Protein AF-0000000076919599 (afdb_homodimer)

Solvent-accessible surface area (backbone atoms only — not comparable to full-atom values): 23621 Å² total; per-residue (Å²): 135,84,80,76,73,75,81,75,82,78,75,81,79,78,76,76,74,70,79,77,71,74,74,70,78,74,73,75,68,69,78,73,70,75,68,75,51,67,66,61,31,33,45,50,52,45,53,54,35,58,63,65,55,67,60,81,74,65,78,68,72,78,65,70,76,62,101,62,84,61,63,52,96,47,61,24,37,23,45,37,41,11,70,51,50,69,92,45,67,68,52,44,52,50,26,38,50,49,14,46,49,31,36,72,25,64,27,25,41,29,36,63,41,33,41,34,30,30,32,18,41,23,48,47,37,22,40,76,61,71,34,57,32,40,15,33,27,27,59,88,46,38,81,80,32,39,66,81,71,70,60,67,45,73,45,74,32,92,31,70,63,53,26,53,51,52,48,56,71,65,28,55,30,38,38,40,53,69,24,43,55,64,26,45,32,55,50,38,42,54,51,32,34,38,73,72,61,74,44,83,60,55,75,40,55,52,75,83,73,108,134,82,77,75,75,75,80,76,81,78,75,81,79,78,76,75,74,70,77,75,71,72,73,70,78,72,74,72,68,70,79,72,71,76,70,74,50,66,66,60,31,32,44,50,50,46,53,55,32,57,62,65,54,68,61,82,75,66,77,67,73,78,66,70,76,63,100,62,84,59,63,51,96,45,61,24,37,20,45,37,41,10,70,50,50,70,91,46,68,65,52,44,51,50,27,37,50,47,14,48,50,30,37,71,28,64,27,24,40,28,35,64,41,32,41,33,32,30,32,19,41,24,47,48,35,21,42,74,61,70,35,57,32,40,14,34,27,26,59,88,46,39,80,79,31,39,66,79,72,70,61,67,46,74,44,74,32,91,31,72,64,53,26,54,50,51,48,55,71,64,29,54,30,38,37,40,53,68,22,39,56,63,26,46,34,55,52,38,41,55,52,32,34,38,73,73,62,75,43,83,62,57,76,39,56,52,75,82,74,110

Nearest PDB structures (foldseek):
  1ydh-assembly1_B  TM=9.939E-01  e=5.421E-21  Arabidopsis thaliana
  5zbk-assembly1_A-2  TM=9.703E-01  e=9.546E-18  Pseudomonas aeruginosa PAO1
  5zbj-assembly1_A-2  TM=9.594E-01  e=8.698E-17  Pseudomonas aeruginosa PAO1
  5its-assembly2_C  TM=9.568E-01  e=3.191E-16  Corynebacterium glutamicum ATCC 13032
  5zbl-assembly1_B  TM=9.293E-01  e=2.305E-16  Corynebacterium glutamicum ATCC 13032

Structure (mmCIF, N/CA/C/O backbone):
data_AF-0000000076919599-model_v1
#
loop_
_entity.id
_entity.type
_entity.pdbx_description
1 polymer "Cytokinin riboside 5'-monophosphate phosphoribohydrolase"
#
loop_
_atom_site.group_PDB
_atom_site.id
_atom_site.type_symbol
_atom_site.label_atom_id
_atom_site.label_alt_id
_atom_site.label_comp_id
_atom_site.label_asym_id
_atom_site.label_entity_id
_atom_site.label_seq_id
_atom_site.pdbx_PDB_ins_code
_atom_site.Cartn_x
_atom_site.Cartn_y
_atom_site.Cartn_z
_atom_site.occupancy
_atom_site.B_iso_or_equiv
_atom_site.auth_seq_id
_atom_site.auth_comp_id
_atom_site.auth_asym_id
_atom_site.auth_atom_id
_atom_site.pdbx_PDB_model_num
ATOM 1 N N . GLN A 1 1 ? -77.812 -17.906 52.281 1 30.92 1 GLN A N 1
ATOM 2 C CA . GLN A 1 1 ? -78 -17.328 50.938 1 30.92 1 GLN A CA 1
ATOM 3 C C . GLN A 1 1 ? -76.938 -16.328 50.594 1 30.92 1 GLN A C 1
ATOM 5 O O . GLN A 1 1 ? -76.812 -15.266 51.219 1 30.92 1 GLN A O 1
ATOM 10 N N . VAL A 1 2 ? -75.688 -16.859 50.25 1 39.31 2 VAL A N 1
ATOM 11 C CA . VAL A 1 2 ? -74.375 -16.281 50 1 39.31 2 VAL A CA 1
ATOM 12 C C . VAL A 1 2 ? -74.438 -15.43 48.719 1 39.31 2 VAL A C 1
ATOM 14 O O . VAL A 1 2 ? -74.75 -15.938 47.625 1 39.31 2 VAL A O 1
ATOM 17 N N . THR A 1 3 ? -74.938 -14.18 48.844 1 34.06 3 THR A N 1
ATOM 18 C CA . THR A 1 3 ? -75.188 -13.266 47.75 1 34.06 3 THR A CA 1
ATOM 19 C C . THR A 1 3 ? -73.938 -13.07 46.906 1 34.06 3 THR A C 1
ATOM 21 O O . THR A 1 3 ? -72.938 -12.633 47.406 1 34.06 3 THR A O 1
ATOM 24 N N . THR A 1 4 ? -73.812 -13.773 45.781 1 39.38 4 THR A N 1
ATOM 25 C CA . THR A 1 4 ? -72.75 -13.844 44.75 1 39.38 4 THR A CA 1
ATOM 26 C C . THR A 1 4 ? -72.688 -12.516 44.031 1 39.38 4 THR A C 1
ATOM 28 O O . THR A 1 4 ? -73.625 -12.102 43.344 1 39.38 4 THR A O 1
ATOM 31 N N . GLN A 1 5 ? -72.125 -11.484 44.75 1 44.25 5 GLN A N 1
ATOM 32 C CA . GLN A 1 5 ? -72.062 -10.18 44.094 1 44.25 5 GLN A CA 1
ATOM 33 C C . GLN A 1 5 ? -71.5 -10.273 42.688 1 44.25 5 GLN A C 1
ATOM 35 O O . GLN A 1 5 ? -70.562 -11.055 42.469 1 44.25 5 GLN A O 1
ATOM 40 N N . PRO A 1 6 ? -72.25 -9.859 41.719 1 43.59 6 PRO A N 1
ATOM 41 C CA . PRO A 1 6 ? -71.938 -10.023 40.281 1 43.59 6 PRO A CA 1
ATOM 42 C C . PRO A 1 6 ? -70.562 -9.391 39.938 1 43.59 6 PRO A C 1
ATOM 44 O O . PRO A 1 6 ? -70.125 -8.461 40.594 1 43.59 6 PRO A O 1
ATOM 47 N N . PRO A 1 7 ? -69.75 -10.039 39.125 1 42.44 7 PRO A N 1
ATOM 48 C CA . PRO A 1 7 ? -68.375 -9.68 38.75 1 42.44 7 PRO A CA 1
ATOM 49 C C . PRO A 1 7 ? -68.25 -8.344 38 1 42.44 7 PRO A C 1
ATOM 51 O O . PRO A 1 7 ? -69.25 -7.941 37.344 1 42.44 7 PRO A O 1
ATOM 54 N N . LEU A 1 8 ? -67.75 -7.309 38.625 1 41.62 8 LEU A N 1
ATOM 55 C CA . LEU A 1 8 ? -67.625 -5.949 38.125 1 41.62 8 LEU A CA 1
ATOM 56 C C . LEU A 1 8 ? -67.125 -5.961 36.688 1 41.62 8 LEU A C 1
ATOM 58 O O . LEU A 1 8 ? -66.375 -6.848 36.281 1 41.62 8 LEU A O 1
ATOM 62 N N . PRO A 1 9 ? -67.875 -5.34 35.75 1 36.25 9 PRO A N 1
ATOM 63 C CA . PRO A 1 9 ? -67.562 -5.34 34.344 1 36.25 9 PRO A CA 1
ATOM 64 C C . PRO A 1 9 ? -66.125 -4.859 34.031 1 36.25 9 PRO A C 1
ATOM 66 O O . PRO A 1 9 ? -65.562 -4.086 34.812 1 36.25 9 PRO A O 1
ATOM 69 N N . SER A 1 10 ? -65.25 -5.648 33.281 1 35.47 10 SER A N 1
ATOM 70 C CA . SER A 1 10 ? -63.906 -5.461 32.844 1 35.47 10 SER A CA 1
ATOM 71 C C . SER A 1 10 ? -63.75 -4.191 32.031 1 35.47 10 SER A C 1
ATOM 73 O O . SER A 1 10 ? -64.562 -3.945 31.109 1 35.47 10 SER A O 1
ATOM 75 N N . ALA A 1 11 ? -63.344 -3.102 32.625 1 41.31 11 ALA A N 1
ATOM 76 C CA . ALA A 1 11 ? -63.125 -1.822 31.969 1 41.31 11 ALA A CA 1
ATOM 77 C C . ALA A 1 11 ? -62.438 -2.018 30.625 1 41.31 11 ALA A C 1
ATOM 79 O O . ALA A 1 11 ? -61.531 -2.867 30.484 1 41.31 11 ALA A O 1
ATOM 80 N N . PRO A 1 12 ? -63.094 -1.607 29.5 1 35.22 12 PRO A N 1
ATOM 81 C CA . PRO A 1 12 ? -62.469 -1.757 28.172 1 35.22 12 PRO A CA 1
ATOM 82 C C . PRO A 1 12 ? -61.125 -1.09 28.078 1 35.22 12 PRO A C 1
ATOM 84 O O . PRO A 1 12 ? -60.906 -0.017 28.641 1 35.22 12 PRO A O 1
ATOM 87 N N . THR A 1 13 ? -59.938 -1.812 28.156 1 35.44 13 THR A N 1
ATOM 88 C CA . THR A 1 13 ? -58.562 -1.327 27.984 1 35.44 13 THR A CA 1
ATOM 89 C C . THR A 1 13 ? -58.406 -0.66 26.609 1 35.44 13 THR A C 1
ATOM 91 O O . THR A 1 13 ? -58.531 -1.317 25.578 1 35.44 13 THR A O 1
ATOM 94 N N . ARG A 1 14 ? -59 0.568 26.359 1 31.66 14 ARG A N 1
ATOM 95 C CA . ARG A 1 14 ? -58.75 1.274 25.125 1 31.66 14 ARG A CA 1
ATOM 96 C C . ARG A 1 14 ? -57.25 1.325 24.828 1 31.66 14 ARG A C 1
ATOM 98 O O . ARG A 1 14 ? -56.469 1.915 25.594 1 31.66 14 ARG A O 1
ATOM 105 N N . SER A 1 15 ? -56.625 0.316 24.203 1 33.88 15 SER A N 1
ATOM 106 C CA . SER A 1 15 ? -55.25 0.284 23.672 1 33.88 15 SER A CA 1
ATOM 107 C C . SER A 1 15 ? -55 1.476 22.766 1 33.88 15 SER A C 1
ATOM 109 O O . SER A 1 15 ? -55.469 1.513 21.625 1 33.88 15 SER A O 1
ATOM 111 N N . GLN A 1 16 ? -55.156 2.775 23.188 1 30.67 16 GLN A N 1
ATOM 112 C CA . GLN A 1 16 ? -54.75 3.846 22.297 1 30.67 16 GLN A CA 1
ATOM 113 C C . GLN A 1 16 ? -53.375 3.572 21.703 1 30.67 16 GLN A C 1
ATOM 115 O O . GLN A 1 16 ? -52.375 3.438 22.422 1 30.67 16 GLN A O 1
ATOM 120 N N . GLU A 1 17 ? -53.281 2.873 20.562 1 33 17 GLU A N 1
ATOM 121 C CA . GLU A 1 17 ? -52.094 2.703 19.766 1 33 17 GLU A CA 1
ATOM 122 C C . GLU A 1 17 ? -51.375 4.039 19.547 1 33 17 GLU A C 1
ATOM 124 O O . GLU A 1 17 ? -51.969 4.988 19.031 1 33 17 GLU A O 1
ATOM 129 N N . ALA A 1 18 ? -50.406 4.469 20.438 1 42.88 18 ALA A N 1
ATOM 130 C CA . ALA A 1 18 ? -49.562 5.633 20.219 1 42.88 18 ALA A CA 1
ATOM 131 C C . ALA A 1 18 ? -49.094 5.699 18.766 1 42.88 18 ALA A C 1
ATOM 133 O O . ALA A 1 18 ? -48.75 4.676 18.172 1 42.88 18 ALA A O 1
ATOM 134 N N . PRO A 1 19 ? -49.5 6.766 18.078 1 35.12 19 PRO A N 1
ATOM 135 C CA . PRO A 1 19 ? -49.031 6.859 16.688 1 35.12 19 PRO A CA 1
ATOM 136 C C . PRO A 1 19 ? -47.531 6.586 16.562 1 35.12 19 PRO A C 1
ATOM 138 O O . PRO A 1 19 ? -46.781 6.805 17.5 1 35.12 19 PRO A O 1
ATOM 141 N N . SER A 1 20 ? -47.094 5.559 15.75 1 34 20 SER A N 1
ATOM 142 C CA . SER A 1 20 ? -45.75 5.152 15.414 1 34 20 SER A CA 1
ATOM 143 C C . SER A 1 20 ? -44.875 6.359 15.062 1 34 20 SER A C 1
ATOM 145 O O . SER A 1 20 ? -45.344 7.281 14.383 1 34 20 SER A O 1
ATOM 147 N N . ALA A 1 21 ? -44 6.816 16.016 1 43.56 21 ALA A N 1
ATOM 148 C CA . ALA A 1 21 ? -43 7.859 15.703 1 43.56 21 ALA A CA 1
ATOM 149 C C . ALA A 1 21 ? -42.5 7.73 14.273 1 43.56 21 ALA A C 1
ATOM 151 O O . ALA A 1 21 ? -42.406 6.625 13.734 1 43.56 21 ALA A O 1
ATOM 152 N N . PRO A 1 22 ? -42.688 8.828 13.508 1 39.62 22 PRO A N 1
ATOM 153 C CA . PRO A 1 22 ? -42.219 8.727 12.133 1 39.62 22 PRO A CA 1
ATOM 154 C C . PRO A 1 22 ? -40.812 8.086 12.047 1 39.62 22 PRO A C 1
ATOM 156 O O . PRO A 1 22 ? -40.062 8.141 13.008 1 39.62 22 PRO A O 1
ATOM 159 N N . PRO A 1 23 ? -40.688 7.086 11.18 1 38.97 23 PRO A N 1
ATOM 160 C CA . PRO A 1 23 ? -39.375 6.422 11.062 1 38.97 23 PRO A CA 1
ATOM 161 C C . PRO A 1 23 ? -38.219 7.41 10.984 1 38.97 23 PRO A C 1
ATOM 163 O O . PRO A 1 23 ? -38.406 8.555 10.562 1 38.97 23 PRO A O 1
ATOM 166 N N . PRO A 1 24 ? -37.312 7.32 11.93 1 36.53 24 PRO A N 1
ATOM 167 C CA . PRO A 1 24 ? -36.188 8.242 11.859 1 36.53 24 PRO A CA 1
ATOM 168 C C . PRO A 1 24 ? -35.719 8.5 10.43 1 36.53 24 PRO A C 1
ATOM 170 O O . PRO A 1 24 ? -35.938 7.672 9.547 1 36.53 24 PRO A O 1
ATOM 173 N N . PRO A 1 25 ? -35.594 9.781 10.023 1 35.84 25 PRO A N 1
ATOM 174 C CA . PRO A 1 25 ? -35.125 10.047 8.656 1 35.84 25 PRO A CA 1
ATOM 175 C C . PRO A 1 25 ? -34.031 9.086 8.211 1 35.84 25 PRO A C 1
ATOM 177 O O . PRO A 1 25 ? -33.281 8.562 9.047 1 35.84 25 PRO A O 1
ATOM 180 N N . GLY A 1 26 ? -34.344 8.305 7.195 1 31.75 26 GLY A N 1
ATOM 181 C CA . GLY A 1 26 ? -33.406 7.344 6.621 1 31.75 26 GLY A CA 1
ATOM 182 C C . GLY A 1 26 ? -31.969 7.84 6.59 1 31.75 26 GLY A C 1
ATOM 183 O O . GLY A 1 26 ? -31.719 9 6.254 1 31.75 26 GLY A O 1
ATOM 184 N N . ARG A 1 27 ? -31.156 7.336 7.484 1 34.38 27 ARG A N 1
ATOM 185 C CA . ARG A 1 27 ? -29.734 7.633 7.422 1 34.38 27 ARG A CA 1
ATOM 186 C C . ARG A 1 27 ? -29.25 7.711 5.977 1 34.38 27 ARG A C 1
ATOM 188 O O . ARG A 1 27 ? -29.453 6.781 5.195 1 34.38 27 ARG A O 1
ATOM 195 N N . ARG A 1 28 ? -29.219 8.867 5.461 1 33.38 28 ARG A N 1
ATOM 196 C CA . ARG A 1 28 ? -28.578 8.992 4.152 1 33.38 28 ARG A CA 1
ATOM 197 C C . ARG A 1 28 ? -27.344 8.109 4.055 1 33.38 28 ARG A C 1
ATOM 199 O O . ARG A 1 28 ? -26.422 8.242 4.863 1 33.38 28 ARG A O 1
ATOM 206 N N . GLU A 1 29 ? -27.516 6.871 3.498 1 30.88 29 GLU A N 1
ATOM 207 C CA . GLU A 1 29 ? -26.359 6.008 3.225 1 30.88 29 GLU A CA 1
ATOM 208 C C . GLU A 1 29 ? -25.188 6.812 2.697 1 30.88 29 GLU A C 1
ATOM 210 O O . GLU A 1 29 ? -25.359 7.715 1.874 1 30.88 29 GLU A O 1
ATOM 215 N N . PRO A 1 30 ? -24.203 6.957 3.391 1 28.72 30 PRO A N 1
ATOM 216 C CA . PRO A 1 30 ? -23.078 7.684 2.793 1 28.72 30 PRO A CA 1
ATOM 217 C C . PRO A 1 30 ? -22.875 7.344 1.32 1 28.72 30 PRO A C 1
ATOM 219 O O . PRO A 1 30 ? -23.203 6.238 0.885 1 28.72 30 PRO A O 1
ATOM 222 N N . PRO A 1 31 ? -22.938 8.281 0.501 1 28.09 31 PRO A N 1
ATOM 223 C CA . PRO A 1 31 ? -22.766 7.949 -0.914 1 28.09 31 PRO A CA 1
ATOM 224 C C . PRO A 1 31 ? -21.703 6.875 -1.142 1 28.09 31 PRO A C 1
ATOM 226 O O . PRO A 1 31 ? -20.734 6.793 -0.387 1 28.09 31 PRO A O 1
ATOM 229 N N . ALA A 1 32 ? -22.078 5.734 -1.629 1 29 32 ALA A N 1
ATOM 230 C CA . ALA A 1 32 ? -21.188 4.652 -2.053 1 29 32 ALA A CA 1
ATOM 231 C C . ALA A 1 32 ? -20 5.195 -2.846 1 29 32 ALA A C 1
ATOM 233 O O . ALA A 1 32 ? -20.172 6.055 -3.713 1 29 32 ALA A O 1
ATOM 234 N N . PHE A 1 33 ? -18.875 5.246 -2.344 1 29.52 33 PHE A N 1
ATOM 235 C CA . PHE A 1 33 ? -17.688 5.523 -3.156 1 29.52 33 PHE A CA 1
ATOM 236 C C . PHE A 1 33 ? -17.812 4.871 -4.527 1 29.52 33 PHE A C 1
ATOM 238 O O . PHE A 1 33 ? -18.172 3.695 -4.629 1 29.52 33 PHE A O 1
ATOM 245 N N . PRO A 1 34 ? -18.047 5.625 -5.5 1 30.48 34 PRO A N 1
ATOM 246 C CA . PRO A 1 34 ? -18.109 4.836 -6.73 1 30.48 34 PRO A CA 1
ATOM 247 C C . PRO A 1 34 ? -16.969 3.828 -6.855 1 30.48 34 PRO A C 1
ATOM 249 O O . PRO A 1 34 ? -15.836 4.141 -6.508 1 30.48 34 PRO A O 1
ATOM 252 N N . THR A 1 35 ? -17.172 2.635 -6.684 1 34.88 35 THR A N 1
ATOM 253 C CA . THR A 1 35 ? -16.25 1.56 -7.031 1 34.88 35 THR A CA 1
ATOM 254 C C . THR A 1 35 ? -15.555 1.852 -8.352 1 34.88 35 THR A C 1
ATOM 256 O O . THR A 1 35 ? -16.219 2.068 -9.375 1 34.88 35 THR A O 1
ATOM 259 N N . PRO A 1 36 ? -14.391 2.441 -8.281 1 34.22 36 PRO A N 1
ATOM 260 C CA . PRO A 1 36 ? -13.805 2.557 -9.617 1 34.22 36 PRO A CA 1
ATOM 261 C C . PRO A 1 36 ? -14.125 1.357 -10.508 1 34.22 36 PRO A C 1
ATOM 263 O O . PRO A 1 36 ? -14.258 0.236 -10.008 1 34.22 36 PRO A O 1
ATOM 266 N N . THR A 1 37 ? -14.617 1.721 -11.672 1 39.28 37 THR A N 1
ATOM 267 C CA . THR A 1 37 ? -14.906 0.624 -12.586 1 39.28 37 THR A CA 1
ATOM 268 C C . THR A 1 37 ? -13.664 -0.213 -12.852 1 39.28 37 THR A C 1
ATOM 270 O O . THR A 1 37 ? -12.539 0.261 -12.664 1 39.28 37 THR A O 1
ATOM 273 N N . PRO A 1 38 ? -13.867 -1.432 -13.07 1 37.22 38 PRO A N 1
ATOM 274 C CA . PRO A 1 38 ? -12.773 -2.33 -13.461 1 37.22 38 PRO A CA 1
ATOM 275 C C . PRO A 1 38 ? -11.883 -1.74 -14.547 1 37.22 38 PRO A C 1
ATOM 277 O O . PRO A 1 38 ? -10.672 -1.986 -14.562 1 37.22 38 PRO A O 1
ATOM 280 N N . THR A 1 39 ? -12.445 -0.965 -15.414 1 38.72 39 THR A N 1
ATOM 281 C CA . THR A 1 39 ? -11.664 -0.394 -16.5 1 38.72 39 THR A CA 1
ATOM 282 C C . THR A 1 39 ? -10.648 0.616 -15.969 1 38.72 39 THR A C 1
ATOM 284 O O . THR A 1 39 ? -9.5 0.638 -16.406 1 38.72 39 THR A O 1
ATOM 287 N N . ASP A 1 40 ? -11.125 1.361 -15.125 1 42.06 40 ASP A N 1
ATOM 288 C CA . ASP A 1 40 ? -10.266 2.41 -14.586 1 42.06 40 ASP A CA 1
ATOM 289 C C . ASP A 1 40 ? -9.086 1.812 -13.82 1 42.06 40 ASP A C 1
ATOM 291 O O . ASP A 1 40 ? -7.961 2.318 -13.914 1 42.06 40 ASP A O 1
ATOM 295 N N . GLN A 1 41 ? -9.281 0.819 -13.195 1 40.66 41 GLN A N 1
ATOM 296 C CA . GLN A 1 41 ? -8.32 0.084 -12.383 1 40.66 41 GLN A CA 1
ATOM 297 C C . GLN A 1 41 ? -7.258 -0.586 -13.25 1 40.66 41 GLN A C 1
ATOM 299 O O . GLN A 1 41 ? -6.07 -0.551 -12.93 1 40.66 41 GLN A O 1
ATOM 304 N N . ALA A 1 42 ? -7.742 -1.248 -14.289 1 43.47 42 ALA A N 1
ATOM 305 C CA . ALA A 1 42 ? -6.828 -1.889 -15.234 1 43.47 42 ALA A CA 1
ATOM 306 C C . ALA A 1 42 ? -5.871 -0.872 -15.852 1 43.47 42 ALA A C 1
ATOM 308 O O . ALA A 1 42 ? -4.691 -1.165 -16.062 1 43.47 42 ALA A O 1
ATOM 309 N N . MET A 1 43 ? -6.316 0.258 -16.047 1 40.38 43 MET A N 1
ATOM 310 C CA . MET A 1 43 ? -5.523 1.298 -16.688 1 40.38 43 MET A CA 1
ATOM 311 C C . MET A 1 43 ? -4.422 1.806 -15.766 1 40.38 43 MET A C 1
ATOM 313 O O . MET A 1 43 ? -3.328 2.143 -16.219 1 40.38 43 MET A O 1
ATOM 317 N N . ALA A 1 44 ? -4.789 1.771 -14.562 1 43 44 ALA A N 1
ATOM 318 C CA . ALA A 1 44 ? -3.77 2.324 -13.672 1 43 44 ALA A CA 1
ATOM 319 C C . ALA A 1 44 ? -2.553 1.408 -13.602 1 43 44 ALA A C 1
ATOM 321 O O . ALA A 1 44 ? -1.412 1.875 -13.648 1 43 44 ALA A O 1
ATOM 322 N N . VAL A 1 45 ? -2.773 0.139 -13.539 1 45.53 45 VAL A N 1
ATOM 323 C CA . VAL A 1 45 ? -1.676 -0.822 -13.516 1 45.53 45 VAL A CA 1
ATOM 324 C C . VAL A 1 45 ? -0.901 -0.757 -14.828 1 45.53 45 VAL A C 1
ATOM 326 O O . VAL A 1 45 ? 0.332 -0.791 -14.836 1 45.53 45 VAL A O 1
ATOM 329 N N . GLU A 1 46 ? -1.754 -0.692 -15.883 1 45.34 46 GLU A N 1
ATOM 330 C CA . GLU A 1 46 ? -1.117 -0.632 -17.203 1 45.34 46 GLU A CA 1
ATOM 331 C C . GLU A 1 46 ? -0.277 0.633 -17.344 1 45.34 46 GLU A C 1
ATOM 333 O O . GLU A 1 46 ? 0.832 0.589 -17.875 1 45.34 46 GLU A O 1
ATOM 338 N N . ALA A 1 47 ? -0.899 1.667 -16.906 1 43.75 47 ALA A N 1
ATOM 339 C CA . ALA A 1 47 ? -0.171 2.928 -17.016 1 43.75 47 ALA A CA 1
ATOM 340 C C . ALA A 1 47 ? 1.108 2.902 -16.188 1 43.75 47 ALA A C 1
ATOM 342 O O . ALA A 1 47 ? 2.148 3.402 -16.625 1 43.75 47 ALA A O 1
ATOM 343 N N . MET A 1 48 ? 0.975 2.34 -15.141 1 42.94 48 MET A N 1
ATOM 344 C CA . MET A 1 48 ? 2.158 2.209 -14.297 1 42.94 48 MET A CA 1
ATOM 345 C C . MET A 1 48 ? 3.148 1.218 -14.898 1 42.94 48 MET A C 1
ATOM 347 O O . MET A 1 48 ? 4.363 1.419 -14.812 1 42.94 48 MET A O 1
ATOM 351 N N . ALA A 1 49 ? 2.609 0.198 -15.578 1 42.34 49 ALA A N 1
ATOM 352 C CA . ALA A 1 49 ? 3.432 -0.799 -16.25 1 42.34 49 ALA A CA 1
ATOM 353 C C . ALA A 1 49 ? 4.148 -0.19 -17.453 1 42.34 49 ALA A C 1
ATOM 355 O O . ALA A 1 49 ? 5.305 -0.518 -17.734 1 42.34 49 ALA A O 1
ATOM 356 N N . GLU A 1 50 ? 3.379 0.519 -18.312 1 41.66 50 GLU A N 1
ATOM 357 C CA . GLU A 1 50 ? 3.977 1.084 -19.516 1 41.66 50 GLU A CA 1
ATOM 358 C C . GLU A 1 50 ? 5.168 1.977 -19.172 1 41.66 50 GLU A C 1
ATOM 360 O O . GLU A 1 50 ? 6.156 2.004 -19.906 1 41.66 50 GLU A O 1
ATOM 365 N N . LYS A 1 51 ? 4.961 2.656 -18.219 1 39.44 51 LYS A N 1
ATOM 366 C CA . LYS A 1 51 ? 6.031 3.611 -17.938 1 39.44 51 LYS A CA 1
ATOM 367 C C . LYS A 1 51 ? 7.281 2.902 -17.422 1 39.44 51 LYS A C 1
ATOM 369 O O . LYS A 1 51 ? 8.398 3.361 -17.656 1 39.44 51 LYS A O 1
ATOM 374 N N . ASN A 1 52 ? 7.109 1.837 -16.719 1 37.62 52 ASN A N 1
ATOM 375 C CA . ASN A 1 52 ? 8.266 1.096 -16.234 1 37.62 52 ASN A CA 1
ATOM 376 C C . ASN A 1 52 ? 8.922 0.276 -17.344 1 37.62 52 ASN A C 1
ATOM 378 O O . ASN A 1 52 ? 9.984 -0.311 -17.141 1 37.62 52 ASN A O 1
ATOM 382 N N . THR A 1 53 ? 8.266 0.048 -18.5 1 35.25 53 THR A N 1
ATOM 383 C CA . THR A 1 53 ? 8.875 -0.646 -19.625 1 35.25 53 THR A CA 1
ATOM 384 C C . THR A 1 53 ? 9.883 0.26 -20.344 1 35.25 53 THR A C 1
ATOM 386 O O . THR A 1 53 ? 10.586 -0.18 -21.25 1 35.25 53 THR A O 1
ATOM 389 N N . GLY A 1 54 ? 9.844 1.471 -20.109 1 33.06 54 GLY A N 1
ATOM 390 C CA . GLY A 1 54 ? 10.852 2.197 -20.875 1 33.06 54 GLY A CA 1
ATOM 391 C C . GLY A 1 54 ? 12.273 1.818 -20.5 1 33.06 54 GLY A C 1
ATOM 392 O O . GLY A 1 54 ? 13.219 2.498 -20.891 1 33.06 54 GLY A O 1
ATOM 393 N N . ALA A 1 55 ? 12.648 1.183 -19.547 1 31.23 55 ALA A N 1
ATOM 394 C CA . ALA A 1 55 ? 14.055 0.771 -19.594 1 31.23 55 ALA A CA 1
ATOM 395 C C . ALA A 1 55 ? 14.344 -0.049 -20.844 1 31.23 55 ALA A C 1
ATOM 397 O O . ALA A 1 55 ? 13.453 -0.709 -21.391 1 31.23 55 ALA A O 1
ATOM 398 N N . GLY A 1 56 ? 15.711 -0.029 -21.391 1 28.38 56 GLY A N 1
ATOM 399 C CA . GLY A 1 56 ? 16.359 -0.607 -22.562 1 28.38 56 GLY A CA 1
ATOM 400 C C . GLY A 1 56 ? 15.992 -2.064 -22.781 1 28.38 56 GLY A C 1
ATOM 401 O O . GLY A 1 56 ? 16.25 -2.908 -21.922 1 28.38 56 GLY A O 1
ATOM 402 N N . ALA A 1 57 ? 15.07 -2.332 -23.5 1 29.45 57 ALA A N 1
ATOM 403 C CA . ALA A 1 57 ? 15.219 -3.533 -24.328 1 29.45 57 ALA A CA 1
ATOM 404 C C . ALA A 1 57 ? 16.609 -3.602 -24.953 1 29.45 57 ALA A C 1
ATOM 406 O O . ALA A 1 57 ? 16.891 -2.9 -25.922 1 29.45 57 ALA A O 1
ATOM 407 N N . GLY A 1 58 ? 17.703 -3.611 -24.312 1 26.86 58 GLY A N 1
ATOM 408 C CA . GLY A 1 58 ? 18.781 -4.152 -25.109 1 26.86 58 GLY A CA 1
ATOM 409 C C . GLY A 1 58 ? 18.359 -5.336 -25.969 1 26.86 58 GLY A C 1
ATOM 410 O O . GLY A 1 58 ? 17.5 -6.121 -25.562 1 26.86 58 GLY A O 1
ATOM 411 N N . ALA A 1 59 ? 18.547 -5.195 -27.297 1 26.55 59 ALA A N 1
ATOM 412 C CA . ALA A 1 59 ? 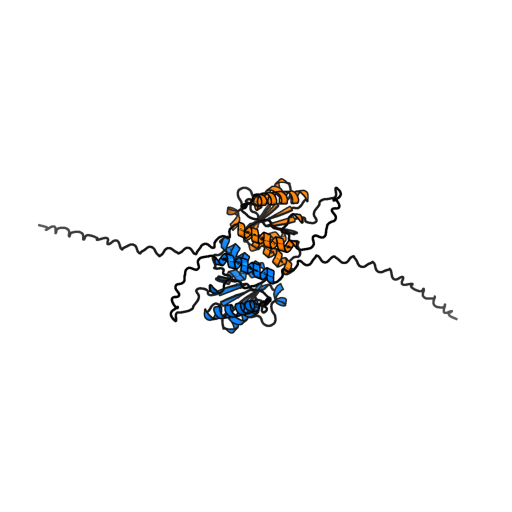18.469 -6.238 -28.312 1 26.55 59 ALA A CA 1
ATOM 413 C C . ALA A 1 59 ? 19.016 -7.562 -27.781 1 26.55 59 ALA A C 1
ATOM 415 O O . ALA A 1 59 ? 20.219 -7.691 -27.531 1 26.55 59 ALA A O 1
ATOM 416 N N . ALA A 1 60 ? 18.328 -8.203 -27.031 1 27.89 60 ALA A N 1
ATOM 417 C CA . ALA A 1 60 ? 18.703 -9.617 -27.047 1 27.89 60 ALA A CA 1
ATOM 418 C C . ALA A 1 60 ? 18.953 -10.102 -28.469 1 27.89 60 ALA A C 1
ATOM 420 O O . ALA A 1 60 ? 18.078 -9.977 -29.328 1 27.89 60 ALA A O 1
ATOM 421 N N . GLY A 1 61 ? 20.109 -9.938 -29.062 1 26.92 61 GLY A N 1
ATOM 422 C CA . GLY A 1 61 ? 20.422 -10.867 -30.141 1 26.92 61 GLY A CA 1
ATOM 423 C C . GLY A 1 61 ? 19.797 -12.234 -29.953 1 26.92 61 GLY A C 1
ATOM 424 O O . GLY A 1 61 ? 19.797 -12.766 -28.844 1 26.92 61 GLY A O 1
ATOM 425 N N . GLY A 1 62 ? 18.766 -12.508 -30.625 1 28.83 62 GLY A N 1
ATOM 426 C CA . GLY A 1 62 ? 18.016 -13.75 -30.766 1 28.83 62 GLY A CA 1
ATOM 427 C C . GLY A 1 62 ? 18.906 -14.984 -30.734 1 28.83 62 GLY A C 1
ATOM 428 O O . GLY A 1 62 ? 19.328 -15.484 -31.781 1 28.83 62 GLY A O 1
ATOM 429 N N . VAL A 1 63 ? 20.031 -14.992 -30 1 28.95 63 VAL A N 1
ATOM 430 C CA . VAL A 1 63 ? 20.594 -16.328 -30.078 1 28.95 63 VAL A CA 1
ATOM 431 C C . VAL A 1 63 ? 19.547 -17.359 -29.625 1 28.95 63 VAL A C 1
ATOM 433 O O . VAL A 1 63 ? 18.906 -17.172 -28.594 1 28.95 63 VAL A O 1
ATOM 436 N N . ALA A 1 64 ? 18.984 -18.062 -30.547 1 33.84 64 ALA A N 1
ATOM 437 C CA . ALA A 1 64 ? 18.172 -19.266 -30.328 1 33.84 64 ALA A CA 1
ATOM 438 C C . ALA A 1 64 ? 18.625 -20.016 -29.094 1 33.84 64 ALA A C 1
ATOM 440 O O . ALA A 1 64 ? 19.797 -20.406 -28.984 1 33.84 64 ALA A O 1
ATOM 441 N N . PRO A 1 65 ? 18.062 -19.781 -27.891 1 34.19 65 PRO A N 1
ATOM 442 C CA . PRO A 1 65 ? 18.688 -20.641 -26.891 1 34.19 65 PRO A CA 1
ATOM 443 C C . PRO A 1 65 ? 18.969 -22.062 -27.406 1 34.19 65 PRO A C 1
ATOM 445 O O . PRO A 1 65 ? 18.219 -22.562 -28.234 1 34.19 65 PRO A O 1
ATOM 448 N N . GLU A 1 66 ? 20.094 -22.422 -27.594 1 34.62 66 GLU A N 1
ATOM 449 C CA . GLU A 1 66 ? 20.359 -23.859 -27.734 1 34.62 66 GLU A CA 1
ATOM 450 C C . GLU A 1 66 ? 19.422 -24.688 -26.844 1 34.62 66 GLU A C 1
ATOM 452 O O . GLU A 1 66 ? 18.859 -24.156 -25.891 1 34.62 66 GLU A O 1
ATOM 457 N N . SER A 1 67 ? 18.984 -25.891 -26.969 1 39.5 67 SER A N 1
ATOM 458 C CA . SER A 1 67 ? 18.172 -26.828 -26.219 1 39.5 67 SER A CA 1
ATOM 459 C C . SER A 1 67 ? 18.359 -26.641 -24.719 1 39.5 67 SER A C 1
ATOM 461 O O . SER A 1 67 ? 18.266 -27.609 -23.938 1 39.5 67 SER A O 1
ATOM 463 N N . GLY A 1 68 ? 19.062 -25.578 -24.094 1 43.62 68 GLY A N 1
ATOM 464 C CA . GLY A 1 68 ? 19.672 -25.406 -22.797 1 43.62 68 GLY A CA 1
ATOM 465 C C . GLY A 1 68 ? 18.656 -25.297 -21.672 1 43.62 68 GLY A C 1
ATOM 466 O O . GLY A 1 68 ? 17.469 -25.062 -21.922 1 43.62 68 GLY A O 1
ATOM 467 N N . ASP A 1 69 ? 19 -25.625 -20.297 1 51.66 69 ASP A N 1
ATOM 468 C CA . ASP A 1 69 ? 18.344 -25.719 -18.984 1 51.66 69 ASP A CA 1
ATOM 469 C C . ASP A 1 69 ? 17.469 -24.484 -18.734 1 51.66 69 ASP A C 1
ATOM 471 O O . ASP A 1 69 ? 17.984 -23.375 -18.578 1 51.66 69 ASP A O 1
ATOM 475 N N . ARG A 1 70 ? 16.344 -24.312 -19.266 1 61.56 70 ARG A N 1
ATOM 476 C CA . ARG A 1 70 ? 15.312 -23.281 -19.172 1 61.56 70 ARG A CA 1
ATOM 477 C C . ARG A 1 70 ? 15.031 -22.922 -17.719 1 61.56 70 ARG A C 1
ATOM 479 O O . ARG A 1 70 ? 13.977 -22.375 -17.406 1 61.56 70 ARG A O 1
ATOM 486 N N . ARG A 1 71 ? 15.93 -23.344 -16.891 1 71.56 71 ARG A N 1
ATOM 487 C CA . ARG A 1 71 ? 15.688 -23.094 -15.469 1 71.56 71 ARG A CA 1
ATOM 488 C C . ARG A 1 71 ? 15.93 -21.625 -15.125 1 71.56 71 ARG A C 1
ATOM 490 O O . ARG A 1 71 ? 16.953 -21.047 -15.508 1 71.56 71 ARG A O 1
ATOM 497 N N . SER A 1 72 ? 14.891 -20.984 -14.617 1 78.62 72 SER A N 1
ATOM 498 C CA . SER A 1 72 ? 14.883 -19.578 -14.203 1 78.62 72 SER A CA 1
ATOM 499 C C . SER A 1 72 ? 15.773 -19.359 -12.984 1 78.62 72 SER A C 1
ATOM 501 O O . SER A 1 72 ? 15.969 -20.281 -12.18 1 78.62 72 SER A O 1
ATOM 503 N N . ARG A 1 73 ? 16.359 -18.219 -12.93 1 85.5 73 ARG A N 1
ATOM 504 C CA . ARG A 1 73 ? 17.109 -17.812 -11.742 1 85.5 73 ARG A CA 1
ATOM 505 C C . ARG A 1 73 ? 16.172 -17.609 -10.547 1 85.5 73 ARG A C 1
ATOM 507 O O . ARG A 1 73 ? 16.641 -17.5 -9.406 1 85.5 73 ARG A O 1
ATOM 514 N N . PHE A 1 74 ? 14.875 -17.594 -10.805 1 92.12 74 PHE A N 1
ATOM 515 C CA . PHE A 1 74 ? 13.906 -17.391 -9.742 1 92.12 74 PHE A CA 1
ATOM 516 C C . PHE A 1 74 ? 13.297 -18.719 -9.305 1 92.12 74 PHE A C 1
ATOM 518 O O . PHE A 1 74 ? 12.914 -19.531 -10.141 1 92.12 74 PHE A O 1
ATOM 525 N N . ARG A 1 75 ? 13.258 -18.859 -8.055 1 96.44 75 ARG A N 1
ATOM 526 C CA . ARG A 1 75 ? 12.609 -20.047 -7.535 1 96.44 75 ARG A CA 1
ATOM 527 C C . ARG A 1 75 ? 11.117 -19.828 -7.34 1 96.44 75 ARG A C 1
ATOM 529 O O . ARG A 1 75 ? 10.305 -20.719 -7.617 1 96.44 75 ARG A O 1
ATOM 536 N N . ARG A 1 76 ? 10.734 -18.594 -6.852 1 98.31 76 ARG A N 1
ATOM 537 C CA . ARG A 1 76 ? 9.344 -18.25 -6.586 1 98.31 76 ARG A CA 1
ATOM 538 C C . ARG A 1 76 ? 9.039 -16.828 -7.066 1 98.31 76 ARG A C 1
ATOM 540 O O . ARG A 1 76 ? 9.789 -15.898 -6.789 1 98.31 76 ARG A O 1
ATOM 547 N N . ILE A 1 77 ? 7.965 -16.719 -7.746 1 97.75 77 ILE A N 1
ATO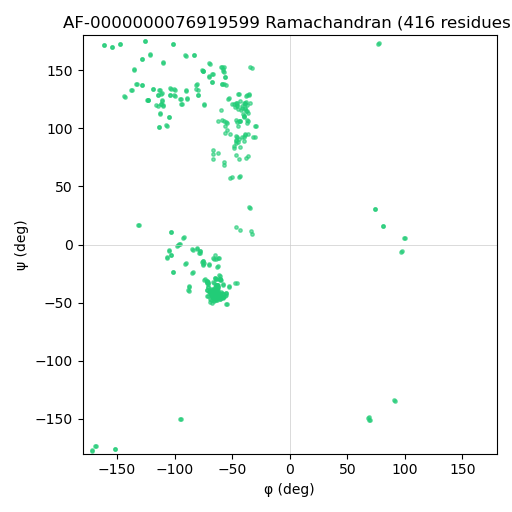M 548 C CA . ILE A 1 77 ? 7.52 -15.414 -8.211 1 97.75 77 ILE A CA 1
ATOM 549 C C . ILE A 1 77 ? 6.156 -15.094 -7.602 1 97.75 77 ILE A C 1
ATOM 551 O O . ILE A 1 77 ? 5.277 -15.953 -7.531 1 97.75 77 ILE A O 1
ATOM 555 N N . CYS A 1 78 ? 6.047 -13.883 -7.109 1 98.62 78 CYS A N 1
ATOM 556 C CA . CYS A 1 78 ? 4.777 -13.375 -6.605 1 98.62 78 CYS A CA 1
ATOM 557 C C . CYS A 1 78 ? 3.977 -12.711 -7.715 1 98.62 78 CYS A C 1
ATOM 559 O O . CYS A 1 78 ? 4.48 -11.82 -8.406 1 98.62 78 CYS A O 1
ATOM 561 N N . VAL A 1 79 ? 2.77 -13.164 -7.875 1 98.06 79 VAL A N 1
ATOM 562 C CA . VAL A 1 79 ? 1.886 -12.586 -8.883 1 98.06 79 VAL A CA 1
ATOM 563 C C . VAL A 1 79 ? 0.743 -11.836 -8.195 1 98.06 79 VAL A C 1
ATOM 565 O O . VAL A 1 79 ? 0.005 -12.422 -7.398 1 98.06 79 VAL A O 1
ATOM 568 N N . TYR A 1 80 ? 0.643 -10.562 -8.492 1 97.56 80 TYR A N 1
ATOM 569 C CA . TYR A 1 80 ? -0.5 -9.758 -8.086 1 97.56 80 TYR A CA 1
ATOM 570 C C . TYR A 1 80 ? -1.543 -9.688 -9.195 1 97.56 80 TYR A C 1
ATOM 572 O O . TYR A 1 80 ? -1.238 -9.281 -10.32 1 97.56 80 TYR A O 1
ATOM 580 N N . CYS A 1 81 ? -2.799 -10.086 -8.805 1 94.81 81 CYS A N 1
ATOM 581 C CA . CYS A 1 81 ? -3.838 -10.008 -9.828 1 94.81 81 CYS A CA 1
ATOM 582 C C . CYS A 1 81 ? -5.227 -10.023 -9.195 1 94.81 81 CYS A C 1
ATOM 584 O O . CYS A 1 81 ? -5.363 -10.258 -7.996 1 94.81 81 CYS A O 1
ATOM 586 N N . GLY A 1 82 ? -6.191 -9.781 -10.023 1 93.69 82 GLY A N 1
ATOM 587 C CA . GLY A 1 82 ? -7.527 -9.492 -9.531 1 93.69 82 GLY A CA 1
ATOM 588 C C . GLY A 1 82 ? -8.266 -10.719 -9.039 1 93.69 82 GLY A C 1
ATOM 589 O O . GLY A 1 82 ? -8.109 -11.805 -9.594 1 93.69 82 GLY A O 1
ATOM 590 N N . SER A 1 83 ? -9.141 -10.516 -8.055 1 94.06 83 SER A N 1
ATOM 591 C CA . SER A 1 83 ? -10.07 -11.547 -7.586 1 94.06 83 SER A CA 1
ATOM 592 C C . SER A 1 83 ? -11.25 -11.703 -8.539 1 94.06 83 SER A C 1
ATOM 594 O O . SER A 1 83 ? -12.039 -12.641 -8.398 1 94.06 83 SER A O 1
ATOM 596 N N . ALA A 1 84 ? -11.336 -10.844 -9.492 1 91.19 84 ALA A N 1
ATOM 597 C CA . ALA A 1 84 ? -12.32 -10.945 -10.562 1 91.19 84 ALA A CA 1
ATOM 598 C C . ALA A 1 84 ? -11.656 -11.297 -11.891 1 91.19 84 ALA A C 1
ATOM 600 O O . ALA A 1 84 ? -10.461 -11.062 -12.07 1 91.19 84 ALA A O 1
ATOM 601 N N . LYS A 1 85 ? -12.391 -11.875 -12.812 1 87.69 85 LYS A N 1
ATOM 602 C CA . LYS A 1 85 ? -11.844 -12.281 -14.102 1 87.69 85 LYS A CA 1
ATOM 603 C C . LYS A 1 85 ? -11.633 -11.078 -15.016 1 87.69 85 LYS A C 1
ATOM 605 O O . LYS A 1 85 ? -10.812 -11.125 -15.938 1 87.69 85 LYS A O 1
ATOM 610 N N . GLY A 1 86 ? -12.25 -10.062 -14.641 1 82 86 GLY A N 1
ATOM 611 C CA . GLY A 1 86 ? -12.219 -8.906 -15.523 1 82 86 GLY A CA 1
ATOM 612 C C . GLY A 1 86 ? -13.148 -9.039 -16.719 1 82 86 GLY A C 1
ATOM 613 O O . GLY A 1 86 ? -13.766 -10.086 -16.906 1 82 86 GLY A O 1
ATOM 614 N N . ARG A 1 87 ? -13.266 -7.93 -17.469 1 81.69 87 ARG A N 1
ATOM 615 C CA . ARG A 1 87 ? -14.227 -7.891 -18.578 1 81.69 87 ARG A CA 1
ATOM 616 C C . ARG A 1 87 ? -13.578 -8.359 -19.875 1 81.69 87 ARG A C 1
ATOM 618 O O . ARG A 1 87 ? -14.273 -8.672 -20.844 1 81.69 87 ARG A O 1
ATOM 625 N N . LYS A 1 88 ? -12.297 -8.398 -19.891 1 84.5 88 LYS A N 1
ATOM 626 C CA . LYS A 1 88 ? -11.594 -8.766 -21.109 1 84.5 88 LYS A CA 1
ATOM 627 C C . LYS A 1 88 ? -11.055 -10.188 -21.031 1 84.5 88 LYS A C 1
ATOM 629 O O . LYS A 1 88 ? -10.328 -10.539 -20.109 1 84.5 88 LYS A O 1
ATOM 634 N N . ALA A 1 89 ? -11.391 -10.93 -22.062 1 89.75 89 ALA A N 1
ATOM 635 C CA . ALA A 1 89 ? -10.898 -12.297 -22.141 1 89.75 89 ALA A CA 1
ATOM 636 C C . ALA A 1 89 ? -9.367 -12.328 -22.172 1 89.75 89 ALA A C 1
ATOM 638 O O . ALA A 1 89 ? -8.758 -13.281 -21.688 1 89.75 89 ALA A O 1
ATOM 639 N N . SER A 1 90 ? -8.828 -11.32 -22.703 1 89.44 90 SER A N 1
ATOM 640 C CA . SER A 1 90 ? -7.375 -11.258 -22.812 1 89.44 90 SER A CA 1
ATOM 641 C C . SER A 1 90 ? -6.715 -11.281 -21.438 1 89.44 90 SER A C 1
ATOM 643 O O . SER A 1 90 ? -5.586 -11.758 -21.297 1 89.44 90 SER A O 1
ATOM 645 N N . TYR A 1 91 ? -7.434 -10.82 -20.422 1 88.31 91 TYR A N 1
ATOM 646 C CA . TYR A 1 91 ? -6.906 -10.875 -19.062 1 88.31 91 TYR A CA 1
ATOM 647 C C . TYR A 1 91 ? -6.836 -12.312 -18.562 1 88.31 91 TYR A C 1
ATOM 649 O O . TYR A 1 91 ? -5.844 -12.711 -17.953 1 88.31 91 TYR A O 1
ATOM 657 N N . GLN A 1 92 ? -7.832 -13.008 -18.891 1 93.88 92 GLN A N 1
ATOM 658 C CA . GLN A 1 92 ? -7.883 -14.406 -18.484 1 93.88 92 GLN A CA 1
ATOM 659 C C . GLN A 1 92 ? -6.812 -15.227 -19.203 1 93.88 92 GLN A C 1
ATOM 661 O O . GLN A 1 92 ? -6.121 -16.031 -18.562 1 93.88 92 GLN A O 1
ATOM 666 N N . ASP A 1 93 ? -6.676 -15 -20.453 1 93.75 93 ASP A N 1
ATOM 667 C CA . ASP A 1 93 ? -5.645 -15.68 -21.219 1 93.75 93 ASP A CA 1
ATOM 668 C C . ASP A 1 93 ? -4.254 -15.391 -20.656 1 93.75 93 ASP A C 1
ATOM 670 O O . ASP A 1 93 ? -3.424 -16.297 -20.547 1 93.75 93 ASP A O 1
ATOM 674 N N . ALA A 1 94 ? -4.039 -14.156 -20.297 1 91.75 94 ALA A N 1
ATOM 675 C CA . ALA A 1 94 ? -2.744 -13.742 -19.766 1 91.75 94 ALA A CA 1
ATOM 676 C C . ALA A 1 94 ? -2.436 -14.461 -18.453 1 91.75 94 ALA A C 1
ATOM 678 O O . ALA A 1 94 ? -1.296 -14.867 -18.219 1 91.75 94 ALA A O 1
ATOM 679 N N . ALA A 1 95 ? -3.443 -14.633 -17.672 1 94.88 95 ALA A N 1
ATOM 680 C CA . ALA A 1 95 ? -3.256 -15.32 -16.406 1 94.88 95 ALA A CA 1
ATOM 681 C C . ALA A 1 95 ? -2.881 -16.781 -16.625 1 94.88 95 ALA A C 1
ATOM 683 O O . ALA A 1 95 ? -1.934 -17.281 -16.016 1 94.88 95 ALA A O 1
ATOM 684 N N . VAL A 1 96 ? -3.588 -17.422 -17.5 1 96.5 96 VAL A N 1
ATOM 685 C CA . VAL A 1 96 ? -3.338 -18.828 -17.781 1 96.5 96 VAL A CA 1
ATOM 686 C C . VAL A 1 96 ? -1.965 -18.984 -18.438 1 96.5 96 VAL A C 1
ATOM 688 O O . VAL A 1 96 ? -1.193 -19.875 -18.047 1 96.5 96 VAL A O 1
ATOM 691 N N . GLU A 1 97 ? -1.658 -18.125 -19.344 1 95.38 97 GLU A N 1
ATOM 692 C CA . GLU A 1 97 ? -0.376 -18.172 -20.031 1 95.38 97 GLU A CA 1
ATOM 693 C C . GLU A 1 97 ? 0.784 -17.938 -19.078 1 95.38 97 GLU A C 1
ATOM 695 O O . GLU A 1 97 ? 1.818 -18.609 -19.172 1 95.38 97 GLU A O 1
ATOM 700 N N . LEU A 1 98 ? 0.624 -16.984 -18.188 1 95.5 98 LEU A N 1
ATOM 701 C CA . LEU A 1 98 ? 1.66 -16.766 -17.188 1 95.5 98 LEU A CA 1
ATOM 702 C C . LEU A 1 98 ? 1.857 -18.016 -16.344 1 95.5 98 LEU A C 1
ATOM 704 O O . LEU A 1 98 ? 2.992 -18.422 -16.078 1 95.5 98 LEU A O 1
ATOM 708 N N . GLY A 1 99 ? 0.767 -18.609 -15.914 1 97.5 99 GLY A N 1
ATOM 709 C CA . GLY A 1 99 ? 0.867 -19.844 -15.156 1 97.5 99 GLY A CA 1
ATOM 710 C C . GLY A 1 99 ? 1.637 -20.938 -15.891 1 97.5 99 GLY A C 1
ATOM 711 O O . GLY A 1 99 ? 2.512 -21.578 -15.312 1 97.5 99 GLY A O 1
ATOM 712 N N . LYS A 1 100 ? 1.35 -21.078 -17.141 1 96.81 100 LYS A N 1
ATOM 713 C CA . LYS A 1 100 ? 2.033 -22.078 -17.969 1 96.81 100 LYS A CA 1
ATOM 714 C C . LYS A 1 100 ? 3.52 -21.75 -18.094 1 96.81 100 LYS A C 1
ATOM 716 O O . LYS A 1 100 ? 4.359 -22.656 -18.047 1 96.81 100 LYS A O 1
ATOM 721 N N . GLU A 1 101 ? 3.789 -20.484 -18.219 1 94.88 101 GLU A N 1
ATOM 722 C CA . GLU A 1 101 ? 5.184 -20.062 -18.312 1 94.88 101 GLU A CA 1
ATOM 723 C C . GLU A 1 101 ? 5.949 -20.344 -17.031 1 94.88 101 GLU A C 1
ATOM 725 O O . GLU A 1 101 ? 7.098 -20.797 -17.078 1 94.88 101 GLU A O 1
ATOM 730 N N . LEU A 1 102 ? 5.363 -20.125 -15.93 1 96.62 102 LEU A N 1
ATOM 731 C CA . LEU A 1 102 ? 5.996 -20.438 -14.656 1 96.62 102 LEU A CA 1
ATOM 732 C C . LEU A 1 102 ? 6.312 -21.938 -14.555 1 96.62 102 LEU A C 1
ATOM 734 O O . LEU A 1 102 ? 7.422 -22.312 -14.164 1 96.62 102 LEU A O 1
ATOM 738 N N . VAL A 1 103 ? 5.402 -22.734 -14.977 1 97.44 103 VAL A N 1
ATOM 739 C CA . VAL A 1 103 ? 5.574 -24.188 -14.93 1 97.44 103 VAL A CA 1
ATOM 740 C C . VAL A 1 103 ? 6.734 -24.609 -15.836 1 97.44 103 VAL A C 1
ATOM 742 O O . VAL A 1 103 ? 7.609 -25.359 -15.414 1 97.44 103 VAL A O 1
ATOM 745 N N . GLU A 1 104 ? 6.711 -24.047 -17.016 1 95.69 104 GLU A N 1
ATOM 746 C CA . GLU A 1 104 ? 7.734 -24.391 -18 1 95.69 104 GLU A CA 1
ATOM 747 C C . GLU A 1 104 ? 9.125 -24.031 -17.484 1 95.69 104 GLU A C 1
ATOM 749 O O . GLU A 1 104 ? 10.102 -24.734 -17.781 1 95.69 104 GLU A O 1
ATOM 754 N N . ARG A 1 105 ? 9.18 -23.031 -16.688 1 94.81 105 ARG A N 1
ATOM 755 C CA . ARG A 1 105 ? 10.477 -22.531 -16.219 1 94.81 105 ARG A CA 1
ATOM 756 C C . ARG A 1 105 ? 10.812 -23.094 -14.844 1 94.81 105 ARG A C 1
ATOM 758 O O . ARG A 1 105 ? 11.859 -22.766 -14.281 1 94.81 105 ARG A O 1
ATOM 765 N N . GLY A 1 106 ? 9.938 -23.859 -14.352 1 96.81 106 GLY A N 1
ATOM 766 C CA . GLY A 1 106 ? 10.18 -24.5 -13.062 1 96.81 106 GLY A CA 1
ATOM 767 C C . GLY A 1 106 ? 10.062 -23.547 -11.891 1 96.81 106 GLY A C 1
ATOM 768 O O . GLY A 1 106 ? 10.781 -23.672 -10.898 1 96.81 106 GLY A O 1
ATOM 769 N N . ILE A 1 107 ? 9.227 -22.531 -11.977 1 97 107 ILE A N 1
ATOM 770 C CA . ILE A 1 107 ? 9.078 -21.469 -10.977 1 97 107 ILE A CA 1
ATOM 771 C C . ILE A 1 107 ? 7.812 -21.703 -10.164 1 97 107 ILE A C 1
ATOM 773 O O . ILE A 1 107 ? 6.75 -21.984 -10.727 1 97 107 ILE A O 1
ATOM 777 N N . ASP A 1 108 ? 7.918 -21.578 -8.82 1 98.62 108 ASP A N 1
ATOM 778 C CA . ASP A 1 108 ? 6.766 -21.672 -7.93 1 98.62 108 ASP A CA 1
ATOM 779 C C . ASP A 1 108 ? 6.023 -20.344 -7.848 1 98.62 108 ASP A C 1
ATOM 781 O O . ASP A 1 108 ? 6.578 -19.281 -8.18 1 98.62 108 ASP A O 1
ATOM 785 N N . LEU A 1 109 ? 4.805 -20.438 -7.363 1 98.56 109 LEU A N 1
ATOM 786 C CA . LEU A 1 109 ? 3.93 -19.281 -7.336 1 98.56 109 LEU A CA 1
ATOM 787 C C . LEU A 1 109 ? 3.648 -18.844 -5.902 1 98.56 109 LEU A C 1
ATOM 789 O O . LEU A 1 109 ? 3.336 -19.672 -5.047 1 98.56 109 LEU A O 1
ATOM 793 N N . VAL A 1 110 ? 3.771 -17.562 -5.637 1 98.88 110 VAL A N 1
ATOM 794 C CA . VAL A 1 110 ? 3.182 -16.875 -4.492 1 98.88 110 VAL A CA 1
ATOM 795 C C . VAL A 1 110 ? 2.082 -15.93 -4.969 1 98.88 110 VAL A C 1
ATOM 797 O O . VAL A 1 110 ? 2.266 -15.195 -5.945 1 98.88 110 VAL A O 1
ATOM 800 N N . TYR A 1 111 ? 0.929 -16 -4.367 1 98.5 111 TYR A N 1
ATOM 801 C CA . TYR A 1 111 ? -0.142 -15.109 -4.801 1 98.5 111 TYR A CA 1
ATOM 802 C C . TYR A 1 111 ? -1.101 -14.812 -3.652 1 98.5 111 TYR A C 1
ATOM 804 O O . TYR A 1 111 ? -0.889 -15.273 -2.525 1 98.5 111 TYR A O 1
ATOM 812 N N . GLY A 1 112 ? -2.152 -14.109 -3.889 1 98.19 112 GLY A N 1
ATOM 813 C CA . GLY A 1 112 ? -2.998 -13.547 -2.846 1 98.19 112 GLY A CA 1
ATOM 814 C C . GLY A 1 112 ? -3.975 -14.547 -2.266 1 98.19 112 GLY A C 1
ATOM 815 O O . GLY A 1 112 ? -4.809 -14.203 -1.427 1 98.19 112 GLY A O 1
ATOM 816 N N . GLY A 1 113 ? -4.027 -15.695 -2.732 1 97.94 113 GLY A N 1
ATOM 817 C CA . GLY A 1 113 ? -4.652 -16.812 -2.039 1 97.94 113 GLY A CA 1
ATOM 818 C C . GLY A 1 113 ? -6.082 -17.062 -2.477 1 97.94 113 GLY A C 1
ATOM 819 O O . GLY A 1 113 ? -6.707 -18.031 -2.051 1 97.94 113 GLY A O 1
ATOM 820 N N . GLY A 1 114 ? -6.629 -16.219 -3.289 1 96.44 114 GLY A N 1
ATOM 821 C CA . GLY A 1 114 ? -7.98 -16.453 -3.76 1 96.44 114 GLY A CA 1
ATOM 822 C C . GLY A 1 114 ? -8.062 -17.547 -4.809 1 96.44 114 GLY A C 1
ATOM 823 O O . GLY A 1 114 ? -7.156 -17.688 -5.637 1 96.44 114 GLY A O 1
ATOM 824 N N . SER A 1 115 ? -9.195 -18.234 -4.816 1 96.44 115 SER A N 1
ATOM 825 C CA . SER A 1 115 ? -9.375 -19.312 -5.789 1 96.44 115 SER A CA 1
ATOM 826 C C . SER A 1 115 ? -10.281 -18.875 -6.934 1 96.44 115 SER A C 1
ATOM 828 O O . SER A 1 115 ? -10.719 -19.703 -7.738 1 96.44 115 SER A O 1
ATOM 830 N N . ILE A 1 116 ? -10.57 -17.562 -6.996 1 95.12 116 ILE A N 1
ATOM 831 C CA . ILE A 1 116 ? -11.484 -17.016 -7.996 1 95.12 116 ILE A CA 1
ATOM 832 C C . ILE A 1 116 ? -10.766 -15.961 -8.836 1 95.12 116 ILE A C 1
ATOM 834 O O . ILE A 1 116 ? -9.68 -15.508 -8.469 1 95.12 116 ILE A O 1
ATOM 838 N N . GLY A 1 117 ? -11.367 -15.641 -9.984 1 95.31 117 GLY A N 1
ATOM 839 C CA . GLY A 1 117 ? -10.828 -14.578 -10.82 1 95.31 117 GLY A CA 1
ATOM 840 C C . GLY A 1 117 ? -9.508 -14.945 -11.477 1 95.31 117 GLY A C 1
ATOM 841 O O . GLY A 1 117 ? -9.273 -16.109 -11.789 1 95.31 117 GLY A O 1
ATOM 842 N N . LEU A 1 118 ? -8.75 -13.914 -11.703 1 95.88 118 LEU A N 1
ATOM 843 C CA . LEU A 1 118 ? -7.426 -14.148 -12.273 1 95.88 118 LEU A CA 1
ATOM 844 C C . LEU A 1 118 ? -6.531 -14.906 -11.297 1 95.88 118 LEU A C 1
ATOM 846 O O . LEU A 1 118 ? -5.695 -15.711 -11.703 1 95.88 118 LEU A O 1
ATOM 850 N N . MET A 1 119 ? -6.777 -14.617 -10.047 1 97.38 119 MET A N 1
ATOM 851 C CA . MET A 1 119 ? -6.043 -15.367 -9.031 1 97.38 119 MET A CA 1
ATOM 852 C C . MET A 1 119 ? -6.289 -16.859 -9.172 1 97.38 119 MET A C 1
ATOM 854 O O . MET A 1 119 ? -5.348 -17.656 -9.117 1 97.38 119 MET A O 1
ATOM 858 N N . GLY A 1 120 ? -7.543 -17.219 -9.352 1 97.25 120 GLY A N 1
ATOM 859 C CA . GLY A 1 120 ? -7.871 -18.625 -9.539 1 97.25 120 GLY A CA 1
ATOM 860 C C . GLY A 1 120 ? -7.242 -19.234 -10.773 1 97.25 120 GLY A C 1
ATOM 861 O O . GLY A 1 120 ? -6.699 -20.344 -10.727 1 97.25 120 GLY A O 1
ATOM 862 N N . LEU A 1 121 ? -7.25 -18.516 -11.82 1 96.62 121 LEU A N 1
ATOM 863 C CA . LEU A 1 121 ? -6.75 -19 -13.094 1 96.62 121 LEU A CA 1
ATOM 864 C C . LEU A 1 121 ? -5.246 -19.266 -13.031 1 96.62 121 LEU A C 1
ATOM 866 O O . LEU A 1 121 ? -4.777 -20.328 -13.422 1 96.62 121 LEU A O 1
ATOM 870 N N . VAL A 1 122 ? -4.48 -18.312 -12.477 1 97.5 122 VAL A N 1
ATOM 871 C CA . VAL A 1 122 ? -3.029 -18.469 -12.461 1 97.5 122 VAL A CA 1
ATOM 872 C C . VAL A 1 122 ? -2.631 -19.547 -11.461 1 97.5 122 VAL A C 1
ATOM 874 O O . VAL A 1 122 ? -1.734 -20.344 -11.727 1 97.5 122 VAL A O 1
ATOM 877 N N . SER A 1 123 ? -3.277 -19.625 -10.312 1 98.38 123 SER A N 1
ATOM 878 C CA . SER A 1 123 ? -2.914 -20.594 -9.289 1 98.38 123 SER A CA 1
ATOM 879 C C . SER A 1 123 ? -3.234 -22.016 -9.742 1 98.38 123 SER A C 1
ATOM 881 O O . SER A 1 123 ? -2.436 -22.938 -9.531 1 98.38 123 SER A O 1
ATOM 883 N N . HIS A 1 124 ? -4.363 -22.188 -10.422 1 97.94 124 HIS A N 1
ATOM 884 C CA . HIS A 1 124 ? -4.715 -23.516 -10.922 1 97.94 124 HIS A CA 1
ATOM 885 C C . HIS A 1 124 ? -3.76 -23.953 -12.023 1 97.94 124 HIS A C 1
ATOM 887 O O . HIS A 1 124 ? -3.355 -25.125 -12.062 1 97.94 124 HIS A O 1
ATOM 893 N N . ALA A 1 125 ? -3.479 -23 -12.898 1 98.06 125 ALA A N 1
ATOM 894 C CA . ALA A 1 125 ? -2.562 -23.344 -13.984 1 98.06 125 ALA A CA 1
ATOM 895 C C . ALA A 1 125 ? -1.222 -23.828 -13.445 1 98.06 125 ALA A C 1
ATOM 897 O O . ALA A 1 125 ? -0.682 -24.828 -13.922 1 98.06 125 ALA A O 1
ATOM 898 N N . VAL A 1 126 ? -0.704 -23.156 -12.43 1 98.56 126 VAL A N 1
ATOM 899 C CA . VAL A 1 126 ? 0.591 -23.531 -11.859 1 98.56 126 VAL A CA 1
ATOM 900 C C . VAL A 1 126 ? 0.471 -24.844 -11.094 1 98.56 126 VAL A C 1
ATOM 902 O O . VAL A 1 126 ? 1.301 -25.734 -11.258 1 98.56 126 VAL A O 1
ATOM 905 N N . HIS A 1 127 ? -0.527 -24.984 -10.344 1 98.56 127 HIS A N 1
ATOM 906 C CA . HIS A 1 127 ? -0.745 -26.172 -9.523 1 98.56 127 HIS A CA 1
ATOM 907 C C . HIS A 1 127 ? -0.947 -27.406 -10.391 1 98.56 127 HIS A C 1
ATOM 909 O O . HIS A 1 127 ? -0.336 -28.453 -10.148 1 98.56 127 HIS A O 1
ATOM 915 N N . ASP A 1 128 ? -1.774 -27.297 -11.367 1 97.88 128 ASP A N 1
ATOM 916 C CA . ASP A 1 128 ? -2.066 -28.406 -12.273 1 97.88 128 ASP A CA 1
ATOM 917 C C . ASP A 1 128 ? -0.822 -28.812 -13.055 1 97.88 128 ASP A C 1
ATOM 919 O O . ASP A 1 128 ? -0.688 -29.984 -13.445 1 97.88 128 ASP A O 1
ATOM 923 N N . GLY A 1 129 ? 0.007 -27.844 -13.266 1 98.25 129 GLY A N 1
ATOM 924 C CA . GLY A 1 129 ? 1.252 -28.125 -13.961 1 98.25 129 GLY A CA 1
ATOM 925 C C . GLY A 1 129 ? 2.295 -28.781 -13.07 1 98.25 129 GLY A C 1
ATOM 926 O O . GLY A 1 129 ? 3.389 -29.109 -13.539 1 98.25 129 GLY A O 1
ATOM 927 N N . GLY A 1 130 ? 2.018 -28.906 -11.805 1 98.12 130 GLY A N 1
ATOM 928 C CA . GLY A 1 130 ? 2.861 -29.672 -10.898 1 98.12 130 GLY A CA 1
ATOM 929 C C . GLY A 1 130 ? 3.799 -28.812 -10.078 1 98.12 130 GLY A C 1
ATOM 930 O O . GLY A 1 130 ? 4.684 -29.328 -9.391 1 98.12 130 GLY A O 1
ATOM 931 N N . ARG A 1 131 ? 3.709 -27.484 -10.164 1 98.31 131 ARG A N 1
ATOM 932 C CA . ARG A 1 131 ? 4.543 -26.578 -9.375 1 98.31 131 ARG A CA 1
ATOM 933 C C . ARG A 1 131 ? 3.873 -26.234 -8.047 1 98.31 131 ARG A C 1
ATOM 935 O O . ARG A 1 131 ? 2.668 -26.438 -7.883 1 98.31 131 ARG A O 1
ATOM 942 N N . HIS A 1 132 ? 4.664 -25.734 -7.105 1 98.62 132 HIS A N 1
ATOM 943 C CA . HIS A 1 132 ? 4.16 -25.375 -5.785 1 98.62 132 HIS A CA 1
ATOM 944 C C . HIS A 1 132 ? 3.479 -24.016 -5.809 1 98.62 132 HIS A C 1
ATOM 946 O O . HIS A 1 132 ? 3.975 -23.078 -6.441 1 98.62 132 HIS A O 1
ATOM 952 N N . VAL A 1 133 ? 2.355 -23.938 -5.121 1 98.81 133 VAL A N 1
ATOM 953 C CA . VAL A 1 133 ? 1.565 -22.703 -5.043 1 98.81 133 VAL A CA 1
ATOM 954 C C . VAL A 1 133 ? 1.383 -22.312 -3.578 1 98.81 133 VAL A C 1
ATOM 956 O O . VAL A 1 133 ? 0.907 -23.109 -2.766 1 98.81 133 VAL A O 1
ATOM 959 N N . ILE A 1 134 ? 1.785 -21.078 -3.221 1 98.81 134 ILE A N 1
ATOM 960 C CA . ILE A 1 134 ? 1.581 -20.5 -1.897 1 98.81 134 ILE A CA 1
ATOM 961 C C . ILE A 1 134 ? 0.597 -19.344 -1.993 1 98.81 134 ILE A C 1
ATOM 963 O O . ILE A 1 134 ? 0.899 -18.312 -2.604 1 98.81 134 ILE A O 1
ATOM 967 N N . GLY A 1 135 ? -0.52 -19.547 -1.419 1 98.69 135 GLY A N 1
ATOM 968 C CA . GLY A 1 135 ? -1.498 -18.484 -1.301 1 98.69 135 GLY A CA 1
ATOM 969 C C . GLY A 1 135 ? -1.5 -17.828 0.065 1 98.69 135 GLY A C 1
ATOM 970 O O . GLY A 1 135 ? -1.543 -18.516 1.09 1 98.69 135 GLY A O 1
ATOM 971 N N . VAL A 1 136 ? -1.4 -16.516 0.133 1 98.81 136 VAL A N 1
ATOM 972 C CA . VAL A 1 136 ? -1.455 -15.758 1.381 1 98.81 136 VAL A CA 1
ATOM 973 C C . VAL A 1 136 ? -2.758 -14.961 1.449 1 98.81 136 VAL A C 1
ATOM 975 O O . VAL A 1 136 ? -3.006 -14.094 0.613 1 98.81 136 VAL A O 1
ATOM 978 N N . ILE A 1 137 ? -3.547 -15.258 2.471 1 98.44 137 ILE A N 1
ATOM 979 C CA . ILE A 1 137 ? -4.879 -14.664 2.439 1 98.44 137 ILE A CA 1
ATOM 980 C C . ILE A 1 137 ? -5.309 -14.281 3.854 1 98.44 137 ILE A C 1
ATOM 982 O O . ILE A 1 137 ? -5.176 -15.078 4.785 1 98.44 137 ILE A O 1
ATOM 986 N N . PRO A 1 138 ? -5.727 -12.984 4.008 1 98.31 138 PRO A N 1
ATOM 987 C CA . PRO A 1 138 ? -6.336 -12.648 5.301 1 98.31 138 PRO A CA 1
ATOM 988 C C . PRO A 1 138 ? -7.559 -13.5 5.617 1 98.31 138 PRO A C 1
ATOM 990 O O . PRO A 1 138 ? -8.406 -13.727 4.746 1 98.31 138 PRO A O 1
ATOM 993 N N . LYS A 1 139 ? -7.652 -13.922 6.828 1 97.5 139 LYS A N 1
ATOM 994 C CA . LYS A 1 139 ? -8.781 -14.742 7.25 1 97.5 139 LYS A CA 1
ATOM 995 C C . LYS A 1 139 ? -10.109 -14.078 6.891 1 97.5 139 LYS A C 1
ATOM 997 O O . LYS A 1 139 ? -11.055 -14.758 6.477 1 97.5 139 LYS A O 1
ATOM 1002 N N . SER A 1 140 ? -10.164 -12.828 6.977 1 96.31 140 SER A N 1
ATOM 1003 C CA . SER A 1 140 ? -11.391 -12.07 6.754 1 96.31 140 SER A CA 1
ATOM 1004 C C . SER A 1 140 ? -11.797 -12.102 5.281 1 96.31 140 SER A C 1
ATOM 1006 O O . SER A 1 140 ? -12.945 -11.82 4.945 1 96.31 140 SER A O 1
ATOM 1008 N N . LEU A 1 141 ? -10.914 -12.453 4.371 1 96.38 141 LEU A N 1
ATOM 1009 C CA . LEU A 1 141 ? -11.211 -12.43 2.945 1 96.38 141 LEU A CA 1
ATOM 1010 C C . LEU A 1 141 ? -11.477 -13.828 2.418 1 96.38 141 LEU A C 1
ATOM 1012 O O . LEU A 1 141 ? -11.922 -14 1.278 1 96.38 141 LEU A O 1
ATOM 1016 N N . MET A 1 142 ? -11.234 -14.82 3.221 1 95.94 142 MET A N 1
ATOM 1017 C CA . MET A 1 142 ? -11.344 -16.203 2.783 1 95.94 142 MET A CA 1
ATOM 1018 C C . MET A 1 142 ? -12.766 -16.531 2.326 1 95.94 142 MET A C 1
ATOM 1020 O O . MET A 1 142 ? -12.961 -17.109 1.258 1 95.94 142 MET A O 1
ATOM 1024 N N . PRO A 1 143 ? -13.758 -16.125 3.072 1 94.69 143 PRO A N 1
ATOM 1025 C CA . PRO A 1 143 ? -15.109 -16.484 2.639 1 94.69 143 PRO A CA 1
ATOM 1026 C C . PRO A 1 143 ? -15.461 -15.922 1.265 1 94.69 143 PRO A C 1
ATOM 1028 O O . PRO A 1 143 ? -16.25 -16.516 0.531 1 94.69 143 PRO A O 1
ATOM 1031 N N . ARG A 1 144 ? -14.891 -14.828 0.96 1 93.69 144 ARG A N 1
ATOM 1032 C CA . ARG A 1 144 ? -15.211 -14.148 -0.292 1 93.69 144 ARG A CA 1
ATOM 1033 C C . ARG A 1 144 ? -14.336 -14.656 -1.432 1 93.69 144 ARG A C 1
ATOM 1035 O O . ARG A 1 144 ? -14.805 -14.789 -2.568 1 93.69 144 ARG A O 1
ATOM 1042 N N . GLU A 1 145 ? -13.109 -14.945 -1.107 1 94.94 145 GLU A N 1
ATOM 1043 C CA . GLU A 1 145 ? -12.141 -15.148 -2.186 1 94.94 145 GLU A CA 1
ATOM 1044 C C . GLU A 1 145 ? -11.797 -16.625 -2.348 1 94.94 145 GLU A C 1
ATOM 1046 O O . GLU A 1 145 ? -11.164 -17.016 -3.33 1 94.94 145 GLU A O 1
ATOM 1051 N N . VAL A 1 146 ? -12.172 -17.5 -1.46 1 94.31 146 VAL A N 1
ATOM 1052 C CA . VAL A 1 146 ? -11.922 -18.922 -1.566 1 94.31 146 VAL A CA 1
ATOM 1053 C C . VAL A 1 146 ? -13.242 -19.672 -1.727 1 94.31 146 VAL A C 1
ATOM 1055 O O . VAL A 1 146 ? -14.023 -19.781 -0.776 1 94.31 146 VAL A O 1
ATOM 1058 N N . THR A 1 147 ? -13.391 -19.984 -3.033 1 86.88 147 THR A N 1
ATOM 1059 C CA . THR A 1 147 ? -14.578 -20.766 -3.33 1 86.88 147 THR A CA 1
ATOM 1060 C C . THR A 1 147 ? -14.219 -22.219 -3.596 1 86.88 147 THR A C 1
ATOM 1062 O O . THR A 1 147 ? -13.422 -22.516 -4.492 1 86.88 147 THR A O 1
ATOM 1065 N N . GLY A 1 148 ? -14.586 -23.094 -2.686 1 86.31 148 GLY A N 1
ATOM 1066 C CA . GLY A 1 148 ? -14.219 -24.5 -2.781 1 86.31 148 GLY A CA 1
ATOM 1067 C C . GLY A 1 148 ? -12.914 -24.828 -2.086 1 86.31 148 GLY A C 1
ATOM 1068 O O . GLY A 1 148 ? -12.648 -24.328 -0.988 1 86.31 148 GLY A O 1
ATOM 1069 N N . GLU A 1 149 ? -12.07 -25.641 -2.877 1 85.5 149 GLU A N 1
ATOM 1070 C CA . GLU A 1 149 ? -10.797 -26.016 -2.27 1 85.5 149 GLU A CA 1
ATOM 1071 C C . GLU A 1 149 ? -9.711 -25 -2.582 1 85.5 149 GLU A C 1
ATOM 1073 O O . GLU A 1 149 ? -9.594 -24.531 -3.719 1 85.5 149 GLU A O 1
ATOM 1078 N N . PRO A 1 150 ? -9.023 -24.625 -1.55 1 87.69 150 PRO A N 1
ATOM 1079 C CA . PRO A 1 150 ? -7.867 -23.766 -1.838 1 87.69 150 PRO A CA 1
ATOM 1080 C C . PRO A 1 150 ? -6.859 -24.422 -2.771 1 87.69 150 PRO A C 1
ATOM 1082 O O . PRO A 1 150 ? -6.789 -25.656 -2.836 1 87.69 150 PRO A O 1
ATOM 1085 N N . VAL A 1 151 ? -6.176 -23.609 -3.459 1 94.25 151 VAL A N 1
ATOM 1086 C CA . VAL A 1 151 ? -5.172 -24.125 -4.379 1 94.25 151 VAL A CA 1
ATOM 1087 C C . VAL A 1 151 ? -3.807 -24.156 -3.691 1 94.25 151 VAL A C 1
ATOM 1089 O O . VAL A 1 151 ? -3.322 -23.125 -3.211 1 94.25 151 VAL A O 1
ATOM 1092 N N . GLY A 1 152 ? -3.193 -25.297 -3.584 1 96.75 152 GLY A N 1
ATOM 1093 C CA . GLY A 1 152 ? -1.871 -25.406 -2.99 1 96.75 152 GLY A CA 1
ATOM 1094 C C . GLY A 1 152 ? -1.858 -25.125 -1.501 1 96.75 152 GLY A C 1
ATOM 1095 O O . GLY A 1 152 ? -2.803 -25.469 -0.789 1 96.75 152 GLY A O 1
ATOM 1096 N N . GLU A 1 153 ? -0.757 -24.578 -1.023 1 97.56 153 GLU A N 1
ATOM 1097 C CA . GLU A 1 153 ? -0.58 -24.188 0.371 1 97.56 153 GLU A CA 1
ATOM 1098 C C . GLU A 1 153 ? -1.247 -22.844 0.653 1 97.56 153 GLU A C 1
ATOM 1100 O O . GLU A 1 153 ? -1.05 -21.875 -0.087 1 97.56 153 GLU A O 1
ATOM 1105 N N . VAL A 1 154 ? -2.025 -22.859 1.669 1 97.12 154 VAL A N 1
ATOM 1106 C CA . VAL A 1 154 ? -2.695 -21.625 2.041 1 97.12 154 VAL A CA 1
ATOM 1107 C C . VAL A 1 154 ? -2.135 -21.109 3.365 1 97.12 154 VAL A C 1
ATOM 1109 O O . VAL A 1 154 ? -2.137 -21.828 4.367 1 97.12 154 VAL A O 1
ATOM 1112 N N . ARG A 1 155 ? -1.669 -19.938 3.369 1 98.31 155 ARG A N 1
ATOM 1113 C CA . ARG A 1 155 ? -1.24 -19.234 4.574 1 98.31 155 ARG A CA 1
ATOM 1114 C C . ARG A 1 155 ? -2.236 -18.141 4.961 1 98.31 155 ARG A C 1
ATOM 1116 O O . ARG A 1 155 ? -2.252 -17.062 4.355 1 98.31 155 ARG A O 1
ATOM 1123 N N . ALA A 1 156 ? -3 -18.484 5.941 1 98.12 156 ALA A N 1
ATOM 1124 C CA . ALA A 1 156 ? -3.947 -17.516 6.461 1 98.12 156 ALA A CA 1
ATOM 1125 C C . ALA A 1 156 ? -3.258 -16.531 7.402 1 98.12 156 ALA A C 1
ATOM 1127 O O . ALA A 1 156 ? -2.49 -16.938 8.281 1 98.12 156 ALA A O 1
ATOM 1128 N N . VAL A 1 157 ? -3.523 -15.227 7.223 1 98.5 157 VAL A N 1
ATOM 1129 C CA . VAL A 1 157 ? -2.877 -14.203 8.039 1 98.5 157 VAL A CA 1
ATOM 1130 C C . VAL A 1 157 ? -3.938 -13.312 8.68 1 98.5 157 VAL A C 1
ATOM 1132 O O . VAL A 1 157 ? -5.129 -13.438 8.391 1 98.5 157 VAL A O 1
ATOM 1135 N N . SER A 1 158 ? -3.496 -12.398 9.531 1 97.44 158 SER A N 1
ATOM 1136 C CA . SER A 1 158 ? -4.43 -11.641 10.359 1 97.44 158 SER A CA 1
ATOM 1137 C C . SER A 1 158 ? -4.984 -10.438 9.602 1 97.44 158 SER A C 1
ATOM 1139 O O . SER A 1 158 ? -6.066 -9.945 9.922 1 97.44 158 SER A O 1
ATOM 1141 N N . GLY A 1 159 ? -4.242 -9.969 8.602 1 97.44 159 GLY A N 1
ATOM 1142 C CA . GLY A 1 159 ? -4.699 -8.773 7.906 1 97.44 159 GLY A CA 1
ATOM 1143 C C . GLY A 1 159 ? -3.926 -8.492 6.633 1 97.44 159 GLY A C 1
ATOM 1144 O O . GLY A 1 159 ? -3.049 -9.273 6.25 1 97.44 159 GLY A O 1
ATOM 1145 N N . MET A 1 160 ? -4.25 -7.32 6.055 1 97.94 160 MET A N 1
ATOM 1146 C CA . MET A 1 160 ? -3.725 -6.98 4.734 1 97.94 160 MET A CA 1
ATOM 1147 C C . MET A 1 160 ? -2.232 -6.676 4.809 1 97.94 160 MET A C 1
ATOM 1149 O O . MET A 1 160 ? -1.483 -7 3.883 1 97.94 160 MET A O 1
ATOM 1153 N N . HIS A 1 161 ? -1.741 -6.02 5.91 1 98.25 161 HIS A N 1
ATOM 1154 C CA . HIS A 1 161 ? -0.315 -5.746 6.047 1 98.25 161 HIS A CA 1
ATOM 1155 C C . HIS A 1 161 ? 0.49 -7.035 6.145 1 98.25 161 HIS A C 1
ATOM 1157 O O . HIS A 1 161 ? 1.525 -7.18 5.492 1 98.25 161 HIS A O 1
ATOM 1163 N N . GLU A 1 162 ? 0.002 -7.926 6.918 1 98.12 162 GLU A N 1
ATOM 1164 C CA . GLU A 1 162 ? 0.692 -9.211 7.039 1 98.12 162 GLU A CA 1
ATOM 1165 C C . GLU A 1 162 ? 0.663 -9.977 5.723 1 98.12 162 GLU A C 1
ATOM 1167 O O . GLU A 1 162 ? 1.63 -10.656 5.375 1 98.12 162 GLU A O 1
ATOM 1172 N N . ARG A 1 163 ? -0.467 -9.938 4.984 1 98.56 163 ARG A N 1
ATOM 1173 C CA . ARG A 1 163 ? -0.539 -10.547 3.66 1 98.56 163 ARG A CA 1
ATOM 1174 C C . ARG A 1 163 ? 0.571 -10.023 2.754 1 98.56 163 ARG A C 1
ATOM 1176 O O . ARG A 1 163 ? 1.334 -10.812 2.186 1 98.56 163 ARG A O 1
ATOM 1183 N N . LYS A 1 164 ? 0.65 -8.695 2.701 1 98.56 164 LYS A N 1
ATOM 1184 C CA . LYS A 1 164 ? 1.632 -8.094 1.807 1 98.56 164 LYS A CA 1
ATOM 1185 C C . LYS A 1 164 ? 3.055 -8.422 2.244 1 98.56 164 LYS A C 1
ATOM 1187 O O . LYS A 1 164 ? 3.906 -8.75 1.413 1 98.56 164 LYS A O 1
ATOM 1192 N N . ALA A 1 165 ? 3.303 -8.398 3.527 1 98.19 165 ALA A N 1
ATOM 1193 C CA . ALA A 1 165 ? 4.637 -8.711 4.039 1 98.19 165 ALA A CA 1
ATOM 1194 C C . ALA A 1 165 ? 5.016 -10.156 3.73 1 98.19 165 ALA A C 1
ATOM 1196 O O . ALA A 1 165 ? 6.137 -10.43 3.293 1 98.19 165 ALA A O 1
ATOM 1197 N N . GLU A 1 166 ? 4.109 -11.07 3.938 1 98.62 166 GLU A N 1
ATOM 1198 C CA . GLU A 1 166 ? 4.367 -12.492 3.715 1 98.62 166 GLU A CA 1
ATOM 1199 C C . GLU A 1 166 ? 4.586 -12.789 2.234 1 98.62 166 GLU A C 1
ATOM 1201 O O . GLU A 1 166 ? 5.445 -13.594 1.878 1 98.62 166 GLU A O 1
ATOM 1206 N N . MET A 1 167 ? 3.82 -12.125 1.4 1 98.81 167 MET A N 1
ATOM 1207 C CA . MET A 1 167 ? 3.98 -12.32 -0.038 1 98.81 167 MET A CA 1
ATOM 1208 C C . MET A 1 167 ? 5.352 -11.844 -0.502 1 98.81 167 MET A C 1
ATOM 1210 O O . MET A 1 167 ? 6.016 -12.523 -1.288 1 98.81 167 MET A O 1
ATOM 1214 N N . VAL A 1 168 ? 5.785 -10.758 0.037 1 98.44 168 VAL A N 1
ATOM 1215 C CA . VAL A 1 168 ? 7.086 -10.219 -0.341 1 98.44 168 VAL A CA 1
ATOM 1216 C C . VAL A 1 168 ? 8.195 -11.125 0.188 1 98.44 168 VAL A C 1
ATOM 1218 O O . VAL A 1 168 ? 9.164 -11.406 -0.522 1 98.44 168 VAL A O 1
ATOM 1221 N N . ARG A 1 169 ? 8.031 -11.602 1.374 1 98.06 169 ARG A N 1
ATOM 1222 C CA . ARG A 1 169 ? 9.031 -12.461 1.998 1 98.06 169 ARG A CA 1
ATOM 1223 C C . ARG A 1 169 ? 9.164 -13.773 1.242 1 98.06 169 ARG A C 1
ATOM 1225 O O . ARG A 1 169 ? 10.258 -14.336 1.154 1 98.06 169 ARG A O 1
ATOM 1232 N N . SER A 1 170 ? 8.172 -14.227 0.611 1 98.5 170 SER A N 1
ATOM 1233 C CA . SER A 1 170 ? 8.102 -15.578 0.059 1 98.5 170 SER A CA 1
ATOM 1234 C C . SER A 1 170 ? 8.492 -15.594 -1.414 1 98.5 170 SER A C 1
ATOM 1236 O O . SER A 1 170 ? 8.5 -16.656 -2.049 1 98.5 170 SER A O 1
ATOM 1238 N N . ALA A 1 171 ? 8.844 -14.469 -2.008 1 98.31 171 ALA A N 1
ATOM 1239 C CA . ALA A 1 171 ? 9.062 -14.43 -3.451 1 98.31 171 ALA A CA 1
ATOM 1240 C C . ALA A 1 171 ? 10.414 -13.805 -3.781 1 98.31 171 ALA A C 1
ATOM 1242 O O . ALA A 1 171 ? 10.961 -13.031 -2.988 1 98.31 171 ALA A O 1
ATOM 1243 N N . ASP A 1 172 ? 10.883 -14.102 -4.969 1 97.12 172 ASP A N 1
ATOM 1244 C CA . ASP A 1 172 ? 12.156 -13.586 -5.461 1 97.12 172 ASP A CA 1
ATOM 1245 C C . ASP A 1 172 ? 11.938 -12.422 -6.426 1 97.12 172 ASP A C 1
ATOM 1247 O O . ASP A 1 172 ? 12.867 -11.656 -6.699 1 97.12 172 ASP A O 1
ATOM 1251 N N . ALA A 1 173 ? 10.836 -12.398 -6.977 1 96.56 173 ALA A N 1
ATOM 1252 C CA . ALA A 1 173 ? 10.453 -11.383 -7.957 1 96.56 173 ALA A CA 1
ATOM 1253 C C . ALA A 1 173 ? 8.938 -11.195 -7.988 1 96.56 173 ALA A C 1
ATOM 1255 O O . ALA A 1 173 ? 8.203 -11.961 -7.363 1 96.56 173 ALA A O 1
ATOM 1256 N N . PHE A 1 174 ? 8.5 -10.148 -8.695 1 96.88 174 PHE A N 1
ATOM 1257 C CA . PHE A 1 174 ? 7.086 -9.797 -8.695 1 96.88 174 PHE A CA 1
ATOM 1258 C C . PHE A 1 174 ? 6.59 -9.539 -10.117 1 96.88 174 PHE A C 1
ATOM 1260 O O . PHE A 1 174 ? 7.289 -8.922 -10.922 1 96.88 174 PHE A O 1
ATOM 1267 N N . ILE A 1 175 ? 5.387 -10.062 -10.367 1 95.5 175 ILE A N 1
ATOM 1268 C CA . ILE A 1 175 ? 4.676 -9.773 -11.609 1 95.5 175 ILE A CA 1
ATOM 1269 C C . ILE A 1 175 ? 3.258 -9.297 -11.297 1 95.5 175 ILE A C 1
ATOM 1271 O O . ILE A 1 175 ? 2.588 -9.859 -10.422 1 95.5 175 ILE A O 1
ATOM 1275 N N . ALA A 1 176 ? 2.832 -8.305 -11.977 1 94.38 176 ALA A N 1
ATOM 1276 C CA . ALA A 1 176 ? 1.452 -7.855 -11.797 1 94.38 176 ALA A CA 1
ATOM 1277 C C . ALA A 1 176 ? 0.64 -8.078 -13.07 1 94.38 176 ALA A C 1
ATOM 1279 O O . ALA A 1 176 ? 1.092 -7.742 -14.172 1 94.38 176 ALA A O 1
ATOM 1280 N N . LEU A 1 177 ? -0.445 -8.68 -12.953 1 92.44 177 LEU A N 1
ATOM 1281 C CA . LEU A 1 177 ? -1.483 -8.773 -13.969 1 92.44 177 LEU A CA 1
ATOM 1282 C C . LEU A 1 177 ? -2.621 -7.801 -13.68 1 92.44 177 LEU A C 1
ATOM 1284 O O . LEU A 1 177 ? -2.629 -7.137 -12.641 1 92.44 177 LEU A O 1
ATOM 1288 N N . PRO A 1 178 ? -3.564 -7.684 -14.633 1 87.56 178 PRO A N 1
ATOM 1289 C CA . PRO A 1 178 ? -4.676 -6.762 -14.383 1 87.56 178 PRO A CA 1
ATOM 1290 C C . PRO A 1 178 ? -5.426 -7.078 -13.094 1 87.56 178 PRO A C 1
ATOM 1292 O O . PRO A 1 178 ? -5.562 -8.25 -12.727 1 87.56 178 PRO A O 1
ATOM 1295 N N . GLY A 1 179 ? -5.871 -6 -12.43 1 89.19 179 GLY A N 1
ATOM 1296 C CA . GLY A 1 179 ? -6.609 -6.074 -11.18 1 89.19 179 GLY A CA 1
ATOM 1297 C C . GLY A 1 179 ? -7.176 -4.738 -10.734 1 89.19 179 GLY A C 1
ATOM 1298 O O . GLY A 1 179 ? -7.117 -3.758 -11.477 1 89.19 179 GLY A O 1
ATOM 1299 N N . GLY A 1 180 ? -7.789 -4.793 -9.57 1 88.44 180 GLY A N 1
ATOM 1300 C CA . GLY A 1 180 ? -8.375 -3.584 -9.016 1 88.44 180 GLY A CA 1
ATOM 1301 C C . GLY A 1 180 ? -7.453 -2.865 -8.047 1 88.44 180 GLY A C 1
ATOM 1302 O O . GLY A 1 180 ? -6.23 -2.922 -8.188 1 88.44 180 GLY A O 1
ATOM 1303 N N . TYR A 1 181 ? -8.008 -2.164 -7.074 1 88.88 181 TYR A N 1
ATOM 1304 C CA . TYR A 1 181 ? -7.277 -1.384 -6.082 1 88.88 181 TYR A CA 1
ATOM 1305 C C . TYR A 1 181 ? -6.398 -2.283 -5.223 1 88.88 181 TYR A C 1
ATOM 1307 O O . TYR A 1 181 ? -5.305 -1.884 -4.812 1 88.88 181 TYR A O 1
ATOM 1315 N N . GLY A 1 182 ? -6.914 -3.43 -5 1 92.94 182 GLY A N 1
ATOM 1316 C CA . GLY A 1 182 ? -6.102 -4.359 -4.234 1 92.94 182 GLY A CA 1
ATOM 1317 C C . GLY A 1 182 ? -4.797 -4.715 -4.918 1 92.94 182 GLY A C 1
ATOM 1318 O O . GLY A 1 182 ? -3.738 -4.711 -4.285 1 92.94 182 GLY A O 1
ATOM 1319 N N . THR A 1 183 ? -4.867 -4.953 -6.168 1 93.38 183 THR A N 1
ATOM 1320 C CA . THR A 1 183 ? -3.682 -5.285 -6.949 1 93.38 183 THR A CA 1
ATOM 1321 C C . THR A 1 183 ? -2.742 -4.086 -7.043 1 93.38 183 THR A C 1
ATOM 1323 O O . THR A 1 183 ? -1.536 -4.219 -6.828 1 93.38 183 THR A O 1
ATOM 1326 N N . LEU A 1 184 ? -3.26 -2.998 -7.289 1 92.06 184 LEU A N 1
ATOM 1327 C CA . LEU A 1 184 ? -2.465 -1.778 -7.383 1 92.06 184 LEU A CA 1
ATOM 1328 C C . LEU A 1 184 ? -1.788 -1.47 -6.051 1 92.06 184 LEU A C 1
ATOM 1330 O O . LEU A 1 184 ? -0.629 -1.05 -6.023 1 92.06 184 LEU A O 1
ATOM 1334 N N . ASP A 1 185 ? -2.514 -1.636 -5.043 1 95.5 185 ASP A N 1
ATOM 1335 C CA . ASP A 1 185 ? -1.991 -1.443 -3.691 1 95.5 185 ASP A CA 1
ATOM 1336 C C . ASP A 1 185 ? -0.793 -2.354 -3.432 1 95.5 185 ASP A C 1
ATOM 1338 O O . ASP A 1 185 ? 0.242 -1.899 -2.939 1 95.5 185 ASP A O 1
ATOM 1342 N N . GLU A 1 186 ? -0.906 -3.561 -3.791 1 96.69 186 GLU A N 1
ATOM 1343 C CA . GLU A 1 186 ? 0.184 -4.52 -3.631 1 96.69 186 GLU A CA 1
ATOM 1344 C C . GLU A 1 186 ? 1.383 -4.141 -4.496 1 96.69 186 GLU A C 1
ATOM 1346 O O . GLU A 1 186 ? 2.52 -4.121 -4.02 1 96.69 186 GLU A O 1
ATOM 1351 N N . LEU A 1 187 ? 1.133 -3.801 -5.684 1 94.06 187 LEU A N 1
ATOM 1352 C CA . LEU A 1 187 ? 2.199 -3.475 -6.625 1 94.06 187 LEU A CA 1
ATOM 1353 C C . LEU A 1 187 ? 2.934 -2.209 -6.195 1 94.06 187 LEU A C 1
ATOM 1355 O O . LEU A 1 187 ? 4.164 -2.182 -6.164 1 94.06 187 LEU A O 1
ATOM 1359 N N . LEU A 1 188 ? 2.207 -1.211 -5.891 1 93.75 188 LEU A N 1
ATOM 1360 C CA . LEU A 1 188 ? 2.82 0.066 -5.539 1 93.75 188 LEU A CA 1
ATOM 1361 C C . LEU A 1 188 ? 3.67 -0.066 -4.281 1 93.75 188 LEU A C 1
ATOM 1363 O O . LEU A 1 188 ? 4.703 0.593 -4.152 1 93.75 188 LEU A O 1
ATOM 1367 N N . GLU A 1 189 ? 3.219 -0.899 -3.379 1 96.81 189 GLU A N 1
ATOM 1368 C CA . GLU A 1 189 ? 4.008 -1.091 -2.166 1 96.81 189 GLU A CA 1
ATOM 1369 C C . GLU A 1 189 ? 5.379 -1.679 -2.486 1 96.81 189 GLU A C 1
ATOM 1371 O O . GLU A 1 189 ? 6.402 -1.181 -2.01 1 96.81 189 GLU A O 1
ATOM 1376 N N . VAL A 1 190 ? 5.426 -2.648 -3.312 1 96.56 190 VAL A N 1
ATOM 1377 C CA . VAL A 1 190 ? 6.719 -3.281 -3.564 1 96.56 190 VAL A CA 1
ATOM 1378 C C . VAL A 1 190 ? 7.598 -2.35 -4.391 1 96.56 190 VAL A C 1
ATOM 1380 O O . VAL A 1 190 ? 8.82 -2.354 -4.246 1 96.56 190 VAL A O 1
ATOM 1383 N N . LEU A 1 191 ? 6.98 -1.566 -5.223 1 93 191 LEU A N 1
ATOM 1384 C CA . LEU A 1 191 ? 7.75 -0.563 -5.949 1 93 191 LEU A CA 1
ATOM 1385 C C . LEU A 1 191 ? 8.32 0.482 -4.996 1 93 191 LEU A C 1
ATOM 1387 O O . LEU A 1 191 ? 9.492 0.858 -5.105 1 93 191 LEU A O 1
ATOM 1391 N N . THR A 1 192 ? 7.488 0.92 -4.09 1 94.38 192 THR A N 1
ATOM 1392 C CA . THR A 1 192 ? 7.93 1.884 -3.088 1 94.38 192 THR A CA 1
ATOM 1393 C C . THR A 1 192 ? 9.07 1.311 -2.25 1 94.38 192 THR A C 1
ATOM 1395 O O . THR A 1 192 ? 10.07 1.989 -2.006 1 94.38 192 THR A O 1
ATOM 1398 N N . TRP A 1 193 ? 8.891 0.108 -1.814 1 96.19 193 TRP A N 1
ATOM 1399 C CA . TRP A 1 193 ? 9.898 -0.531 -0.98 1 96.19 193 TRP A CA 1
ATOM 1400 C C . TRP A 1 193 ? 11.219 -0.686 -1.739 1 96.19 193 TRP A C 1
ATOM 1402 O O . TRP A 1 193 ? 12.297 -0.538 -1.161 1 96.19 193 TRP A O 1
ATOM 1412 N N . ALA A 1 194 ? 11.156 -0.967 -3.016 1 93.5 194 ALA A N 1
ATOM 1413 C CA . ALA A 1 194 ? 12.367 -1.01 -3.83 1 93.5 194 ALA A CA 1
ATOM 1414 C C . ALA A 1 194 ? 13.031 0.362 -3.896 1 93.5 194 ALA A C 1
ATOM 1416 O O . ALA A 1 194 ? 14.25 0.478 -3.732 1 93.5 194 ALA A O 1
ATOM 1417 N N . GLN A 1 195 ? 12.242 1.35 -4.066 1 91.5 195 GLN A N 1
ATOM 1418 C CA . GLN A 1 195 ? 12.75 2.715 -4.16 1 91.5 195 GLN A CA 1
ATOM 1419 C C . GLN A 1 195 ? 13.406 3.146 -2.855 1 91.5 195 GLN A C 1
ATOM 1421 O O . GLN A 1 195 ? 14.383 3.9 -2.865 1 91.5 195 GLN A O 1
ATOM 1426 N N . LEU A 1 196 ? 12.883 2.703 -1.747 1 92.19 196 LEU A N 1
ATOM 1427 C CA . LEU A 1 196 ? 13.391 3.076 -0.432 1 92.19 196 LEU A CA 1
ATOM 1428 C C . LEU A 1 196 ? 14.562 2.188 -0.029 1 92.19 196 LEU A C 1
ATOM 1430 O O . LEU A 1 196 ? 15.141 2.365 1.045 1 92.19 196 LEU A O 1
ATOM 1434 N N . GLY A 1 197 ? 14.836 1.203 -0.877 1 91.94 197 GLY A N 1
ATOM 1435 C CA . GLY A 1 197 ? 15.961 0.327 -0.604 1 91.94 197 GLY A CA 1
ATOM 1436 C C . GLY A 1 197 ? 15.641 -0.768 0.396 1 91.94 197 GLY A C 1
ATOM 1437 O O . GLY A 1 197 ? 16.547 -1.385 0.962 1 91.94 197 GLY A O 1
ATOM 1438 N N . ILE A 1 198 ? 14.375 -0.967 0.603 1 93 198 ILE A N 1
ATOM 1439 C CA . ILE A 1 198 ? 13.945 -1.993 1.546 1 93 198 ILE A CA 1
ATOM 1440 C C . ILE A 1 198 ? 14.148 -3.377 0.933 1 93 198 ILE A C 1
ATOM 1442 O O . ILE A 1 198 ? 14.43 -4.344 1.646 1 93 198 ILE A O 1
ATOM 1446 N N . HIS A 1 199 ? 14.047 -3.482 -0.375 1 94.19 199 HIS A N 1
ATOM 1447 C CA . HIS A 1 199 ? 14.422 -4.688 -1.103 1 94.19 199 HIS A CA 1
ATOM 1448 C C . HIS A 1 199 ? 14.977 -4.352 -2.482 1 94.19 199 HIS A C 1
ATOM 1450 O O . HIS A 1 199 ? 14.898 -3.199 -2.922 1 94.19 199 HIS A O 1
ATOM 1456 N N . LYS A 1 200 ? 15.477 -5.348 -3.16 1 94.62 200 LYS A N 1
ATOM 1457 C CA . LYS A 1 200 ? 16.047 -5.137 -4.484 1 94.62 200 LYS A CA 1
ATOM 1458 C C . LYS A 1 200 ? 15.516 -6.152 -5.488 1 94.62 200 LYS A C 1
ATOM 1460 O O . LYS A 1 200 ? 16.109 -6.375 -6.539 1 94.62 200 LYS A O 1
ATOM 1465 N N . LYS A 1 201 ? 14.461 -6.77 -5.117 1 94.44 201 LYS A N 1
ATOM 1466 C CA . LYS A 1 201 ? 13.891 -7.812 -5.961 1 94.44 201 LYS A CA 1
ATOM 1467 C C . LYS A 1 201 ? 13.273 -7.219 -7.227 1 94.44 201 LYS A C 1
ATOM 1469 O O . LYS A 1 201 ? 12.656 -6.152 -7.18 1 94.44 201 LYS A O 1
ATOM 1474 N N . PRO A 1 202 ? 13.344 -7.895 -8.375 1 92.94 202 PRO A N 1
ATOM 1475 C CA . PRO A 1 202 ? 12.773 -7.379 -9.625 1 92.94 202 PRO A CA 1
ATOM 1476 C C . PRO A 1 202 ? 11.25 -7.309 -9.594 1 92.94 202 PRO A C 1
ATOM 1478 O O . PRO A 1 202 ? 1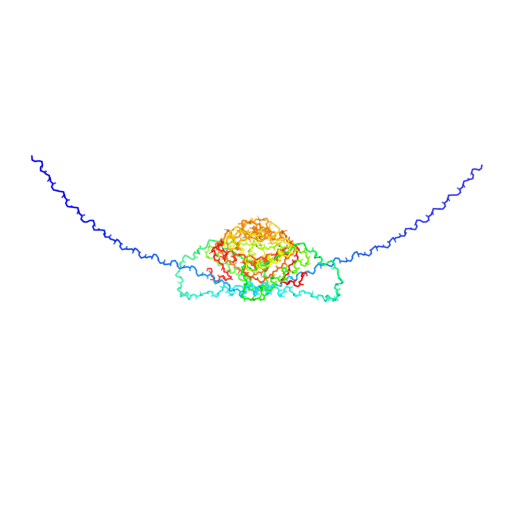0.602 -8.195 -9.031 1 92.94 202 PRO A O 1
ATOM 1481 N N . VAL A 1 203 ? 10.742 -6.238 -10.156 1 91.75 203 VAL A N 1
ATOM 1482 C CA . VAL A 1 203 ? 9.305 -6.027 -10.32 1 91.75 203 VAL A CA 1
ATOM 1483 C C . VAL A 1 203 ? 8.984 -5.793 -11.797 1 91.75 203 VAL A C 1
ATOM 1485 O O . VAL A 1 203 ? 9.594 -4.938 -12.445 1 91.75 203 VAL A O 1
ATOM 1488 N N . THR A 1 204 ? 8.039 -6.645 -12.32 1 84.19 204 THR A N 1
ATOM 1489 C CA . THR A 1 204 ? 7.672 -6.445 -13.719 1 84.19 204 THR A CA 1
ATOM 1490 C C . THR A 1 204 ? 6.16 -6.52 -13.891 1 84.19 204 THR A C 1
ATOM 1492 O O . THR A 1 204 ? 5.461 -7.094 -13.055 1 84.19 204 THR A O 1
ATOM 1495 N N . THR A 1 205 ? 5.594 -5.824 -14.867 1 76.88 205 THR A N 1
ATOM 1496 C CA . THR A 1 205 ? 4.176 -5.902 -15.203 1 76.88 205 THR A CA 1
ATOM 1497 C C . THR A 1 205 ? 3.967 -6.711 -16.484 1 76.88 205 THR A C 1
ATOM 1499 O O . THR A 1 205 ? 2.832 -6.898 -16.922 1 76.88 205 THR A O 1
ATOM 1502 N N . ASN A 1 206 ? 5.062 -7.074 -17.078 1 62.38 206 ASN A N 1
ATOM 1503 C CA . ASN A 1 206 ? 5.043 -7.84 -18.312 1 62.38 206 ASN A CA 1
ATOM 1504 C C . ASN A 1 206 ? 5.637 -9.234 -18.125 1 62.38 206 ASN A C 1
ATOM 1506 O O . ASN A 1 206 ? 6.754 -9.375 -17.625 1 62.38 206 ASN A O 1
ATOM 1510 N N . SER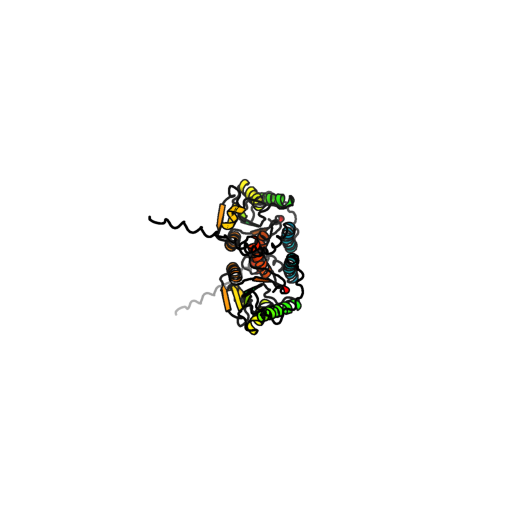 A 1 207 ? 4.762 -10.141 -18.391 1 54.81 207 SER A N 1
ATOM 1511 C CA . SER A 1 207 ? 5.227 -11.508 -18.219 1 54.81 207 SER A CA 1
ATOM 1512 C C . SER A 1 207 ? 6.375 -11.828 -19.172 1 54.81 207 SER A C 1
ATOM 1514 O O . SER A 1 207 ? 7.07 -12.836 -18.984 1 54.81 207 SER A O 1
ATOM 1516 N N . ASP A 1 208 ? 6.445 -10.992 -20.188 1 48.91 208 ASP A N 1
ATOM 1517 C CA . ASP A 1 208 ? 7.473 -11.312 -21.172 1 48.91 208 ASP A CA 1
ATOM 1518 C C . ASP A 1 208 ? 8.867 -11.258 -20.562 1 48.91 208 ASP A C 1
ATOM 1520 O O . ASP A 1 208 ? 9.828 -11.781 -21.125 1 48.91 208 ASP A O 1
ATOM 1524 N N . SER A 1 209 ? 8.891 -10.727 -19.406 1 41.53 209 SER A N 1
ATOM 1525 C CA . SER A 1 209 ? 10.211 -10.547 -18.828 1 41.53 209 SER A CA 1
ATOM 1526 C C . SER A 1 209 ? 10.602 -11.742 -17.969 1 41.53 209 SER A C 1
ATOM 1528 O O . SER A 1 209 ? 11.633 -11.727 -17.297 1 41.53 209 SER A O 1
ATOM 1530 N N . LEU A 1 210 ? 9.898 -12.727 -17.922 1 44.59 210 LEU A N 1
ATOM 1531 C CA . LEU A 1 210 ? 10.219 -13.898 -17.109 1 44.59 210 LEU A CA 1
ATOM 1532 C C . LEU A 1 210 ? 11.258 -14.766 -17.812 1 44.59 210 LEU A C 1
ATOM 1534 O O . LEU A 1 210 ? 11.273 -14.859 -19.031 1 44.59 210 LEU A O 1
ATOM 1538 N N . GLN B 1 1 ? 95.75 -24.875 5.328 1 31.62 1 GLN B N 1
ATOM 1539 C CA . GLN B 1 1 ? 95.375 -24 4.242 1 31.62 1 GLN B CA 1
ATOM 1540 C C . GLN B 1 1 ? 93.875 -24.25 3.854 1 31.62 1 GLN B C 1
ATOM 1542 O O . GLN B 1 1 ? 93.562 -25.297 3.293 1 31.62 1 GLN B O 1
ATOM 1547 N N . VAL B 1 2 ? 92.938 -23.844 4.715 1 39.12 2 VAL B N 1
ATOM 1548 C CA . VAL B 1 2 ? 91.5 -24.031 4.777 1 39.12 2 VAL B CA 1
ATOM 1549 C C . VAL B 1 2 ? 90.812 -23.297 3.613 1 39.12 2 VAL B C 1
ATOM 1551 O O . VAL B 1 2 ? 90.938 -22.062 3.496 1 39.12 2 VAL B O 1
ATOM 1554 N N . THR B 1 3 ? 90.875 -23.922 2.406 1 34.84 3 THR B N 1
ATOM 1555 C CA . THR B 1 3 ? 90.375 -23.344 1.153 1 34.84 3 THR B CA 1
ATOM 1556 C C . THR B 1 3 ? 88.938 -22.875 1.287 1 34.84 3 THR B C 1
ATOM 1558 O O . THR B 1 3 ? 88.062 -23.672 1.611 1 34.84 3 THR B O 1
ATOM 1561 N N . THR B 1 4 ? 88.688 -21.609 1.578 1 39.56 4 THR B N 1
ATOM 1562 C CA . THR B 1 4 ? 87.438 -20.875 1.762 1 39.56 4 THR B CA 1
ATOM 1563 C C . THR B 1 4 ? 86.625 -20.891 0.484 1 39.56 4 THR B C 1
ATOM 1565 O O . THR B 1 4 ? 87.062 -20.406 -0.557 1 39.56 4 THR B O 1
ATOM 1568 N N . GLN B 1 5 ? 85.938 -22.062 0.24 1 44.38 5 GLN B N 1
ATOM 1569 C CA . GLN B 1 5 ? 85.125 -22.188 -0.987 1 44.38 5 GLN B CA 1
ATOM 1570 C C . GLN B 1 5 ? 84.25 -20.984 -1.185 1 44.38 5 GLN B C 1
ATOM 1572 O O . GLN B 1 5 ? 83.688 -20.469 -0.219 1 44.38 5 GLN B O 1
ATOM 1577 N N . PRO B 1 6 ? 84.438 -20.25 -2.293 1 44.34 6 PRO B N 1
ATOM 1578 C CA . PRO B 1 6 ? 83.688 -19 -2.537 1 44.34 6 PRO B CA 1
ATOM 1579 C C . PRO B 1 6 ? 82.188 -19.156 -2.48 1 44.34 6 PRO B C 1
ATOM 1581 O O . PRO B 1 6 ? 81.688 -20.25 -2.705 1 44.34 6 PRO B O 1
ATOM 1584 N N . PRO B 1 7 ? 81.438 -18.234 -1.848 1 42.88 7 PRO B N 1
ATOM 1585 C CA . PRO B 1 7 ? 80 -18.281 -1.586 1 42.88 7 PRO B CA 1
ATOM 1586 C C . PRO B 1 7 ? 79.188 -18.375 -2.865 1 42.88 7 PRO B C 1
ATOM 1588 O O . PRO B 1 7 ? 79.625 -17.906 -3.922 1 42.88 7 PRO B O 1
ATOM 1591 N N . LEU B 1 8 ? 78.438 -19.453 -3.117 1 41.56 8 LEU B N 1
ATOM 1592 C CA . LEU B 1 8 ? 77.625 -19.75 -4.273 1 41.56 8 LEU B CA 1
ATOM 1593 C C . LEU B 1 8 ? 76.688 -18.562 -4.598 1 41.56 8 LEU B C 1
ATOM 1595 O O . LEU B 1 8 ? 76.25 -17.859 -3.695 1 41.56 8 LEU B O 1
ATOM 1599 N N . PRO B 1 9 ? 76.812 -18.016 -5.797 1 36.66 9 PRO B N 1
ATOM 1600 C CA . PRO B 1 9 ? 76 -16.828 -6.188 1 36.66 9 PRO B CA 1
ATOM 1601 C C . PRO B 1 9 ? 74.5 -17 -5.98 1 36.66 9 PRO B C 1
ATOM 1603 O O . PRO B 1 9 ? 74 -18.125 -6.004 1 36.66 9 PRO B O 1
ATOM 1606 N N . SER B 1 10 ? 73.812 -16.078 -5.25 1 34.81 10 SER B N 1
ATOM 1607 C CA . SER B 1 10 ? 72.438 -16.016 -4.891 1 34.81 10 SER B CA 1
ATOM 1608 C C . SER B 1 10 ? 71.562 -16 -6.133 1 34.81 10 SER B C 1
ATOM 1610 O O . SER B 1 10 ? 71.812 -15.32 -7.113 1 34.81 10 SER B O 1
ATOM 1612 N N . ALA B 1 11 ? 70.875 -17.062 -6.445 1 41.03 11 ALA B N 1
ATOM 1613 C CA . ALA B 1 11 ? 69.938 -17.25 -7.555 1 41.03 11 ALA B CA 1
ATOM 1614 C C . ALA B 1 11 ? 69 -16.047 -7.676 1 41.03 11 ALA B C 1
ATOM 1616 O O . ALA B 1 11 ? 68.5 -15.555 -6.672 1 41.03 11 ALA B O 1
ATOM 1617 N N . PRO B 1 12 ? 69.062 -15.305 -8.812 1 34.44 12 PRO B N 1
ATOM 1618 C CA . PRO B 1 12 ? 68.188 -14.164 -8.961 1 34.44 12 PRO B CA 1
ATOM 1619 C C . PRO B 1 12 ? 66.688 -14.547 -8.828 1 34.44 12 PRO B C 1
ATOM 1621 O O . PRO B 1 12 ? 66.312 -15.648 -9.219 1 34.44 12 PRO B O 1
ATOM 1624 N N . THR B 1 13 ? 65.938 -14.234 -7.699 1 34.78 13 THR B N 1
ATOM 1625 C CA . THR B 1 13 ? 64.5 -14.422 -7.449 1 34.78 13 THR B CA 1
ATOM 1626 C C . THR B 1 13 ? 63.688 -13.711 -8.516 1 34.78 13 THR B C 1
ATOM 1628 O O . THR B 1 13 ? 63.688 -12.477 -8.578 1 34.78 13 THR B O 1
ATOM 1631 N N . ARG B 1 14 ? 63.688 -14.148 -9.812 1 31.33 14 ARG B N 1
ATOM 1632 C CA . ARG B 1 14 ? 62.781 -13.555 -10.789 1 31.33 14 ARG B CA 1
ATOM 1633 C C . ARG B 1 14 ? 61.344 -13.484 -10.242 1 31.33 14 ARG B C 1
ATOM 1635 O O . ARG B 1 14 ? 60.75 -14.516 -9.969 1 31.33 14 ARG B O 1
ATOM 1642 N N . SER B 1 15 ? 60.969 -12.477 -9.453 1 34.19 15 SER B N 1
ATOM 1643 C CA . SER B 1 15 ? 59.594 -12.164 -9.047 1 34.19 15 SER B CA 1
ATOM 1644 C C . SER B 1 15 ? 58.656 -12.109 -10.25 1 34.19 15 SER B C 1
ATOM 1646 O O . SER B 1 15 ? 58.719 -11.148 -11.023 1 34.19 15 SER B O 1
ATOM 1648 N N . GLN B 1 16 ? 58.5 -13.172 -11.086 1 30.03 16 GLN B N 1
ATOM 1649 C CA . GLN B 1 16 ? 57.5 -13.086 -12.133 1 30.03 16 GLN B CA 1
ATOM 1650 C C . GLN B 1 16 ? 56.188 -12.562 -11.578 1 30.03 16 GLN B C 1
ATOM 1652 O O . GLN B 1 16 ? 55.594 -13.172 -10.672 1 30.03 16 GLN B O 1
ATOM 1657 N N . GLU B 1 17 ? 56 -11.242 -11.523 1 33.47 17 GLU B N 1
ATOM 1658 C CA . GLU B 1 17 ? 54.719 -10.625 -11.227 1 33.47 17 GLU B CA 1
ATOM 1659 C C . GLU B 1 17 ? 53.594 -11.273 -12.039 1 33.47 17 GLU B C 1
ATOM 1661 O O . GLU B 1 17 ? 53.656 -11.352 -13.266 1 33.47 17 GLU B O 1
ATOM 1666 N N . ALA B 1 18 ? 52.875 -12.312 -11.484 1 42.28 18 ALA B N 1
ATOM 1667 C CA . ALA B 1 18 ? 51.688 -12.891 -12.086 1 42.28 18 ALA B CA 1
ATOM 1668 C C . ALA B 1 18 ? 50.781 -11.805 -12.648 1 42.28 18 ALA B C 1
ATOM 1670 O O . ALA B 1 18 ? 50.594 -10.75 -12.023 1 42.28 18 ALA B O 1
ATOM 1671 N N . PRO B 1 19 ? 50.594 -11.797 -13.969 1 35.41 19 PRO B N 1
ATOM 1672 C CA . PRO B 1 19 ? 49.688 -10.781 -14.508 1 35.41 19 PRO B CA 1
ATOM 1673 C C . PRO B 1 19 ? 48.406 -10.672 -13.719 1 35.41 19 PRO B C 1
ATOM 1675 O O . PRO B 1 19 ? 47.938 -11.656 -13.117 1 35.41 19 PRO B O 1
ATOM 1678 N N . SER B 1 20 ? 48.094 -9.484 -13.117 1 34.22 20 SER B N 1
ATOM 1679 C CA . SER B 1 20 ? 46.875 -9.148 -12.398 1 34.22 20 SER B CA 1
ATOM 1680 C C . SER B 1 20 ? 45.656 -9.656 -13.133 1 34.22 20 SER B C 1
ATOM 1682 O O . SER B 1 20 ? 45.594 -9.602 -14.367 1 34.22 20 SER B O 1
ATOM 1684 N N . ALA B 1 21 ? 45 -10.75 -12.617 1 42.84 21 ALA B N 1
ATOM 1685 C CA . ALA B 1 21 ? 43.75 -11.219 -13.164 1 42.84 21 ALA B CA 1
ATOM 1686 C C . ALA B 1 21 ? 42.844 -10.055 -13.586 1 42.84 21 ALA B C 1
ATOM 1688 O O . ALA B 1 21 ? 42.906 -8.977 -12.992 1 42.84 21 ALA B O 1
ATOM 1689 N N . PRO B 1 22 ? 42.469 -10.078 -14.898 1 39.53 22 PRO B N 1
ATOM 1690 C CA . PRO B 1 22 ? 41.625 -8.961 -15.305 1 39.53 22 PRO B CA 1
ATOM 1691 C C . PRO B 1 22 ? 40.531 -8.664 -14.297 1 39.53 22 PRO B C 1
ATOM 1693 O O . PRO B 1 22 ? 40.125 -9.547 -13.531 1 39.53 22 PRO B O 1
ATOM 1696 N N . PRO B 1 23 ? 40.406 -7.395 -13.906 1 38.38 23 PRO B N 1
ATOM 1697 C CA . PRO B 1 23 ? 39.375 -7.078 -12.938 1 38.38 23 PRO B CA 1
ATOM 1698 C C . PRO B 1 23 ? 38.031 -7.738 -13.273 1 38.38 23 PRO B C 1
ATOM 1700 O O . PRO B 1 23 ? 37.781 -8.047 -14.438 1 38.38 23 PRO B O 1
ATOM 1703 N N . PRO B 1 24 ? 37.562 -8.516 -12.344 1 36.62 24 PRO B N 1
ATOM 1704 C CA . PRO B 1 24 ? 36.25 -9.141 -12.648 1 36.62 24 PRO B CA 1
ATOM 1705 C C . PRO B 1 24 ? 35.312 -8.211 -13.391 1 36.62 24 PRO B C 1
ATOM 1707 O O . PRO B 1 24 ? 35.438 -6.984 -13.289 1 36.62 24 PRO B O 1
ATOM 1710 N N . PRO B 1 25 ? 34.75 -8.664 -14.547 1 36.88 25 PRO B N 1
ATOM 1711 C CA . PRO B 1 25 ? 33.844 -7.777 -15.273 1 36.88 25 PRO B CA 1
ATOM 1712 C C . PRO B 1 25 ? 32.938 -6.961 -14.336 1 36.88 25 PRO B C 1
ATOM 1714 O O . PRO B 1 25 ? 32.656 -7.391 -13.211 1 36.88 25 PRO B O 1
ATOM 1717 N N . GLY B 1 26 ? 33.094 -5.648 -14.383 1 33.59 26 GLY B N 1
ATOM 1718 C CA . GLY B 1 26 ? 32.344 -4.699 -13.594 1 33.59 26 GLY B CA 1
ATOM 1719 C C . GLY B 1 26 ? 30.891 -5.121 -13.398 1 33.59 26 GLY B C 1
ATOM 1720 O O . GLY B 1 26 ? 30.266 -5.664 -14.305 1 33.59 26 GLY B O 1
ATOM 1721 N N . ARG B 1 27 ? 30.547 -5.434 -12.164 1 34.97 27 ARG B N 1
ATOM 1722 C CA . ARG B 1 27 ? 29.141 -5.707 -11.836 1 34.97 27 ARG B CA 1
ATOM 1723 C C . ARG B 1 27 ? 28.203 -4.754 -12.57 1 34.97 27 ARG B C 1
ATOM 1725 O O . ARG B 1 27 ? 28.328 -3.533 -12.438 1 34.97 27 ARG B O 1
ATOM 1732 N N . ARG B 1 28 ? 27.828 -5.168 -13.734 1 32.78 28 ARG B N 1
ATOM 1733 C CA . ARG B 1 28 ? 26.781 -4.344 -14.328 1 32.78 28 ARG B CA 1
ATOM 1734 C C . ARG B 1 28 ? 25.734 -3.955 -13.281 1 32.78 28 ARG B C 1
ATOM 1736 O O . ARG B 1 28 ? 25.125 -4.82 -12.648 1 32.78 28 ARG B O 1
ATOM 1743 N N . GLU B 1 29 ? 25.906 -2.775 -12.633 1 31.11 29 GLU B N 1
ATOM 1744 C CA . GLU B 1 29 ? 24.891 -2.252 -11.727 1 31.11 29 GLU B CA 1
ATOM 1745 C C . GLU B 1 29 ? 23.484 -2.49 -12.273 1 31.11 29 GLU B C 1
ATOM 1747 O O . GLU B 1 29 ? 23.25 -2.332 -13.477 1 31.11 29 GLU B O 1
ATOM 1752 N N . PRO B 1 30 ? 22.75 -3.285 -11.75 1 28.66 30 PRO B N 1
ATOM 1753 C CA . PRO B 1 30 ? 21.391 -3.43 -12.273 1 28.66 30 PRO B CA 1
ATOM 1754 C C . PRO B 1 30 ? 20.781 -2.102 -12.719 1 28.66 30 PRO B C 1
ATOM 1756 O O . PRO B 1 30 ? 21.141 -1.044 -12.195 1 28.66 30 PRO B O 1
ATOM 1759 N N . PRO B 1 31 ? 20.438 -2.012 -13.922 1 27.88 31 PRO B N 1
ATOM 1760 C CA . PRO B 1 31 ? 19.875 -0.729 -14.359 1 27.88 31 PRO B CA 1
ATOM 1761 C C . PRO B 1 31 ? 19 -0.075 -13.297 1 27.88 31 PRO B C 1
ATOM 1763 O O . PRO B 1 31 ? 18.344 -0.772 -12.523 1 27.88 31 PRO B O 1
ATOM 1766 N N . ALA B 1 32 ? 19.375 1.043 -12.789 1 29.2 32 ALA B N 1
ATOM 1767 C CA . ALA B 1 32 ? 18.594 1.885 -11.883 1 29.2 32 ALA B CA 1
ATOM 1768 C C . ALA B 1 32 ? 17.141 2.01 -12.352 1 29.2 32 ALA B C 1
ATOM 1770 O O . ALA B 1 32 ? 16.891 2.193 -13.539 1 29.2 32 ALA B O 1
ATOM 1771 N N . PHE B 1 33 ? 16.234 1.407 -11.758 1 29.36 33 PHE B N 1
ATOM 1772 C CA . PHE B 1 33 ? 14.836 1.707 -12.023 1 29.36 33 PHE B CA 1
ATOM 1773 C C . PHE B 1 33 ? 14.641 3.199 -12.266 1 29.36 33 PHE B C 1
ATOM 1775 O O . PHE B 1 33 ? 15.148 4.027 -11.516 1 29.36 33 PHE B O 1
ATOM 1782 N N . PRO B 1 34 ? 14.414 3.568 -13.438 1 30.52 34 PRO B N 1
ATOM 1783 C CA . PRO B 1 34 ? 14.242 5.023 -13.484 1 30.52 34 PRO B CA 1
ATOM 1784 C C . PRO B 1 34 ? 13.312 5.539 -12.391 1 30.52 34 PRO B C 1
ATOM 1786 O O . PRO B 1 34 ? 12.289 4.914 -12.094 1 30.52 34 PRO B O 1
ATOM 1789 N N . THR B 1 35 ? 13.75 6.148 -11.43 1 34.78 35 THR B N 1
ATOM 1790 C CA . THR B 1 35 ? 12.969 6.906 -10.469 1 34.78 35 THR B CA 1
ATOM 1791 C C . THR B 1 35 ? 11.852 7.68 -11.164 1 34.78 35 THR B C 1
ATOM 1793 O O . THR B 1 35 ? 12.109 8.461 -12.086 1 34.78 35 THR B O 1
ATOM 1796 N N . PRO B 1 36 ? 10.695 7.074 -11.234 1 34.28 36 PRO B N 1
ATOM 1797 C CA . PRO B 1 36 ? 9.703 7.973 -11.844 1 34.28 36 PRO B CA 1
ATOM 1798 C C . PRO B 1 36 ? 9.922 9.43 -11.461 1 34.28 36 PRO B C 1
ATOM 1800 O O . PRO B 1 36 ? 10.398 9.727 -10.359 1 34.28 36 PRO B O 1
ATOM 1803 N N . THR B 1 37 ? 9.945 10.211 -12.508 1 39.69 37 THR B N 1
ATOM 1804 C CA . THR B 1 37 ? 10.117 11.633 -12.211 1 39.69 37 THR B CA 1
ATOM 1805 C C . THR B 1 37 ? 9.016 12.133 -11.289 1 39.69 37 THR B C 1
ATOM 1807 O O . THR B 1 37 ? 7.938 11.539 -11.219 1 39.69 37 THR B O 1
ATOM 1810 N N . PRO B 1 38 ? 9.352 13.062 -10.531 1 37.25 38 PRO B N 1
ATOM 1811 C CA . PRO B 1 38 ? 8.367 13.719 -9.672 1 37.25 38 PRO B CA 1
ATOM 1812 C C . PRO B 1 38 ? 7.086 14.094 -10.422 1 37.25 38 PRO B C 1
ATOM 1814 O O . PRO B 1 38 ? 5.996 14.055 -9.844 1 37.25 38 PRO B O 1
ATOM 1817 N N . THR B 1 39 ? 7.219 14.43 -11.68 1 39.12 39 THR B N 1
ATOM 1818 C CA . THR B 1 39 ? 6.047 14.836 -12.445 1 39.12 39 THR B CA 1
ATOM 1819 C C . THR B 1 39 ? 5.094 13.656 -12.641 1 39.12 39 THR B C 1
ATOM 1821 O O . THR B 1 39 ? 3.877 13.812 -12.516 1 39.12 39 THR B O 1
ATOM 1824 N N . ASP B 1 40 ? 5.672 12.633 -12.938 1 42.59 40 ASP B N 1
ATOM 1825 C CA . ASP B 1 40 ? 4.855 11.453 -13.211 1 42.59 40 ASP B CA 1
ATOM 1826 C C . ASP B 1 40 ? 4.102 11.008 -11.969 1 42.59 40 ASP B C 1
ATOM 1828 O O . ASP B 1 40 ? 2.938 10.602 -12.047 1 42.59 40 ASP B O 1
ATOM 1832 N N . GLN B 1 41 ? 4.656 11.109 -10.922 1 41.34 41 GLN B N 1
ATOM 1833 C CA . GLN B 1 41 ? 4.145 10.742 -9.602 1 41.34 41 GLN B CA 1
ATOM 1834 C C . GLN B 1 41 ? 3 11.664 -9.188 1 41.34 41 GLN B C 1
ATOM 1836 O O . GLN B 1 41 ? 1.987 11.203 -8.656 1 41.34 41 GLN B O 1
ATOM 1841 N N . ALA B 1 42 ? 3.236 12.945 -9.359 1 43.91 42 ALA B N 1
ATOM 1842 C CA . ALA B 1 42 ? 2.197 13.93 -9.055 1 43.91 42 ALA B CA 1
ATOM 1843 C C . ALA B 1 42 ? 0.937 13.664 -9.875 1 43.91 42 ALA B C 1
ATOM 1845 O O . ALA B 1 42 ? -0.179 13.805 -9.367 1 43.91 42 ALA B O 1
ATOM 1846 N N . MET B 1 43 ? 1.114 13.219 -11.016 1 40.69 43 MET B N 1
ATOM 1847 C CA . MET B 1 43 ? -0.008 12.984 -11.914 1 40.69 43 MET B CA 1
ATOM 1848 C C . MET B 1 43 ? -0.821 11.773 -11.477 1 40.69 43 MET B C 1
ATOM 1850 O O . MET B 1 43 ? -2.043 11.75 -11.633 1 40.69 43 MET B O 1
ATOM 1854 N N . ALA B 1 44 ? -0.087 10.914 -10.93 1 43.53 44 ALA B N 1
ATOM 1855 C CA . ALA B 1 44 ? -0.841 9.711 -10.57 1 43.53 44 ALA B CA 1
ATOM 1856 C C . ALA B 1 44 ? -1.803 10 -9.414 1 43.53 44 ALA B C 1
ATOM 1858 O O . ALA B 1 44 ? -2.959 9.57 -9.445 1 43.53 44 ALA B O 1
ATOM 1859 N N . VAL B 1 45 ? -1.371 10.742 -8.453 1 46 45 VAL B N 1
ATOM 1860 C CA . VAL B 1 45 ? -2.23 11.109 -7.336 1 46 45 VAL B CA 1
ATOM 1861 C C . VAL B 1 45 ? -3.389 11.977 -7.836 1 46 45 VAL B C 1
ATOM 1863 O O . VAL B 1 45 ? -4.535 11.789 -7.422 1 46 45 VAL B O 1
ATOM 1866 N N . GLU B 1 46 ? -2.941 12.914 -8.719 1 45.81 46 GLU B N 1
ATOM 1867 C CA . GLU B 1 46 ? -3.967 13.797 -9.266 1 45.81 46 GLU B CA 1
ATOM 1868 C C . GLU B 1 46 ? -5.004 13.008 -10.062 1 45.81 46 GLU B C 1
ATOM 1870 O O . GLU B 1 46 ? -6.207 13.266 -9.953 1 45.81 46 GLU B O 1
ATOM 1875 N N . ALA B 1 47 ? -4.457 12.141 -10.828 1 44.28 47 ALA B N 1
ATOM 1876 C CA . ALA B 1 47 ? -5.379 11.359 -11.648 1 44.28 47 ALA B CA 1
ATOM 1877 C C . ALA B 1 47 ? -6.297 10.508 -10.773 1 44.28 47 ALA B C 1
ATOM 1879 O O . ALA B 1 47 ? -7.488 10.375 -11.062 1 44.28 47 ALA B O 1
ATOM 1880 N N . MET B 1 48 ? -5.734 10.055 -9.812 1 43.62 48 MET B N 1
ATOM 1881 C CA . MET B 1 48 ? -6.539 9.273 -8.883 1 43.62 48 MET B CA 1
ATOM 1882 C C . MET B 1 48 ? -7.504 10.172 -8.109 1 43.62 48 MET B C 1
ATOM 1884 O O . MET B 1 48 ? -8.641 9.781 -7.836 1 43.62 48 MET B O 1
ATOM 1888 N N . ALA B 1 49 ? -7.043 11.383 -7.836 1 42.53 49 ALA B N 1
ATOM 1889 C CA . ALA B 1 49 ? -7.863 12.375 -7.152 1 42.53 49 ALA B CA 1
ATOM 1890 C C . ALA B 1 49 ? -9.023 12.828 -8.039 1 42.53 49 ALA B C 1
ATOM 1892 O O . ALA B 1 49 ? -10.133 13.055 -7.547 1 42.53 49 ALA B O 1
ATOM 1893 N N . GLU B 1 50 ? -8.695 13.195 -9.281 1 41.81 50 GLU B N 1
ATOM 1894 C CA . GLU B 1 50 ? -9.734 13.695 -10.18 1 41.81 50 GLU B CA 1
ATOM 1895 C C . GLU B 1 50 ? -10.875 12.703 -10.312 1 41.81 50 GLU B C 1
ATOM 1897 O O . GLU B 1 50 ? -12.039 13.094 -10.406 1 41.81 50 GLU B O 1
ATOM 1902 N N . LYS B 1 51 ? -10.5 11.586 -10.398 1 39.69 51 LYS B N 1
ATOM 1903 C CA . LYS B 1 51 ? -11.562 10.617 -10.656 1 39.69 51 LYS B CA 1
ATOM 1904 C C . LYS B 1 51 ? -12.445 10.422 -9.422 1 39.69 51 LYS B C 1
ATOM 1906 O O . LYS B 1 51 ? -13.633 10.133 -9.547 1 39.69 51 LYS B O 1
ATOM 1911 N N . ASN B 1 52 ? -11.883 10.531 -8.273 1 38 52 ASN B N 1
ATOM 1912 C CA . ASN B 1 52 ? -12.68 10.406 -7.059 1 38 52 ASN B CA 1
ATOM 1913 C C . ASN B 1 52 ? -13.516 11.656 -6.797 1 38 52 ASN B C 1
ATOM 1915 O O . ASN B 1 52 ? -14.352 11.664 -5.895 1 38 52 ASN B O 1
ATOM 1919 N N . THR B 1 53 ? -13.258 12.805 -7.461 1 35.47 53 THR B N 1
ATOM 1920 C CA . THR B 1 53 ? -14.086 14 -7.324 1 35.47 53 THR B CA 1
ATOM 1921 C C . THR B 1 53 ? -15.391 13.844 -8.094 1 35.47 53 THR B C 1
ATOM 1923 O O . THR B 1 53 ? -16.266 14.703 -8.016 1 35.47 53 THR B O 1
ATOM 1926 N N . GLY B 1 54 ? -15.484 12.93 -8.922 1 32.78 54 GLY B N 1
ATOM 1927 C CA . GLY B 1 54 ? -16.781 12.922 -9.578 1 32.78 54 GLY B CA 1
ATOM 1928 C C . GLY B 1 54 ? -17.922 12.625 -8.633 1 32.78 54 GLY B C 1
ATOM 1929 O O . GLY B 1 54 ? -19.047 12.344 -9.07 1 32.78 54 GLY B O 1
ATOM 1930 N N . ALA B 1 55 ? -17.859 12.258 -7.488 1 31.47 55 ALA B N 1
ATOM 1931 C CA . ALA B 1 55 ? -19.125 12.312 -6.746 1 31.47 55 ALA B CA 1
ATOM 1932 C C . ALA B 1 55 ? -19.688 13.727 -6.742 1 31.47 55 ALA B C 1
ATOM 1934 O O . ALA B 1 55 ? -18.953 14.703 -6.84 1 31.47 55 ALA B O 1
ATOM 1935 N N . GLY B 1 56 ? -21.141 13.898 -6.652 1 28.52 56 GLY B N 1
ATOM 1936 C CA . GLY B 1 56 ? -22.031 15.055 -6.641 1 28.52 56 GLY B CA 1
ATOM 1937 C C . GLY B 1 56 ? -21.531 16.172 -5.734 1 28.52 56 GLY B C 1
ATOM 1938 O O . GLY B 1 56 ? -21.391 15.977 -4.527 1 28.52 56 GLY B O 1
ATOM 1939 N N . ALA B 1 57 ? -20.828 17.031 -6.184 1 29.62 57 ALA B N 1
ATOM 1940 C CA . ALA B 1 57 ? -21.031 18.375 -5.637 1 29.62 57 ALA B CA 1
ATOM 1941 C C . ALA B 1 57 ? -22.516 18.703 -5.508 1 29.62 57 ALA B C 1
ATOM 1943 O O . ALA B 1 57 ? -23.172 19.016 -6.5 1 29.62 57 ALA B O 1
ATOM 1944 N N . GLY B 1 58 ? -23.344 18.031 -4.812 1 26.73 58 GLY B N 1
ATOM 1945 C CA . GLY B 1 58 ? -24.516 18.828 -4.48 1 26.73 58 GLY B CA 1
ATOM 1946 C C . GLY B 1 58 ? -24.172 20.266 -4.137 1 26.73 58 GLY B C 1
ATOM 1947 O O . GLY B 1 58 ? -23.125 20.547 -3.547 1 26.73 58 GLY B O 1
ATOM 1948 N N . ALA B 1 59 ? -24.766 21.203 -4.91 1 26.97 59 ALA B N 1
ATOM 1949 C CA . ALA B 1 59 ? -24.828 22.625 -4.652 1 26.97 59 ALA B CA 1
ATOM 1950 C C . ALA B 1 59 ? -25.031 22.906 -3.166 1 26.97 59 ALA B C 1
ATOM 1952 O O . ALA B 1 59 ? -26.094 22.625 -2.605 1 26.97 59 ALA B O 1
ATOM 1953 N N . ALA B 1 60 ? -24.109 22.75 -2.43 1 28.19 60 ALA B N 1
ATOM 1954 C CA . ALA B 1 60 ? -24.297 23.531 -1.206 1 28.19 60 ALA B CA 1
ATOM 1955 C C . ALA B 1 60 ? -24.781 24.938 -1.52 1 28.19 60 ALA B C 1
ATOM 1957 O O . ALA B 1 60 ? -24.172 25.656 -2.316 1 28.19 60 ALA B O 1
ATOM 1958 N N . GLY B 1 61 ? -26.062 25.219 -1.64 1 27.19 61 GLY B N 1
ATOM 1959 C CA . GLY B 1 61 ? -26.5 26.578 -1.402 1 27.19 61 GLY B CA 1
ATOM 1960 C C . GLY B 1 61 ? -25.625 27.328 -0.412 1 27.19 61 GLY B C 1
ATOM 1961 O O . GLY B 1 61 ? -25.234 26.766 0.614 1 27.19 61 GLY B O 1
ATOM 1962 N N . GLY B 1 62 ? -24.781 28.156 -0.878 1 29.03 62 GLY B N 1
ATOM 1963 C CA . GLY B 1 62 ? -23.906 29.109 -0.212 1 29.03 62 GLY B CA 1
ATOM 1964 C C . GLY B 1 62 ? -24.516 29.719 1.032 1 29.03 62 GLY B C 1
ATOM 1965 O O . GLY B 1 62 ? -25.109 30.797 0.971 1 29.03 62 GLY B O 1
ATOM 1966 N N . VAL B 1 63 ? -25.375 29.016 1.773 1 28.92 63 VAL B N 1
ATOM 1967 C CA . VAL B 1 63 ? -25.703 29.812 2.953 1 28.92 63 VAL B CA 1
ATOM 1968 C C . VAL B 1 63 ? -24.406 30.203 3.676 1 28.92 63 VAL B C 1
ATOM 1970 O O . VAL B 1 63 ? -23.547 29.359 3.912 1 28.92 63 VAL B O 1
ATOM 1973 N N . ALA B 1 64 ? -24 31.438 3.541 1 33.03 64 ALA B N 1
ATOM 1974 C CA . ALA B 1 64 ? -22.953 32.062 4.336 1 33.03 64 ALA B CA 1
ATOM 1975 C C . ALA B 1 64 ? -22.922 31.5 5.754 1 33.03 64 ALA B C 1
ATOM 1977 O O . ALA B 1 64 ? -23.938 31.516 6.457 1 33.03 64 ALA B O 1
ATOM 1978 N N . PRO B 1 65 ? -22.109 30.453 6.059 1 34.09 65 PRO B N 1
ATOM 1979 C CA . PRO B 1 65 ? -22.297 30.094 7.469 1 34.09 65 PRO B CA 1
ATOM 1980 C C . PRO B 1 65 ? -22.438 31.312 8.375 1 34.09 65 PRO B C 1
ATOM 1982 O O . PRO B 1 65 ? -21.875 32.375 8.078 1 34.09 65 PRO B O 1
ATOM 1985 N N . GLU B 1 66 ? -23.484 31.547 8.922 1 34.56 66 GLU B N 1
ATOM 1986 C CA . GLU B 1 66 ? -23.516 32.469 10.047 1 34.56 66 GLU B CA 1
ATOM 1987 C C . GLU B 1 66 ? -22.234 32.406 10.867 1 34.56 66 GLU B C 1
ATOM 1989 O O . GLU B 1 66 ? -21.516 31.406 10.805 1 34.56 66 GLU B O 1
ATOM 1994 N N . SER B 1 67 ? -21.641 33.312 11.594 1 39.56 67 SER B N 1
ATOM 1995 C CA . SER B 1 67 ? -20.469 33.406 12.469 1 39.56 67 SER B CA 1
ATOM 1996 C C . SER B 1 67 ? -20.25 32.094 13.203 1 39.56 67 SER B C 1
ATOM 1998 O O . SER B 1 67 ? -19.766 32.062 14.336 1 39.56 67 SER B O 1
ATOM 2000 N N . GLY B 1 68 ? -20.891 30.875 12.914 1 43.53 68 GLY B N 1
ATOM 2001 C CA . GLY B 1 68 ? -21.078 29.641 13.68 1 43.53 68 GLY B CA 1
ATOM 2002 C C . GLY B 1 68 ? -19.797 28.859 13.883 1 43.53 68 GLY B C 1
ATOM 2003 O O . GLY B 1 68 ? -18.797 29.125 13.219 1 43.53 68 GLY B O 1
ATOM 2004 N N . ASP B 1 69 ? -19.641 27.953 15 1 51.84 69 ASP B N 1
ATOM 2005 C CA . ASP B 1 69 ? -18.609 27.094 15.57 1 51.84 69 ASP B CA 1
ATOM 2006 C C . ASP B 1 69 ? -17.891 26.297 14.477 1 51.84 69 ASP B C 1
ATOM 2008 O O . ASP B 1 69 ? -18.5 25.422 13.859 1 51.84 69 ASP B O 1
ATOM 2012 N N . ARG B 1 70 ? -17.062 26.812 13.68 1 61.56 70 ARG B N 1
ATOM 2013 C CA . ARG B 1 70 ? -16.219 26.297 12.602 1 61.56 70 ARG B CA 1
ATOM 2014 C C . ARG B 1 70 ? -15.555 24.984 13.008 1 61.56 70 ARG B C 1
ATOM 2016 O O . ARG B 1 70 ? -14.555 24.578 12.414 1 61.56 70 ARG B O 1
ATOM 2023 N N . ARG B 1 71 ? -16.047 24.453 14.078 1 71.81 71 ARG B N 1
ATOM 2024 C CA . ARG B 1 71 ? -15.406 23.25 14.57 1 71.81 71 ARG B CA 1
ATOM 2025 C C . ARG B 1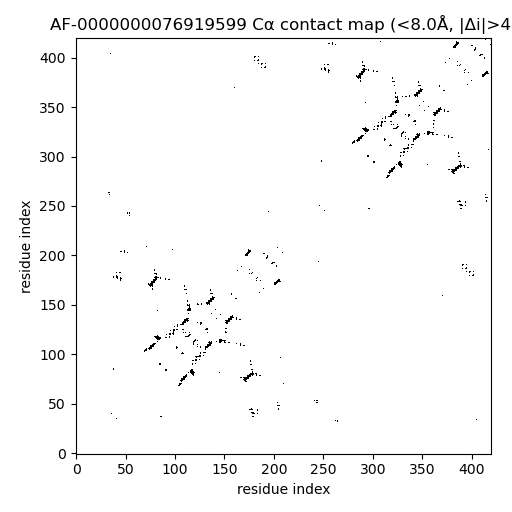 71 ? -15.758 22.047 13.688 1 71.81 71 ARG B C 1
ATOM 2027 O O . ARG B 1 71 ? -16.922 21.844 13.359 1 71.81 71 ARG B O 1
ATOM 2034 N N . SER B 1 72 ? -14.734 21.469 13.125 1 79.19 72 SER B N 1
ATOM 2035 C CA . SER B 1 72 ? -14.828 20.297 12.258 1 79.19 72 SER B CA 1
ATOM 2036 C C . SER B 1 72 ? -15.289 19.062 13.023 1 79.19 72 SER B C 1
ATOM 2038 O O . SER B 1 72 ? -15.062 18.969 14.234 1 79.19 72 SER B O 1
ATOM 2040 N N . ARG B 1 73 ? -16.016 18.234 12.375 1 85.69 73 ARG B N 1
ATOM 2041 C CA . ARG B 1 73 ? -16.391 16.938 12.945 1 85.69 73 ARG B CA 1
ATOM 2042 C C . ARG B 1 73 ? -15.172 16.047 13.125 1 85.69 73 ARG B C 1
ATOM 2044 O O . ARG B 1 73 ? -15.25 15.016 13.797 1 85.69 73 ARG B O 1
ATOM 2051 N N . PHE B 1 74 ? -14.047 16.438 12.539 1 92.25 74 PHE B N 1
ATOM 2052 C CA . PHE B 1 74 ? -12.828 15.648 12.633 1 92.25 74 PHE B CA 1
ATOM 2053 C C . PHE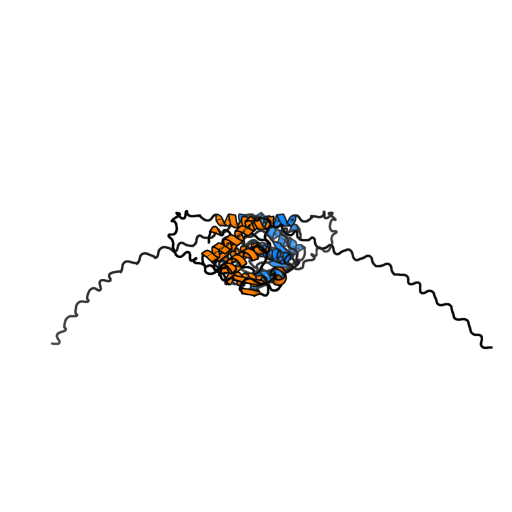 B 1 74 ? -11.898 16.219 13.703 1 92.25 74 PHE B C 1
ATOM 2055 O O . PHE B 1 74 ? -11.688 17.422 13.773 1 92.25 74 PHE B O 1
ATOM 2062 N N . ARG B 1 75 ? -11.438 15.344 14.469 1 96.5 75 ARG B N 1
ATOM 2063 C CA . ARG B 1 75 ? -10.469 15.766 15.477 1 96.5 75 ARG B CA 1
ATOM 2064 C C . ARG B 1 75 ? -9.047 15.727 14.914 1 96.5 75 ARG B C 1
ATOM 2066 O O . ARG B 1 75 ? -8.242 16.625 15.195 1 96.5 75 ARG B O 1
ATOM 2073 N N . ARG B 1 76 ? -8.742 14.664 14.102 1 98.38 76 ARG B N 1
ATOM 2074 C CA . ARG B 1 76 ? -7.422 14.477 13.516 1 98.38 76 ARG B CA 1
ATOM 2075 C C . ARG B 1 76 ? -7.523 14.047 12.055 1 98.38 76 ARG B C 1
ATOM 2077 O O . ARG B 1 76 ? -8.289 13.141 11.727 1 98.38 76 ARG B O 1
ATOM 2084 N N . ILE B 1 77 ? -6.75 14.688 11.258 1 97.75 77 ILE B N 1
ATOM 2085 C CA . ILE B 1 77 ? -6.699 14.328 9.844 1 97.75 77 ILE B CA 1
ATOM 2086 C C . ILE B 1 77 ? -5.289 13.875 9.477 1 97.75 77 ILE B C 1
ATOM 2088 O O . ILE B 1 77 ? -4.305 14.492 9.898 1 97.75 77 ILE B O 1
ATOM 2092 N N . CYS B 1 78 ? -5.234 12.781 8.766 1 98.62 78 CYS B N 1
ATOM 2093 C CA . CYS B 1 78 ? -3.969 12.289 8.227 1 98.62 78 CYS B CA 1
ATOM 2094 C C . CYS B 1 78 ? -3.695 12.883 6.855 1 98.62 78 CYS B C 1
ATOM 2096 O O . CYS B 1 78 ? -4.539 12.805 5.961 1 98.62 78 CYS B O 1
ATOM 2098 N N . VAL B 1 79 ? -2.545 13.484 6.734 1 98.12 79 VAL B N 1
ATOM 2099 C CA . VAL B 1 79 ? -2.145 14.055 5.453 1 98.12 79 VAL B CA 1
ATOM 2100 C C . VAL B 1 79 ? -0.981 13.266 4.871 1 98.12 79 VAL B C 1
ATOM 2102 O O . VAL B 1 79 ? 0.064 13.117 5.508 1 98.12 79 VAL B O 1
ATOM 2105 N N . TYR B 1 80 ? -1.2 12.734 3.68 1 97.56 80 TYR B N 1
ATOM 2106 C CA . TYR B 1 80 ? -0.137 12.117 2.896 1 97.56 80 TYR B CA 1
ATOM 2107 C C . TYR B 1 80 ? 0.462 13.109 1.909 1 97.56 80 TYR B C 1
ATOM 2109 O O . TYR B 1 80 ? -0.254 13.688 1.089 1 97.56 80 TYR B O 1
ATOM 2117 N N . CYS B 1 81 ? 1.827 13.258 2.021 1 94.81 81 CYS B N 1
ATOM 2118 C CA . CYS B 1 81 ? 2.449 14.18 1.078 1 94.81 81 CYS B CA 1
ATOM 2119 C C . CYS B 1 81 ? 3.947 13.922 0.973 1 94.81 81 CYS B C 1
ATOM 2121 O O . CYS B 1 81 ? 4.508 13.156 1.759 1 94.81 81 CYS B O 1
ATOM 2123 N N . GLY B 1 82 ? 4.543 14.578 0.036 1 93.62 82 GLY B N 1
ATOM 2124 C CA . GLY B 1 82 ? 5.898 14.234 -0.365 1 93.62 82 GLY B CA 1
ATOM 2125 C C . GLY B 1 82 ? 6.949 14.711 0.618 1 93.62 82 GLY B C 1
ATOM 2126 O O . GLY B 1 82 ? 6.805 15.781 1.218 1 93.62 82 GLY B O 1
ATOM 2127 N N . SER B 1 83 ? 8.062 13.977 0.696 1 94.19 83 SER B N 1
ATOM 2128 C CA . SER B 1 83 ? 9.242 14.383 1.448 1 94.19 83 SER B CA 1
ATOM 2129 C C . SER B 1 83 ? 10.062 15.414 0.676 1 94.19 83 SER B C 1
ATOM 2131 O O . SER B 1 83 ? 11 16 1.218 1 94.19 83 SER B O 1
ATOM 2133 N N . ALA B 1 84 ? 9.68 15.648 -0.535 1 91.25 84 ALA B N 1
ATOM 2134 C CA . ALA B 1 84 ? 10.273 16.703 -1.352 1 91.25 84 ALA B CA 1
ATOM 2135 C C . ALA B 1 84 ? 9.281 17.844 -1.571 1 91.25 84 ALA B C 1
ATOM 2137 O O . ALA B 1 84 ? 8.062 17.656 -1.458 1 91.25 84 ALA B O 1
ATOM 2138 N N . LYS B 1 85 ? 9.758 19.031 -1.858 1 87.75 85 LYS B N 1
ATOM 2139 C CA . LYS B 1 85 ? 8.906 20.188 -2.057 1 87.75 85 LYS B CA 1
ATOM 2140 C C . LYS B 1 85 ? 8.203 20.141 -3.412 1 87.75 85 LYS B C 1
ATOM 2142 O O . LYS B 1 85 ? 7.145 20.75 -3.596 1 87.75 85 LYS B O 1
ATOM 2147 N N . GLY B 1 86 ? 8.742 19.344 -4.207 1 81.81 86 GLY B N 1
ATOM 2148 C CA . GLY B 1 86 ? 8.234 19.312 -5.57 1 81.81 86 GLY B CA 1
ATOM 2149 C C . GLY B 1 86 ? 8.734 20.484 -6.41 1 81.81 86 GLY B C 1
ATOM 2150 O O . GLY B 1 86 ? 9.43 21.359 -5.906 1 81.81 86 GLY B O 1
ATOM 2151 N N . ARG B 1 87 ? 8.398 20.422 -7.719 1 81.38 87 ARG B N 1
ATOM 2152 C CA . ARG B 1 87 ? 8.922 21.406 -8.656 1 81.38 87 ARG B CA 1
ATOM 2153 C C . ARG B 1 87 ? 7.977 22.594 -8.773 1 81.38 87 ARG B C 1
ATOM 2155 O O . ARG B 1 87 ? 8.367 23.656 -9.273 1 81.38 87 ARG B O 1
ATOM 2162 N N . LYS B 1 88 ? 6.789 22.422 -8.336 1 84.56 88 LYS B N 1
ATOM 2163 C CA . LYS B 1 88 ? 5.797 23.484 -8.477 1 84.56 88 LYS B CA 1
ATOM 2164 C C . LYS B 1 88 ? 5.559 24.203 -7.152 1 84.56 88 LYS B C 1
ATOM 2166 O O . LYS B 1 88 ? 5.242 23.562 -6.148 1 84.56 88 LYS B O 1
ATOM 2171 N N . ALA B 1 89 ? 5.652 25.5 -7.238 1 89.81 89 ALA B N 1
ATOM 2172 C CA . ALA B 1 89 ? 5.383 26.312 -6.059 1 89.81 89 ALA B CA 1
ATOM 2173 C C . ALA B 1 89 ? 3.961 26.094 -5.555 1 89.81 89 ALA B C 1
ATOM 2175 O O . ALA B 1 89 ? 3.699 26.203 -4.352 1 89.81 89 ALA B O 1
ATOM 2176 N N . SER B 1 90 ? 3.131 25.812 -6.438 1 89.56 90 SER B N 1
ATOM 2177 C CA . SER B 1 90 ? 1.729 25.609 -6.074 1 89.56 90 SER B CA 1
ATOM 2178 C C . SER B 1 90 ? 1.566 24.453 -5.102 1 89.56 90 SER B C 1
ATOM 2180 O O . SER B 1 90 ? 0.642 24.438 -4.285 1 89.56 90 SER B O 1
ATOM 2182 N N . TYR B 1 91 ? 2.49 23.5 -5.156 1 88.19 91 TYR B N 1
ATOM 2183 C CA . TYR B 1 91 ? 2.449 22.391 -4.211 1 88.19 91 TYR B CA 1
ATOM 2184 C C . TYR B 1 91 ? 2.781 22.859 -2.799 1 88.19 91 TYR B C 1
ATOM 2186 O O . TYR B 1 91 ? 2.125 22.453 -1.834 1 88.19 91 TYR B O 1
ATOM 2194 N N . GLN B 1 92 ? 3.711 23.703 -2.76 1 93.75 92 GLN B N 1
ATOM 2195 C CA . GLN B 1 92 ? 4.121 24.234 -1.467 1 93.75 92 GLN B CA 1
ATOM 2196 C C . GLN B 1 92 ? 3.027 25.125 -0.863 1 93.75 92 GLN B C 1
ATOM 2198 O O . GLN B 1 92 ? 2.715 25 0.324 1 93.75 92 GLN B O 1
ATOM 2203 N N . ASP B 1 93 ? 2.455 25.922 -1.677 1 93.81 93 ASP B N 1
ATOM 2204 C CA . ASP B 1 93 ? 1.355 26.766 -1.224 1 93.81 93 ASP B CA 1
ATOM 2205 C C . ASP B 1 93 ? 0.195 25.922 -0.7 1 93.81 93 ASP B C 1
ATOM 2207 O O . ASP B 1 93 ? -0.395 26.25 0.333 1 93.81 93 ASP B O 1
ATOM 2211 N N . ALA B 1 94 ? -0.086 24.859 -1.391 1 91.69 94 ALA B N 1
ATOM 2212 C CA . ALA B 1 94 ? -1.186 23.984 -1.002 1 91.69 94 ALA B CA 1
ATOM 2213 C C . ALA B 1 94 ? -0.928 23.359 0.364 1 91.69 94 ALA B C 1
ATOM 2215 O O . ALA B 1 94 ? -1.846 23.219 1.178 1 91.69 94 ALA B O 1
ATOM 2216 N N . ALA B 1 95 ? 0.298 23.016 0.587 1 94.88 95 ALA B N 1
ATOM 2217 C CA . ALA B 1 95 ? 0.652 22.406 1.869 1 94.88 95 ALA B CA 1
ATOM 2218 C C . ALA B 1 95 ? 0.472 23.406 3.014 1 94.88 95 ALA B C 1
ATOM 2220 O O . ALA B 1 95 ? -0.13 23.078 4.039 1 94.88 95 ALA B O 1
ATOM 2221 N N . VAL B 1 96 ? 0.939 24.594 2.801 1 96.5 96 VAL B N 1
ATOM 2222 C CA . VAL B 1 96 ? 0.846 25.625 3.826 1 96.5 96 VAL B CA 1
ATOM 2223 C C . VAL B 1 96 ? -0.617 26 4.051 1 96.5 96 VAL B C 1
ATOM 2225 O O . VAL B 1 96 ? -1.067 26.109 5.191 1 96.5 96 VAL B O 1
ATOM 2228 N N . GLU B 1 97 ? -1.339 26.125 2.994 1 95.44 97 GLU B N 1
ATOM 2229 C CA . GLU B 1 97 ? -2.75 26.5 3.076 1 95.44 97 GLU B CA 1
ATOM 2230 C C . GLU B 1 97 ? -3.557 25.406 3.791 1 95.44 97 GLU B C 1
ATOM 2232 O O . GLU B 1 97 ? -4.441 25.719 4.594 1 95.44 97 GLU B O 1
ATOM 2237 N N . LEU B 1 98 ? -3.273 24.172 3.463 1 95.44 98 LEU B N 1
ATOM 2238 C CA . LEU B 1 98 ? -3.949 23.094 4.172 1 95.44 98 LEU B CA 1
ATOM 2239 C C . LEU B 1 98 ? -3.65 23.141 5.664 1 95.44 98 LEU B C 1
ATOM 2241 O O . LEU B 1 98 ? -4.555 23 6.488 1 95.44 98 LEU B O 1
ATOM 2245 N N . GLY B 1 99 ? -2.4 23.359 5.996 1 97.5 99 GLY B N 1
ATOM 2246 C CA . GLY B 1 99 ? -2.045 23.5 7.398 1 97.5 99 GLY B CA 1
ATOM 2247 C C . GLY B 1 99 ? -2.824 24.594 8.102 1 97.5 99 GLY B C 1
ATOM 2248 O O . GLY B 1 99 ? -3.346 24.391 9.195 1 97.5 99 GLY B O 1
ATOM 2249 N N . LYS B 1 100 ? -2.941 25.719 7.449 1 96.81 100 LYS B N 1
ATOM 2250 C CA . LYS B 1 100 ? -3.682 26.844 8.008 1 96.81 100 LYS B CA 1
ATOM 2251 C C . LYS B 1 100 ? -5.16 26.5 8.172 1 96.81 100 LYS B C 1
ATOM 2253 O O . LYS B 1 100 ? -5.781 26.875 9.172 1 96.81 100 LYS B O 1
ATOM 2258 N N . GLU B 1 101 ? -5.664 25.781 7.199 1 94.94 101 GLU B N 1
ATOM 2259 C CA . GLU B 1 101 ? -7.062 25.375 7.266 1 94.94 101 GLU B CA 1
ATOM 2260 C C . GLU B 1 101 ? -7.309 24.422 8.438 1 94.94 101 GLU B C 1
ATOM 2262 O O . GLU B 1 101 ? -8.32 24.547 9.133 1 94.94 101 GLU B O 1
ATOM 2267 N N . LEU B 1 102 ? -6.434 23.547 8.664 1 96.62 102 LEU B N 1
ATOM 2268 C CA . LEU B 1 102 ? -6.555 22.641 9.797 1 96.62 102 LEU B CA 1
ATOM 2269 C C . LEU B 1 102 ? -6.574 23.406 11.109 1 96.62 102 LEU B C 1
ATOM 2271 O O . LEU B 1 102 ? -7.414 23.156 11.977 1 96.62 102 LEU B O 1
ATOM 2275 N N . VAL B 1 103 ? -5.734 24.375 11.219 1 97.44 103 VAL B N 1
ATOM 2276 C CA . VAL B 1 103 ? -5.641 25.203 12.422 1 97.44 103 VAL B CA 1
ATOM 2277 C C . VAL B 1 103 ? -6.949 25.953 12.641 1 97.44 103 VAL B C 1
ATOM 2279 O O . VAL B 1 103 ? -7.504 25.953 13.742 1 97.44 103 VAL B O 1
ATOM 2282 N N . GLU B 1 104 ? -7.414 26.547 11.57 1 95.75 104 GLU B N 1
ATOM 2283 C CA . GLU B 1 104 ? -8.625 27.344 11.641 1 95.75 104 GLU B CA 1
ATOM 2284 C C . GLU B 1 104 ? -9.82 26.5 12.078 1 95.75 104 GLU B C 1
ATOM 2286 O O . GLU B 1 104 ? -10.711 27 12.781 1 95.75 104 GLU B O 1
ATOM 2291 N N . ARG B 1 105 ? -9.758 25.266 11.75 1 94.88 105 ARG B N 1
ATOM 2292 C CA . ARG B 1 105 ? -10.898 24.391 12.031 1 94.88 105 ARG B CA 1
ATOM 2293 C C . ARG B 1 105 ? -10.68 23.609 13.32 1 94.88 105 ARG B C 1
ATOM 2295 O O . ARG B 1 105 ? -11.516 22.781 13.711 1 94.88 105 ARG B O 1
ATOM 2302 N N . GLY B 1 106 ? -9.57 23.828 13.906 1 96.81 106 GLY B N 1
ATOM 2303 C CA . GLY B 1 106 ? -9.273 23.172 15.172 1 96.81 106 GLY B CA 1
ATOM 2304 C C . GLY B 1 106 ? -8.945 21.703 15.023 1 96.81 106 GLY B C 1
ATOM 2305 O O . GLY B 1 106 ? -9.273 20.891 15.891 1 96.81 106 GLY B O 1
ATOM 2306 N N . ILE B 1 107 ? -8.359 21.281 13.914 1 97.06 107 ILE B N 1
ATOM 2307 C CA . ILE B 1 107 ? -8.07 19.891 13.586 1 97.06 107 ILE B CA 1
ATOM 2308 C C . ILE B 1 107 ? -6.586 19.609 13.789 1 97.06 107 ILE B C 1
ATOM 2310 O O . ILE B 1 107 ? -5.734 20.375 13.352 1 97.06 107 ILE B O 1
ATOM 2314 N N . ASP B 1 108 ? -6.273 18.469 14.43 1 98.62 108 ASP B N 1
ATOM 2315 C CA . ASP B 1 108 ? -4.895 18.016 14.609 1 98.62 108 ASP B CA 1
ATOM 2316 C C . ASP B 1 108 ? -4.395 17.266 13.375 1 98.62 108 ASP B C 1
ATOM 2318 O O . ASP B 1 108 ? -5.191 16.797 12.57 1 98.62 108 ASP B O 1
ATOM 2322 N N . LEU B 1 109 ? -3.086 17.156 13.328 1 98.62 109 LEU B N 1
ATOM 2323 C CA . LEU B 1 109 ? -2.457 16.578 12.148 1 98.62 109 LEU B CA 1
ATOM 2324 C C . LEU B 1 109 ? -1.8 15.242 12.492 1 98.62 109 LEU B C 1
ATOM 2326 O O . LEU B 1 109 ? -1.094 15.133 13.5 1 98.62 109 LEU B O 1
ATOM 2330 N N . VAL B 1 110 ? -2.039 14.258 11.688 1 98.88 110 VAL B N 1
ATOM 2331 C CA . VAL B 1 110 ? -1.233 13.047 11.578 1 98.88 110 VAL B CA 1
ATOM 2332 C C . VAL B 1 110 ? -0.521 13.016 10.227 1 98.88 110 VAL B C 1
ATOM 2334 O O . VAL B 1 110 ? -1.127 13.312 9.188 1 98.88 110 VAL B O 1
ATOM 2337 N N . TYR B 1 111 ? 0.771 12.781 10.227 1 98.44 111 TYR B N 1
ATOM 2338 C CA . TYR B 1 111 ? 1.481 12.75 8.953 1 98.44 111 TYR B CA 1
ATOM 2339 C C . TYR B 1 111 ? 2.697 11.828 9.031 1 98.44 111 TYR B C 1
ATOM 2341 O O . TYR B 1 111 ? 2.943 11.203 10.062 1 98.44 111 TYR B O 1
ATOM 2349 N N . GLY B 1 112 ? 3.477 11.758 8.016 1 98.19 112 GLY B N 1
ATOM 2350 C CA . GLY B 1 112 ? 4.508 10.742 7.863 1 98.19 112 GLY B CA 1
ATOM 2351 C C . GLY B 1 112 ? 5.773 11.062 8.641 1 98.19 112 GLY B C 1
ATOM 2352 O O . GLY B 1 112 ? 6.762 10.336 8.555 1 98.19 112 GLY B O 1
ATOM 2353 N N . GLY B 1 113 ? 5.871 12.133 9.25 1 97.94 113 GLY B N 1
ATOM 2354 C CA . GLY B 1 113 ? 6.859 12.375 10.289 1 97.94 113 GLY B CA 1
ATOM 2355 C C . GLY B 1 113 ? 8.094 13.102 9.781 1 97.94 113 GLY B C 1
ATOM 2356 O O . GLY B 1 113 ? 8.969 13.469 10.57 1 97.94 113 GLY B O 1
ATOM 2357 N N . GLY B 1 114 ? 8.188 13.312 8.508 1 96.38 114 GLY B N 1
ATOM 2358 C CA . GLY B 1 114 ? 9.336 14.055 8 1 96.38 114 GLY B CA 1
ATOM 2359 C C . GLY B 1 114 ? 9.25 15.547 8.266 1 96.38 114 GLY B C 1
ATOM 2360 O O . GLY B 1 114 ? 8.164 16.125 8.234 1 96.38 114 GLY B O 1
ATOM 2361 N N . SER B 1 115 ? 10.422 16.156 8.422 1 96.44 115 SER B N 1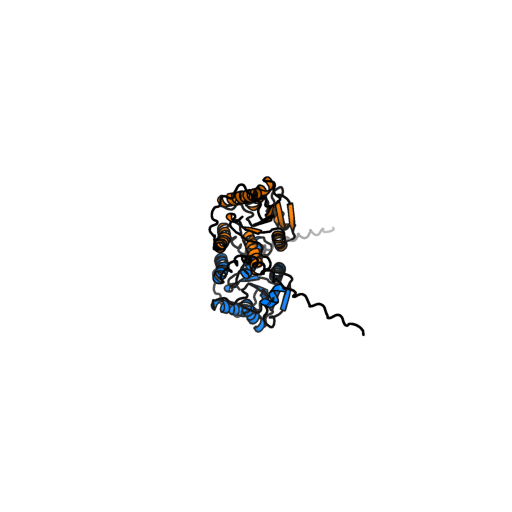
ATOM 2362 C CA . SER B 1 115 ? 10.453 17.594 8.68 1 96.44 115 SER B CA 1
ATOM 2363 C C . SER B 1 115 ? 10.852 18.375 7.43 1 96.44 115 SER B C 1
ATOM 2365 O O . SER B 1 115 ? 11.117 19.578 7.5 1 96.44 115 SER B O 1
ATOM 2367 N N . ILE B 1 116 ? 10.883 17.656 6.277 1 95.12 116 ILE B N 1
ATOM 2368 C CA . ILE B 1 116 ? 11.32 18.266 5.023 1 95.12 116 ILE B CA 1
ATOM 2369 C C . ILE B 1 116 ? 10.203 18.156 3.984 1 95.12 116 ILE B C 1
ATOM 2371 O O . ILE B 1 116 ? 9.234 17.438 4.18 1 95.12 116 ILE B O 1
ATOM 2375 N N . GLY B 1 117 ? 10.336 18.953 2.92 1 95.38 117 GLY B N 1
ATOM 2376 C CA . GLY B 1 117 ? 9.391 18.875 1.82 1 95.38 117 GLY B CA 1
ATOM 2377 C C . GLY B 1 117 ? 8.008 19.375 2.182 1 95.38 117 GLY B C 1
ATOM 2378 O O . GLY B 1 117 ? 7.871 20.297 3.002 1 95.38 117 GLY B O 1
ATOM 2379 N N . LEU B 1 118 ? 7.062 18.812 1.515 1 95.88 118 LEU B N 1
ATOM 2380 C CA . LEU B 1 118 ? 5.684 19.188 1.817 1 95.88 118 LEU B CA 1
ATOM 2381 C C . LEU B 1 118 ? 5.293 18.734 3.221 1 95.88 118 LEU B C 1
ATOM 2383 O O . LEU B 1 118 ? 4.512 19.406 3.898 1 95.88 118 LEU B O 1
ATOM 2387 N N . MET B 1 119 ? 5.879 17.625 3.58 1 97.38 119 MET B N 1
ATOM 2388 C CA . MET B 1 119 ? 5.652 17.172 4.945 1 97.38 119 MET B CA 1
ATOM 2389 C C . MET B 1 119 ? 6.078 18.219 5.957 1 97.38 119 MET B C 1
ATOM 2391 O O . MET B 1 119 ? 5.352 18.516 6.906 1 97.38 119 MET B O 1
ATOM 2395 N N . GLY B 1 120 ? 7.242 18.797 5.738 1 97.31 120 GLY B N 1
ATOM 2396 C CA . GLY B 1 120 ? 7.719 19.844 6.629 1 97.31 120 GLY B CA 1
ATOM 2397 C C . GLY B 1 120 ? 6.828 21.062 6.637 1 97.31 120 GLY B C 1
ATOM 2398 O O . GLY B 1 120 ? 6.523 21.609 7.703 1 97.31 120 GLY B O 1
ATOM 2399 N N . LEU B 1 121 ? 6.375 21.438 5.512 1 96.62 121 LEU B N 1
ATOM 2400 C CA . LEU B 1 121 ? 5.574 22.656 5.375 1 96.62 121 LEU B CA 1
ATOM 2401 C C . LEU B 1 121 ? 4.238 22.5 6.098 1 96.62 121 LEU B C 1
ATOM 2403 O O . LEU B 1 121 ? 3.846 23.391 6.871 1 96.62 121 LEU B O 1
ATOM 2407 N N . VAL B 1 122 ? 3.551 21.375 5.906 1 97.5 122 VAL B N 1
ATOM 2408 C CA . VAL B 1 122 ? 2.229 21.219 6.504 1 97.5 122 VAL B CA 1
ATOM 2409 C C . VAL B 1 122 ? 2.361 21.031 8.008 1 97.5 122 VAL B C 1
ATOM 2411 O O . VAL B 1 122 ? 1.572 21.578 8.781 1 97.5 122 VAL B O 1
ATOM 2414 N N . SER B 1 123 ? 3.354 20.297 8.477 1 98.38 123 SER B N 1
ATOM 2415 C CA . SER B 1 123 ? 3.51 20.031 9.898 1 98.38 123 SER B CA 1
ATOM 2416 C C . SER B 1 123 ? 3.895 21.297 10.656 1 98.38 123 SER B C 1
ATOM 2418 O O . SER B 1 123 ? 3.369 21.547 11.742 1 98.38 123 SER B O 1
ATOM 2420 N N . HIS B 1 124 ? 4.746 22.125 10.062 1 97.94 124 HIS B N 1
ATOM 2421 C CA . HIS B 1 124 ? 5.129 23.375 10.703 1 97.94 124 HIS B CA 1
ATOM 2422 C C . HIS B 1 124 ? 3.951 24.344 10.773 1 97.94 124 HIS B C 1
ATOM 2424 O O . HIS B 1 124 ? 3.75 25.016 11.781 1 97.94 124 HIS B O 1
ATOM 2430 N N . ALA B 1 125 ? 3.246 24.391 9.656 1 98.06 125 ALA B N 1
ATOM 2431 C CA . ALA B 1 125 ? 2.092 25.281 9.633 1 98.06 125 ALA B CA 1
ATOM 2432 C C . ALA B 1 125 ? 1.101 24.938 10.734 1 98.06 125 ALA B C 1
ATOM 2434 O O . ALA B 1 125 ? 0.608 25.828 11.438 1 98.06 125 ALA B O 1
ATOM 2435 N N . VAL B 1 126 ? 0.85 23.656 10.93 1 98.56 126 VAL B N 1
ATOM 2436 C CA . VAL B 1 126 ? -0.109 23.219 11.938 1 98.56 126 VAL B CA 1
ATOM 2437 C C . VAL B 1 126 ? 0.469 23.438 13.336 1 98.56 126 VAL B C 1
ATOM 2439 O O . VAL B 1 126 ? -0.209 23.984 14.219 1 98.56 126 VAL B O 1
ATOM 2442 N N . HIS B 1 127 ? 1.673 23.109 13.531 1 98.62 127 HIS B N 1
ATOM 2443 C CA . HIS B 1 127 ? 2.338 23.234 14.828 1 98.62 127 HIS B CA 1
ATOM 2444 C C . HIS B 1 127 ? 2.447 24.688 15.258 1 98.62 127 HIS B C 1
ATOM 2446 O O . HIS B 1 127 ? 2.129 25.031 16.391 1 98.62 127 HIS B O 1
ATOM 2452 N N . ASP B 1 128 ? 2.869 25.516 14.367 1 97.88 128 ASP B N 1
ATOM 2453 C CA . ASP B 1 128 ? 3.031 26.938 14.648 1 97.88 128 ASP B CA 1
ATOM 2454 C C . ASP B 1 128 ? 1.688 27.594 14.961 1 97.88 128 ASP B C 1
ATOM 2456 O O . ASP B 1 128 ? 1.629 28.578 15.695 1 97.88 128 ASP B O 1
ATOM 2460 N N . GLY B 1 129 ? 0.691 27.031 14.359 1 98.25 129 GLY B N 1
ATOM 2461 C CA . GLY B 1 129 ? -0.649 27.547 14.609 1 98.25 129 GLY B CA 1
ATOM 2462 C C . GLY B 1 129 ? -1.224 27.078 15.938 1 98.25 129 GLY B C 1
ATOM 2463 O O . GLY B 1 129 ? -2.338 27.453 16.297 1 98.25 129 GLY B O 1
ATOM 2464 N N . GLY B 1 130 ? -0.538 26.219 16.625 1 98.12 130 GLY B N 1
ATOM 2465 C CA . GLY B 1 130 ? -0.905 25.844 17.984 1 98.12 130 GLY B CA 1
ATOM 2466 C C . GLY B 1 130 ? -1.652 24.531 18.062 1 98.12 130 GLY B C 1
ATOM 2467 O O . GLY B 1 130 ? -2.176 24.156 19.109 1 98.12 130 GLY B O 1
ATOM 2468 N N . ARG B 1 131 ? -1.807 23.797 16.953 1 98.31 131 ARG B N 1
ATOM 2469 C CA . ARG B 1 131 ? -2.477 22.5 16.953 1 98.31 131 ARG B CA 1
ATOM 2470 C C . ARG B 1 131 ? -1.479 21.359 17.188 1 98.31 131 ARG B C 1
ATOM 2472 O O . ARG B 1 131 ? -0.27 21.547 17.031 1 98.31 131 ARG B O 1
ATOM 2479 N N . HIS B 1 132 ? -1.992 20.203 17.547 1 98.62 132 HIS B N 1
ATOM 2480 C CA . HIS B 1 132 ? -1.154 19.047 17.812 1 98.62 132 HIS B CA 1
ATOM 2481 C C . HIS B 1 132 ? -0.752 18.344 16.516 1 98.62 132 HIS B C 1
ATOM 2483 O O . HIS B 1 132 ? -1.575 18.188 15.609 1 98.62 132 HIS B O 1
ATOM 2489 N N . VAL B 1 133 ? 0.508 17.953 16.453 1 98.81 133 VAL B N 1
ATOM 2490 C CA . VAL B 1 133 ? 1.069 17.266 15.289 1 98.81 133 VAL B CA 1
ATOM 2491 C C . VAL B 1 133 ? 1.651 15.922 15.703 1 98.81 133 VAL B C 1
ATOM 2493 O O . VAL B 1 133 ? 2.49 15.852 16.609 1 98.81 133 VAL B O 1
ATOM 2496 N N . ILE B 1 134 ? 1.191 14.836 15.07 1 98.81 134 ILE B N 1
ATOM 2497 C CA . ILE B 1 134 ? 1.718 13.492 15.266 1 98.81 134 ILE B CA 1
ATOM 2498 C C . ILE B 1 134 ? 2.412 13.023 13.984 1 98.81 134 ILE B C 1
ATOM 2500 O O . ILE B 1 134 ? 1.762 12.828 12.953 1 98.81 134 ILE B O 1
ATOM 2504 N N . GLY B 1 135 ? 3.666 12.883 14.102 1 98.69 135 GLY B N 1
ATOM 2505 C CA . GLY B 1 135 ? 4.438 12.297 13.016 1 98.69 135 GLY B CA 1
ATOM 2506 C C . GLY B 1 135 ? 4.773 10.836 13.242 1 98.69 135 GLY B C 1
ATOM 2507 O O . GLY B 1 135 ? 5.254 10.461 14.312 1 98.69 135 GLY B O 1
ATOM 2508 N N . VAL B 1 136 ? 4.488 9.969 12.281 1 98.81 136 VAL B N 1
ATOM 2509 C CA . VAL B 1 136 ? 4.824 8.555 12.344 1 98.81 136 VAL B CA 1
ATOM 2510 C C . VAL B 1 136 ? 5.926 8.234 11.344 1 98.81 136 VAL B C 1
ATOM 2512 O O . VAL B 1 136 ? 5.742 8.398 10.133 1 98.81 136 VAL B O 1
ATOM 2515 N N . ILE B 1 137 ? 7.039 7.742 11.867 1 98.44 137 ILE B N 1
ATOM 2516 C CA . ILE B 1 137 ? 8.172 7.625 10.945 1 98.44 137 ILE B CA 1
ATOM 2517 C C . ILE B 1 137 ? 8.969 6.363 11.273 1 98.44 137 ILE B C 1
ATOM 2519 O O . ILE B 1 137 ? 9.281 6.102 12.438 1 98.44 137 ILE B O 1
ATOM 2523 N N . PRO B 1 138 ? 9.195 5.523 10.219 1 98.31 138 PRO B N 1
ATOM 2524 C CA . PRO B 1 138 ? 10.125 4.414 10.453 1 98.31 138 PRO B CA 1
ATOM 2525 C C . PRO B 1 138 ? 11.508 4.887 10.883 1 98.31 138 PRO B C 1
ATOM 2527 O O . PRO B 1 138 ? 12.047 5.832 10.312 1 98.31 138 PRO B O 1
ATOM 2530 N N . LYS B 1 139 ? 12.062 4.219 11.836 1 97.56 139 LYS B N 1
ATOM 2531 C CA . LYS B 1 139 ? 13.391 4.574 12.336 1 97.56 139 LYS B CA 1
ATOM 2532 C C . LYS B 1 139 ? 14.398 4.668 11.195 1 97.56 139 LYS B C 1
ATOM 2534 O O . LYS B 1 139 ? 15.25 5.555 11.188 1 97.56 139 LYS B O 1
ATOM 2539 N N . SER B 1 140 ? 14.266 3.844 10.25 1 96.31 140 SER B N 1
ATOM 2540 C CA . SER B 1 140 ? 15.211 3.766 9.141 1 96.31 140 SER B CA 1
ATOM 2541 C C . SER B 1 140 ? 15.109 4.992 8.242 1 96.31 140 SER B C 1
ATOM 2543 O O . SER B 1 140 ? 16.031 5.277 7.473 1 96.31 140 SER B O 1
ATOM 2545 N N . LEU B 1 141 ? 14.047 5.766 8.312 1 96.44 141 LEU B N 1
ATOM 2546 C CA . LEU B 1 141 ? 13.852 6.906 7.422 1 96.44 141 LEU B CA 1
ATOM 2547 C C . LEU B 1 141 ? 14.164 8.219 8.141 1 96.44 141 LEU B C 1
ATOM 2549 O O . LEU B 1 141 ? 14.242 9.273 7.516 1 96.44 141 LEU B O 1
ATOM 2553 N N . MET B 1 142 ? 14.359 8.156 9.422 1 96 142 MET B N 1
ATOM 2554 C CA . MET B 1 142 ? 14.555 9.352 10.234 1 96 142 MET B CA 1
ATOM 2555 C C . MET B 1 142 ? 15.773 10.133 9.773 1 96 142 MET B C 1
ATOM 2557 O O . MET B 1 142 ? 15.711 11.352 9.578 1 96 142 MET B O 1
ATOM 2561 N N . PRO B 1 143 ? 16.875 9.477 9.531 1 94.75 143 PRO B N 1
ATOM 2562 C CA . PRO B 1 143 ? 18.047 10.258 9.141 1 94.75 143 PRO B CA 1
ATOM 2563 C C . PRO B 1 143 ? 17.844 11.039 7.848 1 94.75 143 PRO B C 1
ATOM 2565 O O . PRO B 1 143 ? 18.438 12.102 7.66 1 94.75 143 PRO B O 1
ATOM 2568 N N . ARG B 1 144 ? 17.031 10.516 7.012 1 93.69 144 ARG B N 1
ATOM 2569 C CA . ARG B 1 144 ? 16.812 11.133 5.707 1 93.69 144 ARG B CA 1
ATOM 2570 C C . ARG B 1 144 ? 15.719 12.188 5.77 1 93.69 144 ARG B C 1
ATOM 2572 O O . ARG B 1 144 ? 15.797 13.219 5.098 1 93.69 144 ARG B O 1
ATOM 2579 N N . GLU B 1 145 ? 14.742 11.914 6.582 1 95 145 GLU B N 1
ATOM 2580 C CA . GLU B 1 145 ? 13.531 12.719 6.473 1 95 145 GLU B CA 1
ATOM 2581 C C . GLU B 1 145 ? 13.406 13.688 7.645 1 95 145 GLU B C 1
ATOM 2583 O O . GLU B 1 145 ? 12.562 14.594 7.625 1 95 145 GLU B O 1
ATOM 2588 N N . VAL B 1 146 ? 14.164 13.586 8.672 1 94.44 146 VAL B N 1
ATOM 2589 C CA . VAL B 1 146 ? 14.133 14.5 9.812 1 94.44 146 VAL B CA 1
ATOM 2590 C C . VAL B 1 146 ? 15.438 15.289 9.883 1 94.44 146 VAL B C 1
ATOM 2592 O O . VAL B 1 146 ? 16.484 14.742 10.227 1 94.44 146 VAL B O 1
ATOM 2595 N N . THR B 1 147 ? 15.195 16.516 9.367 1 87 147 THR B N 1
ATOM 2596 C CA . THR B 1 147 ? 16.344 17.422 9.43 1 87 147 THR B CA 1
ATOM 2597 C C . THR B 1 147 ? 16.141 18.453 10.539 1 87 147 THR B C 1
ATOM 2599 O O . THR B 1 147 ? 15.172 19.203 10.531 1 87 147 THR B O 1
ATOM 2602 N N . GLY B 1 148 ? 16.922 18.328 11.602 1 86.56 148 GLY B N 1
ATOM 2603 C CA . GLY B 1 148 ? 16.781 19.203 12.758 1 86.56 148 GLY B CA 1
ATOM 2604 C C . GLY B 1 148 ? 15.836 18.641 13.812 1 86.56 148 GLY B C 1
ATOM 2605 O O . GLY B 1 148 ? 15.859 17.438 14.094 1 86.56 148 GLY B O 1
ATOM 2606 N N . GLU B 1 149 ? 14.945 19.609 14.289 1 85.75 149 GLU B N 1
ATOM 2607 C CA . GLU B 1 149 ? 14.023 19.141 15.32 1 85.75 149 GLU B CA 1
ATOM 2608 C C . GLU B 1 149 ? 12.742 18.594 14.711 1 85.75 149 GLU B C 1
ATOM 2610 O O . GLU B 1 149 ? 12.188 19.172 13.781 1 85.75 149 GLU B O 1
ATOM 2615 N N . PRO B 1 150 ? 12.367 17.453 15.195 1 87.62 150 PRO B N 1
ATOM 2616 C CA . PRO B 1 150 ? 11.062 16.969 14.75 1 87.62 150 PRO B CA 1
ATOM 2617 C C . PRO B 1 150 ? 9.93 17.922 15.102 1 87.62 150 PRO B C 1
ATOM 2619 O O . PRO B 1 150 ? 10.039 18.703 16.047 1 87.62 150 PRO B O 1
ATOM 2622 N N . VAL B 1 151 ? 8.938 17.859 14.312 1 94.19 151 VAL B N 1
ATOM 2623 C CA . VAL B 1 151 ? 7.785 18.719 14.547 1 94.19 151 VAL B CA 1
ATOM 2624 C C . VAL B 1 151 ? 6.746 17.969 15.383 1 94.19 151 VAL B C 1
ATOM 2626 O O . VAL B 1 151 ? 6.285 16.891 15 1 94.19 151 VAL B O 1
ATOM 2629 N N . GLY B 1 152 ? 6.395 18.5 16.547 1 96.81 152 GLY B N 1
ATOM 2630 C CA . GLY B 1 152 ? 5.371 17.875 17.375 1 96.81 152 GLY B CA 1
ATOM 2631 C C . GLY B 1 152 ? 5.797 16.547 17.953 1 96.81 152 GLY B C 1
ATOM 2632 O O . GLY B 1 152 ? 6.965 16.359 18.312 1 96.81 152 GLY B O 1
ATOM 2633 N N . GLU B 1 153 ? 4.832 15.664 18.141 1 97.56 153 GLU B N 1
ATOM 2634 C CA . GLU B 1 153 ? 5.055 14.312 18.641 1 97.56 153 GLU B CA 1
ATOM 2635 C C . GLU B 1 153 ? 5.551 13.391 17.531 1 97.56 153 GLU B C 1
ATOM 2637 O O . GLU B 1 153 ? 4.969 13.344 16.453 1 97.56 153 GLU B O 1
ATOM 2642 N N . VAL B 1 154 ? 6.613 12.742 17.844 1 97.12 154 VAL B N 1
ATOM 2643 C CA . VAL B 1 154 ? 7.156 11.812 16.859 1 97.12 154 VAL B CA 1
ATOM 2644 C C . VAL B 1 154 ? 6.98 10.383 17.359 1 97.12 154 VAL B C 1
ATOM 2646 O O . VAL B 1 154 ? 7.426 10.039 18.453 1 97.12 154 VAL B O 1
ATOM 2649 N N . ARG B 1 155 ? 6.363 9.586 16.594 1 98.31 155 ARG B N 1
ATOM 2650 C CA . ARG B 1 155 ? 6.242 8.148 16.828 1 98.31 155 ARG B CA 1
ATOM 2651 C C . ARG B 1 155 ? 7.113 7.355 15.867 1 98.31 155 ARG B C 1
ATOM 2653 O O . ARG B 1 155 ? 6.758 7.18 14.703 1 98.31 155 ARG B O 1
ATOM 2660 N N . ALA B 1 156 ? 8.195 6.918 16.438 1 98.12 156 ALA B N 1
ATOM 2661 C CA . ALA B 1 156 ? 9.086 6.074 15.641 1 98.12 156 ALA B CA 1
ATOM 2662 C C . ALA B 1 156 ? 8.586 4.633 15.609 1 98.12 156 ALA B C 1
ATOM 2664 O O . ALA B 1 156 ? 8.227 4.07 16.641 1 98.12 156 ALA B O 1
ATOM 2665 N N . VAL B 1 157 ? 8.562 4.023 14.406 1 98.5 157 VAL B N 1
ATOM 2666 C CA . VAL B 1 157 ? 8.062 2.662 14.25 1 98.5 157 VAL B CA 1
ATOM 2667 C C . VAL B 1 157 ? 9.117 1.795 13.562 1 98.5 157 VAL B C 1
ATOM 2669 O O . VAL B 1 157 ? 10.148 2.297 13.125 1 98.5 157 VAL B O 1
ATOM 2672 N N . SER B 1 158 ? 8.828 0.516 13.453 1 97.5 158 SER B N 1
ATOM 2673 C CA . SER B 1 158 ? 9.844 -0.432 13.008 1 97.5 158 SER B CA 1
ATOM 2674 C C . SER B 1 158 ? 9.914 -0.486 11.484 1 97.5 158 SER B C 1
ATOM 2676 O O . SER B 1 158 ? 10.945 -0.856 10.914 1 97.5 158 SER B O 1
ATOM 2678 N N . GLY B 1 159 ? 8.82 -0.126 10.82 1 97.44 159 GLY B N 1
ATOM 2679 C CA . GLY B 1 159 ? 8.82 -0.235 9.367 1 97.44 159 GLY B CA 1
ATOM 2680 C C . GLY B 1 159 ? 7.641 0.46 8.711 1 97.44 159 GLY B C 1
ATOM 2681 O O . GLY B 1 159 ? 6.824 1.082 9.398 1 97.44 159 GLY B O 1
ATOM 2682 N N . MET B 1 160 ? 7.559 0.246 7.387 1 97.94 160 MET B N 1
ATOM 2683 C CA . MET B 1 160 ? 6.582 0.979 6.582 1 97.94 160 MET B CA 1
ATOM 2684 C C . MET B 1 160 ? 5.168 0.499 6.875 1 97.94 160 MET B C 1
ATOM 2686 O O . MET B 1 160 ? 4.223 1.292 6.871 1 97.94 160 MET B O 1
ATOM 2690 N N . HIS B 1 161 ? 4.949 -0.837 7.125 1 98.25 161 HIS B N 1
ATOM 2691 C CA . HIS B 1 161 ? 3.617 -1.34 7.445 1 98.25 161 HIS B CA 1
ATOM 2692 C C . HIS B 1 161 ? 3.115 -0.766 8.766 1 98.25 161 HIS B C 1
ATOM 2694 O O . HIS B 1 161 ? 1.962 -0.337 8.867 1 98.25 161 HIS B O 1
ATOM 2700 N N . GLU B 1 162 ? 3.967 -0.749 9.719 1 98.12 162 GLU B N 1
ATOM 2701 C CA . GLU B 1 162 ? 3.578 -0.18 11 1 98.12 162 GLU B CA 1
ATOM 2702 C C . GLU B 1 162 ? 3.305 1.316 10.883 1 98.12 162 GLU B C 1
ATOM 2704 O O . GLU B 1 162 ? 2.402 1.842 11.539 1 98.12 162 GLU B O 1
ATOM 2709 N N . ARG B 1 163 ? 4.105 2.051 10.078 1 98.56 163 ARG B N 1
ATOM 2710 C CA . ARG B 1 163 ? 3.846 3.463 9.82 1 98.56 163 ARG B CA 1
ATOM 2711 C C . ARG B 1 163 ? 2.432 3.67 9.289 1 98.56 163 ARG B C 1
ATOM 2713 O O . ARG B 1 163 ? 1.665 4.465 9.844 1 98.56 163 ARG B O 1
ATOM 2720 N N . LYS B 1 164 ? 2.133 2.893 8.258 1 98.56 164 LYS B N 1
ATOM 2721 C CA . LYS B 1 164 ? 0.828 3.061 7.621 1 98.56 164 LYS B CA 1
ATOM 2722 C C . LYS B 1 164 ? -0.299 2.691 8.578 1 98.56 164 LYS B C 1
ATOM 2724 O O . LYS B 1 164 ? -1.309 3.395 8.664 1 98.56 164 LYS B O 1
ATOM 2729 N N . ALA B 1 165 ? -0.124 1.64 9.336 1 98.19 165 ALA B N 1
ATOM 2730 C CA . ALA B 1 165 ? -1.147 1.213 10.289 1 98.19 165 ALA B CA 1
ATOM 2731 C C . ALA B 1 165 ? -1.363 2.266 11.367 1 98.19 165 ALA B C 1
ATOM 2733 O O . ALA B 1 165 ? -2.504 2.59 11.711 1 98.19 165 ALA B O 1
ATOM 2734 N N . GLU B 1 166 ? -0.293 2.812 11.891 1 98.62 166 GLU B N 1
ATOM 2735 C CA . GLU B 1 166 ? -0.37 3.807 12.961 1 98.62 166 GLU B CA 1
ATOM 2736 C C . GLU B 1 166 ? -1.01 5.102 12.461 1 98.62 166 GLU B C 1
ATOM 2738 O O . GLU B 1 166 ? -1.795 5.723 13.18 1 98.62 166 GLU B O 1
ATOM 2743 N N . MET B 1 167 ? -0.681 5.469 11.258 1 98.81 167 MET B N 1
ATOM 2744 C CA . MET B 1 167 ? -1.267 6.68 10.688 1 98.81 167 MET B CA 1
ATOM 2745 C C . MET B 1 167 ? -2.773 6.523 10.508 1 98.81 167 MET B C 1
ATOM 2747 O O . MET B 1 167 ? -3.537 7.438 10.828 1 98.81 167 MET B O 1
ATOM 2751 N N . VAL B 1 168 ? -3.174 5.379 10.102 1 98.44 168 VAL B N 1
ATOM 2752 C CA . VAL B 1 168 ? -4.598 5.129 9.898 1 98.44 168 VAL B CA 1
ATOM 2753 C C . VAL B 1 168 ? -5.312 5.082 11.242 1 98.44 168 VAL B C 1
ATOM 2755 O O . VAL B 1 168 ? -6.395 5.652 11.398 1 98.44 168 VAL B O 1
ATOM 2758 N N . ARG B 1 169 ? -4.695 4.48 12.195 1 98.06 169 ARG B N 1
ATOM 2759 C CA . ARG B 1 169 ? -5.285 4.355 13.523 1 98.06 169 ARG B CA 1
ATOM 2760 C C . ARG B 1 169 ? -5.441 5.719 14.188 1 98.06 169 ARG B C 1
ATOM 2762 O O . ARG B 1 169 ? -6.402 5.949 14.93 1 98.06 169 ARG B O 1
ATOM 2769 N N . SER B 1 170 ? -4.645 6.641 13.883 1 98.5 170 SER B N 1
ATOM 2770 C CA . SER B 1 170 ? -4.539 7.898 14.609 1 98.5 170 SER B CA 1
ATOM 2771 C C . SER B 1 170 ? -5.379 8.992 13.961 1 98.5 170 SER B C 1
ATOM 2773 O O . SER B 1 170 ? -5.41 10.125 14.438 1 98.5 170 SER B O 1
ATOM 2775 N N . ALA B 1 171 ? -6.082 8.711 12.875 1 98.31 171 ALA B N 1
ATOM 2776 C CA . ALA B 1 171 ? -6.766 9.773 12.141 1 98.31 171 ALA B CA 1
ATOM 2777 C C . ALA B 1 171 ? -8.234 9.43 11.914 1 98.31 171 ALA B C 1
ATOM 2779 O O . ALA B 1 171 ? -8.609 8.25 11.914 1 98.31 171 ALA B O 1
ATOM 2780 N N . ASP B 1 172 ? -8.992 10.461 11.664 1 97.19 172 ASP B N 1
ATOM 2781 C CA . ASP B 1 172 ? -10.422 10.32 11.406 1 97.19 172 ASP B CA 1
ATOM 2782 C C . ASP B 1 172 ? -10.727 10.398 9.914 1 97.19 172 ASP B C 1
ATOM 2784 O O . ASP B 1 172 ? -11.805 10 9.477 1 97.19 172 ASP B O 1
ATOM 2788 N N . ALA B 1 173 ? -9.891 10.984 9.242 1 96.56 173 ALA B N 1
ATOM 2789 C CA . ALA B 1 173 ? -10.016 11.195 7.801 1 96.56 173 ALA B CA 1
ATOM 2790 C C . ALA B 1 173 ? -8.648 11.352 7.148 1 96.56 173 ALA B C 1
ATOM 2792 O O . ALA B 1 173 ? -7.633 11.461 7.84 1 96.56 173 ALA B O 1
ATOM 2793 N N . PHE B 1 174 ? -8.648 11.344 5.801 1 96.81 174 PHE B N 1
ATOM 2794 C CA . PHE B 1 174 ? -7.391 11.359 5.066 1 96.81 174 PHE B CA 1
ATOM 2795 C C . PHE B 1 174 ? -7.434 12.391 3.943 1 96.81 174 PHE B C 1
ATOM 2797 O O . PHE B 1 174 ? -8.445 12.523 3.256 1 96.81 174 PHE B O 1
ATOM 2804 N N . ILE B 1 175 ? -6.305 13.102 3.824 1 95.5 175 ILE B N 1
ATOM 2805 C CA . ILE B 1 175 ? -6.094 14.008 2.701 1 95.5 175 ILE B CA 1
ATOM 2806 C C . ILE B 1 175 ? -4.75 13.711 2.041 1 95.5 175 ILE B C 1
ATOM 2808 O O . ILE B 1 175 ? -3.75 13.484 2.729 1 95.5 175 ILE B O 1
ATOM 2812 N N . ALA B 1 176 ? -4.738 13.703 0.762 1 94.31 176 ALA B N 1
ATOM 2813 C CA . ALA B 1 176 ? -3.471 13.523 0.057 1 94.31 176 ALA B CA 1
ATOM 2814 C C . ALA B 1 176 ? -3.092 14.773 -0.723 1 94.31 176 ALA B C 1
ATOM 2816 O O . ALA B 1 176 ? -3.926 15.352 -1.429 1 94.31 176 ALA B O 1
ATOM 2817 N N . LEU B 1 177 ? -1.94 15.234 -0.538 1 92.44 177 LEU B N 1
ATOM 2818 C CA . LEU B 1 177 ? -1.291 16.266 -1.349 1 92.44 177 LEU B CA 1
ATOM 2819 C C . LEU B 1 177 ? -0.294 15.633 -2.318 1 92.44 177 LEU B C 1
ATOM 2821 O O . LEU B 1 177 ? -0.057 14.422 -2.275 1 92.44 177 LEU B O 1
ATOM 2825 N N . PRO B 1 178 ? 0.25 16.453 -3.227 1 87.62 178 PRO B N 1
ATOM 2826 C CA . PRO B 1 178 ? 1.215 15.883 -4.172 1 87.62 178 PRO B CA 1
ATOM 2827 C C . PRO B 1 178 ? 2.387 15.195 -3.475 1 87.62 178 PRO B C 1
ATOM 2829 O O . PRO B 1 178 ? 2.82 15.641 -2.406 1 87.62 178 PRO B O 1
ATOM 2832 N N . GLY B 1 179 ? 2.84 14.102 -4.102 1 89.19 179 GLY B N 1
ATOM 2833 C CA . GLY B 1 179 ? 3.945 13.297 -3.609 1 89.19 179 GLY B CA 1
ATOM 2834 C C . GLY B 1 179 ? 4.398 12.234 -4.598 1 89.19 179 GLY B C 1
ATOM 2835 O O . GLY B 1 179 ? 3.938 12.211 -5.742 1 89.19 179 GLY B O 1
ATOM 2836 N N . GLY B 1 180 ? 5.363 11.469 -4.133 1 88.38 180 GLY B N 1
ATOM 2837 C CA . GLY B 1 180 ? 5.891 10.398 -4.969 1 88.38 180 GLY B CA 1
ATOM 2838 C C . GLY B 1 180 ? 5.23 9.055 -4.707 1 88.38 180 GLY B C 1
ATOM 2839 O O . GLY B 1 180 ? 4.055 9 -4.344 1 88.38 180 GLY B O 1
ATOM 2840 N N . TYR B 1 181 ? 5.949 7.961 -4.91 1 88.75 181 TYR B N 1
ATOM 2841 C CA . TYR B 1 181 ? 5.465 6.598 -4.746 1 88.75 181 TYR B CA 1
ATOM 2842 C C . TYR B 1 181 ? 5.066 6.328 -3.297 1 88.75 181 TYR B C 1
ATOM 2844 O O . TYR B 1 181 ? 4.117 5.586 -3.033 1 88.75 181 TYR B O 1
ATOM 2852 N N . GLY B 1 182 ? 5.805 6.938 -2.451 1 93 182 GLY B N 1
ATOM 2853 C CA . GLY B 1 182 ? 5.449 6.77 -1.051 1 93 182 GLY B CA 1
ATOM 2854 C C . GLY B 1 182 ? 4.066 7.297 -0.72 1 93 182 GLY B C 1
ATOM 2855 O O . GLY B 1 182 ? 3.287 6.625 -0.04 1 93 182 GLY B O 1
ATOM 2856 N N . THR B 1 183 ? 3.773 8.422 -1.233 1 93.44 183 THR B N 1
ATOM 2857 C CA . THR B 1 183 ? 2.469 9.039 -1.007 1 93.44 183 THR B CA 1
ATOM 2858 C C . THR B 1 183 ? 1.367 8.227 -1.69 1 93.44 183 THR B C 1
ATOM 2860 O O . THR B 1 183 ? 0.334 7.941 -1.082 1 93.44 183 THR B O 1
ATOM 2863 N N . LEU B 1 184 ? 1.587 7.855 -2.838 1 92.12 184 LEU B N 1
ATOM 2864 C CA . LEU B 1 184 ? 0.616 7.059 -3.582 1 92.12 184 LEU B CA 1
ATOM 2865 C C . LEU B 1 184 ? 0.363 5.723 -2.887 1 92.12 184 LEU B C 1
ATOM 2867 O O . LEU B 1 184 ? -0.778 5.262 -2.82 1 92.12 184 LEU B O 1
ATOM 2871 N N . ASP B 1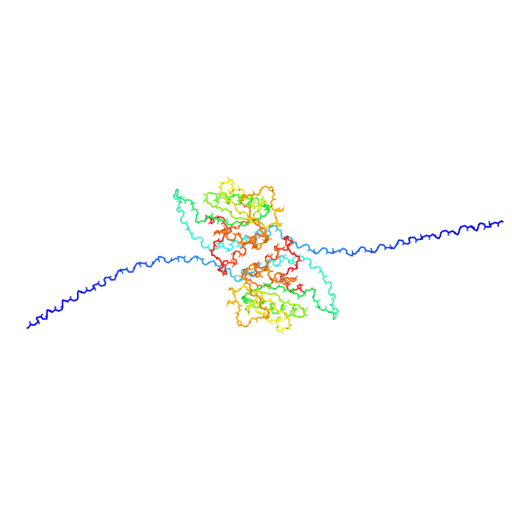 185 ? 1.398 5.152 -2.445 1 95.44 185 ASP B N 1
ATOM 2872 C CA . ASP B 1 185 ? 1.316 3.896 -1.702 1 95.44 185 ASP B CA 1
ATOM 2873 C C . ASP B 1 185 ? 0.436 4.051 -0.463 1 95.44 185 ASP B C 1
ATOM 2875 O O . ASP B 1 185 ? -0.444 3.223 -0.216 1 95.44 185 ASP B O 1
ATOM 2879 N N . GLU B 1 186 ? 0.624 5.09 0.245 1 96.69 186 GLU B N 1
ATOM 2880 C CA . GLU B 1 186 ? -0.183 5.367 1.43 1 96.69 186 GLU B CA 1
ATOM 2881 C C . GLU B 1 186 ? -1.643 5.609 1.06 1 96.69 186 GLU B C 1
ATOM 2883 O O . GLU B 1 186 ? -2.547 5.039 1.67 1 96.69 186 GLU B O 1
ATOM 2888 N N . LEU B 1 187 ? -1.854 6.367 0.081 1 94.06 187 LEU B N 1
ATOM 2889 C CA . LEU B 1 187 ? -3.207 6.727 -0.332 1 94.06 187 LEU B CA 1
ATOM 2890 C C . LEU B 1 187 ? -3.959 5.504 -0.848 1 94.06 187 LEU B C 1
ATOM 2892 O O . LEU B 1 187 ? -5.102 5.258 -0.454 1 94.06 187 LEU B O 1
ATOM 2896 N N . LEU B 1 188 ? -3.336 4.781 -1.693 1 93.75 188 LEU B N 1
ATOM 2897 C CA . LEU B 1 188 ? -4.004 3.635 -2.299 1 93.75 188 LEU B CA 1
ATOM 2898 C C . LEU B 1 188 ? -4.367 2.596 -1.24 1 93.75 188 LEU B C 1
ATOM 2900 O O . LEU B 1 188 ? -5.395 1.928 -1.348 1 93.75 188 LEU B O 1
ATOM 2904 N N . GLU B 1 189 ? -3.52 2.471 -0.254 1 96.81 189 GLU B N 1
ATOM 2905 C CA . GLU B 1 189 ? -3.832 1.513 0.803 1 96.81 189 GLU B CA 1
ATOM 2906 C C . GLU B 1 189 ? -5.117 1.896 1.532 1 96.81 189 GLU B C 1
ATOM 2908 O O . GLU B 1 189 ? -5.996 1.055 1.735 1 96.81 189 GLU B O 1
ATOM 2913 N N . VAL B 1 190 ? -5.262 3.123 1.857 1 96.62 190 VAL B N 1
ATOM 2914 C CA . VAL B 1 190 ? -6.441 3.49 2.635 1 96.62 190 VAL B CA 1
ATOM 2915 C C . VAL B 1 190 ? -7.684 3.422 1.752 1 96.62 190 VAL B C 1
ATOM 2917 O O . VAL B 1 190 ? -8.781 3.113 2.232 1 96.62 190 VAL B O 1
ATOM 2920 N N . LEU B 1 191 ? -7.52 3.689 0.497 1 92.94 191 LEU B N 1
ATOM 2921 C CA . LEU B 1 191 ? -8.633 3.518 -0.425 1 92.94 191 LEU B CA 1
ATOM 2922 C C . LEU B 1 191 ? -9.023 2.047 -0.54 1 92.94 191 LEU B C 1
ATOM 2924 O O . LEU B 1 191 ? -10.211 1.711 -0.511 1 92.94 191 LEU B O 1
ATOM 2928 N N . THR B 1 192 ? -8.016 1.224 -0.664 1 94.31 192 THR B N 1
ATOM 2929 C CA . THR B 1 192 ? -8.258 -0.213 -0.732 1 94.31 192 THR B CA 1
ATOM 2930 C C . THR B 1 192 ? -8.953 -0.706 0.533 1 94.31 192 THR B C 1
ATOM 2932 O O . THR B 1 192 ? -9.922 -1.473 0.46 1 94.31 192 THR B O 1
ATOM 2935 N N . TRP B 1 193 ? -8.453 -0.285 1.652 1 96.12 193 TRP B N 1
ATOM 2936 C CA . TRP B 1 193 ? -9.023 -0.714 2.926 1 96.12 193 TRP B CA 1
ATOM 2937 C C . TRP B 1 193 ? -10.469 -0.247 3.064 1 96.12 193 TRP B C 1
ATOM 2939 O O . TRP B 1 193 ? -11.305 -0.964 3.611 1 96.12 193 TRP B O 1
ATOM 2949 N N . ALA B 1 194 ? -10.781 0.923 2.58 1 93.56 194 ALA B N 1
ATOM 2950 C CA . ALA B 1 194 ? -12.172 1.384 2.568 1 93.56 194 ALA B CA 1
ATOM 2951 C C . ALA B 1 194 ? -13.031 0.495 1.68 1 93.56 194 ALA B C 1
ATOM 2953 O O . ALA B 1 194 ? -14.133 0.094 2.072 1 93.56 194 ALA B O 1
ATOM 2954 N N . GLN B 1 195 ? -12.508 0.162 0.556 1 91.5 195 GLN B N 1
ATOM 2955 C CA . GLN B 1 195 ? -13.234 -0.676 -0.391 1 91.5 195 GLN B CA 1
ATOM 2956 C C . GLN B 1 195 ? -13.5 -2.064 0.188 1 91.5 195 GLN B C 1
ATOM 2958 O O . GLN B 1 195 ? -14.531 -2.672 -0.086 1 91.5 195 GLN B O 1
ATOM 2963 N N . LEU B 1 196 ? -12.578 -2.568 0.964 1 92.25 196 LEU B N 1
ATOM 2964 C CA . LEU B 1 196 ? -12.688 -3.902 1.547 1 92.25 196 LEU B CA 1
ATOM 2965 C C . LEU B 1 196 ? -13.5 -3.867 2.834 1 92.25 196 LEU B C 1
ATOM 2967 O O . LEU B 1 196 ? -13.719 -4.906 3.465 1 92.25 196 LEU B O 1
ATOM 2971 N N . GLY B 1 197 ? -13.875 -2.662 3.232 1 92 197 GLY B N 1
ATOM 2972 C CA . GLY B 1 197 ? -14.695 -2.527 4.426 1 92 197 GLY B CA 1
ATOM 2973 C C . GLY B 1 197 ? -13.891 -2.59 5.711 1 92 197 GLY B C 1
ATOM 2974 O O . GLY B 1 197 ? -14.445 -2.816 6.789 1 92 197 GLY B O 1
ATOM 2975 N N . ILE B 1 198 ? -12.594 -2.426 5.574 1 92.94 198 ILE B N 1
ATOM 2976 C CA . ILE B 1 198 ? -11.727 -2.467 6.742 1 92.94 198 ILE B CA 1
ATOM 2977 C C . ILE B 1 198 ? -11.891 -1.188 7.559 1 92.94 198 ILE B C 1
ATOM 2979 O O . ILE B 1 198 ? -11.766 -1.205 8.781 1 92.94 198 ILE B O 1
ATOM 2983 N N . HIS B 1 199 ? -12.211 -0.085 6.902 1 94.12 199 HIS B N 1
ATOM 2984 C CA . HIS B 1 199 ? -12.594 1.151 7.574 1 94.12 199 HIS B CA 1
ATOM 2985 C C . HIS B 1 199 ? -13.617 1.931 6.75 1 94.12 199 HIS B C 1
ATOM 2987 O O . HIS B 1 199 ? -13.875 1.59 5.594 1 94.12 199 HIS B O 1
ATOM 2993 N N . LYS B 1 200 ? -14.141 2.98 7.324 1 94.75 200 LYS B N 1
ATOM 2994 C CA . LYS B 1 200 ? -15.148 3.791 6.637 1 94.75 200 LYS B CA 1
ATOM 2995 C C . LYS B 1 200 ? -14.797 5.273 6.711 1 94.75 200 LYS B C 1
ATOM 2997 O O . LYS B 1 200 ? -15.664 6.129 6.512 1 94.75 200 LYS B O 1
ATOM 3002 N N . LYS B 1 201 ? -13.594 5.531 7.035 1 94.56 201 LYS B N 1
ATOM 3003 C CA . LYS B 1 201 ? -13.156 6.914 7.207 1 94.56 201 LYS B CA 1
ATOM 3004 C C . LYS B 1 201 ? -13.102 7.641 5.863 1 94.56 201 LYS B C 1
ATOM 3006 O O . LYS B 1 201 ? -12.688 7.059 4.855 1 94.56 201 LYS B O 1
ATOM 3011 N N . PRO B 1 202 ? -13.43 8.938 5.805 1 93 202 PRO B N 1
ATOM 3012 C CA . PRO B 1 202 ? -13.391 9.695 4.547 1 93 202 PRO B CA 1
ATOM 3013 C C . PRO B 1 202 ? -11.969 9.875 4.012 1 93 202 PRO B C 1
ATOM 3015 O O . PRO B 1 202 ? -11.039 10.078 4.793 1 93 202 PRO B O 1
ATOM 3018 N N . VAL B 1 203 ? -11.859 9.742 2.701 1 91.94 203 VAL B N 1
ATOM 3019 C CA . VAL B 1 203 ? -10.609 9.977 1.983 1 91.94 203 VAL B CA 1
ATOM 3020 C C . VAL B 1 203 ? -10.828 11.031 0.903 1 91.94 203 VAL B C 1
ATOM 3022 O O . VAL B 1 203 ? -11.75 10.914 0.087 1 91.94 203 VAL B O 1
ATOM 3025 N N . THR B 1 204 ? -9.977 12.117 0.982 1 84.5 204 THR B N 1
ATOM 3026 C CA . THR B 1 204 ? -10.125 13.141 -0.044 1 84.5 204 THR B CA 1
ATOM 3027 C C . THR B 1 204 ? -8.758 13.578 -0.573 1 84.5 204 THR B C 1
ATOM 3029 O O . THR B 1 204 ? -7.738 13.391 0.095 1 84.5 204 THR B O 1
ATOM 3032 N N . THR B 1 205 ? -8.672 14 -1.823 1 76.88 205 THR B N 1
ATOM 3033 C CA . THR B 1 205 ? -7.445 14.547 -2.402 1 76.88 205 THR B CA 1
ATOM 3034 C C . THR B 1 205 ? -7.539 16.062 -2.523 1 76.88 205 THR B C 1
ATOM 3036 O O . THR B 1 205 ? -6.598 16.719 -2.99 1 76.88 205 THR B O 1
ATOM 3039 N N . ASN B 1 206 ? -8.688 16.578 -2.188 1 62.66 206 ASN B N 1
ATOM 3040 C CA . ASN B 1 206 ? -8.945 18 -2.262 1 62.66 206 ASN B CA 1
ATOM 3041 C C . ASN B 1 206 ? -9.227 18.594 -0.883 1 62.66 206 ASN B C 1
ATOM 3043 O O . ASN B 1 206 ? -10.062 18.078 -0.139 1 62.66 206 ASN B O 1
ATOM 3047 N N . SER B 1 207 ? -8.367 19.5 -0.596 1 54.88 207 SER B N 1
ATOM 3048 C CA . SER B 1 207 ? -8.523 20.109 0.719 1 54.88 207 SER B CA 1
ATOM 3049 C C . SER B 1 207 ? -9.859 20.844 0.831 1 54.88 207 SER B C 1
ATOM 3051 O O . SER B 1 207 ? -10.289 21.203 1.931 1 54.88 207 SER B O 1
ATOM 3053 N N . ASP B 1 208 ? -10.398 21.125 -0.341 1 49.19 208 ASP B N 1
ATOM 3054 C CA . ASP B 1 208 ? -11.625 21.906 -0.285 1 49.19 208 ASP B CA 1
ATOM 3055 C C . ASP B 1 208 ? -12.727 21.156 0.464 1 49.19 208 ASP B C 1
ATOM 3057 O O . ASP B 1 208 ? -13.711 21.766 0.899 1 49.19 208 ASP B O 1
ATOM 3061 N N . SER B 1 209 ? -12.453 19.953 0.672 1 41.69 209 SER B N 1
ATOM 3062 C CA . SER B 1 209 ? -13.516 19.156 1.288 1 41.69 209 SER B CA 1
ATOM 3063 C C . SER B 1 209 ? -13.383 19.156 2.809 1 41.69 209 SER B C 1
ATOM 3065 O O . SER B 1 209 ? -14.109 18.422 3.492 1 41.69 209 SER B O 1
ATOM 3067 N N . LEU B 1 210 ? -12.578 19.828 3.355 1 45 210 LEU B N 1
ATOM 3068 C CA . LEU B 1 210 ? -12.406 19.844 4.805 1 45 210 LEU B CA 1
ATOM 3069 C C . LEU B 1 210 ? -13.453 20.734 5.465 1 45 210 LEU B C 1
ATOM 3071 O O . LEU B 1 210 ? -13.844 21.766 4.906 1 45 210 LEU B O 1
#

Secondary structure (DSSP, 8-state):
-------------------------------------HHHHHHHHHHHHHHHTTS-----------S-----S-SEEEEE--SS--S-HHHHHHHHHHHHHHHHTT-EEEE---SSHHHHHHHHHHHHTT--EEEEEEGGGHHHH--SSPPSEEEEESSHHHHHHHHHHT-SEEEE-S--HHHHHHHHHHHHHHHTTS----EES-GGG-/----PPPPP----------------------------HHHHHHHHHHHHHHHTTS-----------S-----S-SEEEEE--SS--S-HHHHHHHHHHHHHHHHTT-EEEE---SSHHHHHHHHHHHHTT--EEEEEEGGGHHHH--SSPPSEEEEESSHHHHHHHHHHT-SEEEE-S--HHHHHHHHHHHHHHHTTS----EES-GGG-

Radius of gyration: 31.62 Å; Cα contacts (8 Å, |Δi|>4): 662; chains: 2; bounding box: 173×63×82 Å

Organism: Aegilops tauschii subsp. strangulata (NCBI:txid200361)

pLDDT: mean 74.28, std 27.92, range [26.55, 98.88]

InterPro domains:
  IPR005269 Cytokinin riboside 5'-monophosphate phosphoribohydrolase LOG [TIGR00730] (76-204)
  IPR031100 LOG family [PF03641] (119-204)

Sequence (420 aa):
QVTTQPPLPSAPTRSQEAPSAPPPPGRREPPAFPTPTPTDQAMAVEAMAEKNTGAGAGAAGGVAPESGDRRSRFRRICVYCGSAKGRKASYQDAAVELGKELVERGIDLVYGGGSIGLMGLVSHAVHDGGRHVIGVIPKSLMPREVTGEPVGEVRAVSGMHERKAEMVRSADAFIALPGGYGTLDELLEVLTWAQLGIHKKPVTTNSDSLQVTTQPPLPSAPTRSQEAPSAPPPPGRREPPAFPTPTPTDQAMAVEAMAEKNTGAGAGAAGGVAPESGDRRSRFRRICVYCGSAKGRKASYQDAAVELGKELVERGIDLVYGGGSIGLMGLVSHAVHDGGRHVIGVIPKSLMPREVTGEPVGEVRAVSGMHERKAEMVRSADAFIALPGGYGTLDELLEVLTWAQLGIHKKPVTTNSDSL

Foldseek 3Di:
DPPPPDDPDDPPPPPPPPPDPPPDPPPPPPPDPPQPDLVVFQVVLVVVQVVVVPDDPPPPPPPPPDVDLLADPWAEEEEFEALAQDPDVVLLVVLLVLLQSCLVNNHEYEYQFFCHHSRVNSLCSNQVSPHAYEHEYEPVCCVPRHDDDTRHHYHYDNDDVVSLVVSVVVTQAYEYGRYGPSRVVSLVVVVVCCVVVVDVGYYHPDSVVD/DPPPPDDDDDPPPPPPPDPDDPDDPPPPPPPDPPQPDLVVFLVVLVVVQVVVVPDDPPPPPPPPPDVDLLADPWQEEEEFEALAQDDDVVLLVVLLVLLQSCLVNNHEYEYQFFCHHSRVNSLCSNQVSPHAYEHEYEPVCCVPRHDDDTRHHYHYDNDDVVSLVVSVVVTQAYEYGRYGPSRVVSLVVVVVCCVVVVDVGYYHPDSVVD